Protein AF-A0A7R9PAT3-F1 (afdb_monomer_lite)

Structure (mmCIF, N/CA/C/O backbone):
data_AF-A0A7R9PAT3-F1
#
_entry.id   AF-A0A7R9PAT3-F1
#
loop_
_atom_site.group_PDB
_atom_site.id
_atom_site.type_symbol
_atom_site.label_atom_id
_atom_site.label_alt_id
_atom_site.label_comp_id
_atom_site.label_asym_id
_atom_site.label_entity_id
_atom_site.label_seq_id
_atom_site.pdbx_PDB_ins_code
_atom_site.Cartn_x
_atom_site.Cartn_y
_atom_site.Cartn_z
_atom_site.occupancy
_atom_site.B_iso_or_equiv
_atom_site.auth_seq_id
_atom_site.auth_comp_id
_atom_site.auth_asym_id
_atom_site.auth_atom_id
_atom_site.pdbx_PDB_model_num
ATOM 1 N N . ILE A 1 1 ? -5.346 -2.220 -154.219 1.00 58.09 1 ILE A N 1
ATOM 2 C CA . ILE A 1 1 ? -6.288 -1.639 -153.225 1.00 58.09 1 ILE A CA 1
ATOM 3 C C . ILE A 1 1 ? -6.252 -2.393 -151.881 1.00 58.09 1 ILE A C 1
ATOM 5 O O . ILE A 1 1 ? -6.279 -1.736 -150.854 1.00 58.09 1 ILE A O 1
ATOM 9 N N . LEU A 1 2 ? -6.066 -3.723 -151.840 1.00 57.38 2 LEU A N 1
ATOM 10 C CA . LEU A 1 2 ? -6.067 -4.509 -150.585 1.00 57.38 2 LEU A CA 1
ATOM 11 C C . LEU A 1 2 ? -4.857 -4.309 -149.633 1.00 57.38 2 LEU A C 1
ATOM 13 O O . LEU A 1 2 ? -5.038 -4.346 -148.423 1.00 57.38 2 LEU A O 1
ATOM 17 N N . GLY A 1 3 ? -3.639 -4.059 -150.136 1.00 66.50 3 GLY A N 1
ATOM 18 C CA . GLY A 1 3 ? -2.435 -3.944 -149.285 1.00 66.50 3 GLY A CA 1
ATOM 19 C C . GLY A 1 3 ? -2.321 -2.637 -148.484 1.00 66.50 3 GLY A C 1
ATOM 20 O O . GLY A 1 3 ? -1.956 -2.659 -147.313 1.00 66.50 3 GLY A O 1
ATOM 21 N N . ALA A 1 4 ? -2.693 -1.503 -149.087 1.00 67.62 4 ALA A N 1
ATOM 22 C CA . ALA A 1 4 ? -2.683 -0.205 -148.405 1.00 67.62 4 ALA A CA 1
ATOM 23 C C . ALA A 1 4 ? -3.724 -0.139 -147.275 1.00 67.62 4 ALA A C 1
ATOM 25 O O . ALA A 1 4 ? -3.467 0.480 -146.245 1.00 67.62 4 ALA A O 1
ATOM 26 N N . LEU A 1 5 ? -4.863 -0.823 -147.447 1.00 71.88 5 LEU A N 1
ATOM 27 C CA . LEU A 1 5 ? -5.916 -0.924 -146.437 1.00 71.88 5 LEU A CA 1
ATOM 28 C C . LEU A 1 5 ? -5.458 -1.742 -145.217 1.00 71.88 5 LEU A C 1
ATOM 30 O O . LEU A 1 5 ? -5.754 -1.372 -144.088 1.00 71.88 5 LEU A O 1
ATOM 34 N N . ASN A 1 6 ? -4.699 -2.821 -145.429 1.00 74.62 6 ASN A N 1
ATOM 35 C CA . ASN A 1 6 ? -4.254 -3.687 -144.335 1.00 74.62 6 ASN A CA 1
ATOM 36 C C . ASN A 1 6 ? -3.195 -3.000 -143.452 1.00 74.62 6 ASN A C 1
ATOM 38 O O . ASN A 1 6 ? -3.298 -3.030 -142.231 1.00 74.62 6 ASN A O 1
ATOM 42 N N . LEU A 1 7 ? -2.237 -2.289 -144.062 1.00 71.69 7 LEU A N 1
ATOM 43 C CA . LEU A 1 7 ? -1.231 -1.502 -143.330 1.00 71.69 7 LEU A CA 1
ATOM 44 C C . LEU A 1 7 ? -1.854 -0.349 -142.533 1.00 71.69 7 LEU A C 1
ATOM 46 O O . LEU A 1 7 ? -1.451 -0.088 -141.402 1.00 71.69 7 LEU A O 1
ATOM 50 N N . THR A 1 8 ? -2.859 0.330 -143.094 1.00 77.12 8 THR A N 1
ATOM 51 C CA . THR A 1 8 ? -3.579 1.383 -142.360 1.00 77.12 8 THR A CA 1
ATOM 52 C C . THR A 1 8 ? -4.439 0.812 -141.236 1.00 77.12 8 THR A C 1
ATOM 54 O O . THR A 1 8 ? -4.477 1.405 -140.162 1.00 77.12 8 THR A O 1
ATOM 57 N N . GLN A 1 9 ? -5.059 -0.358 -141.415 1.00 78.69 9 GLN A N 1
ATOM 58 C CA . GLN A 1 9 ? -5.791 -1.049 -140.345 1.00 78.69 9 GLN A CA 1
ATOM 59 C C . GLN A 1 9 ? -4.874 -1.533 -139.214 1.00 78.69 9 GLN A C 1
ATOM 61 O O . GLN A 1 9 ? -5.249 -1.470 -138.042 1.00 78.69 9 GLN A O 1
ATOM 66 N N . GLU A 1 10 ? -3.671 -2.002 -139.540 1.00 79.94 10 GLU A N 1
ATOM 67 C CA . GLU A 1 10 ? -2.694 -2.464 -138.554 1.00 79.94 10 GLU A CA 1
ATOM 68 C C . GLU A 1 10 ? -2.087 -1.291 -137.771 1.00 79.94 10 GLU A C 1
ATOM 70 O O . GLU A 1 10 ? -2.046 -1.331 -136.540 1.00 79.94 10 GLU A O 1
ATOM 75 N N . ALA A 1 11 ? -1.746 -0.192 -138.454 1.00 79.12 11 ALA A N 1
ATOM 76 C CA . ALA A 1 11 ? -1.339 1.058 -137.810 1.00 79.12 11 ALA A CA 1
ATOM 77 C C . ALA A 1 11 ? -2.461 1.650 -136.937 1.00 79.12 11 ALA A C 1
ATOM 79 O O . ALA A 1 11 ? -2.201 2.090 -135.818 1.00 79.12 11 ALA A O 1
ATOM 80 N N . GLN A 1 12 ? -3.720 1.596 -137.392 1.00 81.38 12 GLN A N 1
ATOM 81 C CA . GLN A 1 12 ? -4.879 2.022 -136.604 1.00 81.38 12 GLN A CA 1
ATOM 82 C C . GLN A 1 12 ? -5.051 1.158 -135.347 1.00 81.38 12 GLN A C 1
ATOM 84 O O . GLN A 1 12 ? -5.257 1.699 -134.264 1.00 81.38 12 GLN A O 1
ATOM 89 N N . LYS A 1 13 ? -4.914 -0.172 -135.446 1.00 82.75 13 LYS A N 1
ATOM 90 C CA . LYS A 1 13 ? -4.944 -1.071 -134.277 1.00 82.75 13 LYS A CA 1
ATOM 91 C C . LYS A 1 13 ? -3.793 -0.810 -133.306 1.00 82.75 13 LYS A C 1
ATOM 93 O O . LYS A 1 13 ? -4.013 -0.846 -132.098 1.00 82.75 13 LYS A O 1
ATOM 98 N N . GLY A 1 14 ? -2.587 -0.559 -133.817 1.00 79.69 14 GLY A N 1
ATOM 99 C CA . GLY A 1 14 ? -1.426 -0.197 -133.003 1.00 79.69 14 GLY A CA 1
ATOM 100 C C . GLY A 1 14 ? -1.646 1.118 -132.255 1.00 79.69 14 GLY A C 1
ATOM 101 O O . GLY A 1 14 ? -1.458 1.171 -131.043 1.00 79.69 14 GLY A O 1
ATOM 102 N N . SER A 1 15 ? -2.144 2.139 -132.957 1.00 81.81 15 SER A N 1
ATOM 103 C CA . SER A 1 15 ? -2.493 3.437 -132.375 1.00 81.81 15 SER A CA 1
ATOM 104 C C . SER A 1 15 ? -3.598 3.317 -131.325 1.00 81.81 15 SER A C 1
ATOM 106 O O . SER A 1 15 ? -3.472 3.899 -130.256 1.00 81.81 15 SER A O 1
ATOM 108 N N . LEU A 1 16 ? -4.646 2.526 -131.584 1.00 83.31 16 LEU A N 1
ATOM 109 C CA . LEU A 1 16 ? -5.737 2.298 -130.630 1.00 83.31 16 LEU A CA 1
ATOM 110 C C . LEU A 1 16 ? -5.264 1.558 -129.373 1.00 83.31 16 LEU A C 1
ATOM 112 O O . LEU A 1 16 ? -5.695 1.896 -128.278 1.00 83.31 16 LEU A O 1
ATOM 116 N N . LYS A 1 17 ? -4.358 0.579 -129.502 1.00 82.81 17 LYS A N 1
ATOM 117 C CA . LYS A 1 17 ? -3.754 -0.093 -128.339 1.00 82.81 17 LYS A CA 1
ATOM 118 C C . LYS A 1 17 ? -2.853 0.840 -127.539 1.00 82.81 17 LYS A C 1
ATOM 120 O O . LYS A 1 17 ? -2.914 0.822 -126.316 1.00 82.81 17 LYS A O 1
ATOM 125 N N . ALA A 1 18 ? -2.023 1.638 -128.210 1.00 79.81 18 ALA A N 1
ATOM 126 C CA . ALA A 1 18 ? -1.178 2.622 -127.540 1.00 79.81 18 ALA A CA 1
ATOM 127 C C . ALA A 1 18 ? -2.027 3.672 -126.811 1.00 79.81 18 ALA A C 1
ATOM 129 O O . ALA A 1 18 ? -1.711 4.019 -125.680 1.00 79.81 18 ALA A O 1
ATOM 130 N N . GLN A 1 19 ? -3.136 4.100 -127.419 1.00 80.75 19 GLN A N 1
ATOM 131 C CA . GLN A 1 19 ? -4.097 5.007 -126.803 1.00 80.75 19 GLN A CA 1
ATOM 132 C C . GLN A 1 19 ? -4.805 4.360 -125.607 1.00 80.75 19 GLN A C 1
ATOM 134 O O . GLN A 1 19 ? -4.804 4.944 -124.541 1.00 80.75 19 GLN A O 1
ATOM 139 N N . GLN A 1 20 ? -5.272 3.110 -125.706 1.00 80.81 20 GLN A N 1
ATOM 140 C CA . GLN A 1 20 ? -5.847 2.395 -124.554 1.00 80.81 20 GLN A CA 1
ATOM 141 C C . GLN A 1 20 ? -4.863 2.224 -123.390 1.00 80.81 20 GLN A C 1
ATOM 143 O O . GLN A 1 20 ? -5.265 2.305 -122.232 1.00 80.81 20 GLN A O 1
ATOM 148 N N . ILE A 1 21 ? -3.584 1.968 -123.678 1.00 80.88 21 ILE A N 1
ATOM 149 C CA . ILE A 1 21 ? -2.550 1.881 -122.640 1.00 80.88 21 ILE A CA 1
ATOM 150 C C . ILE A 1 21 ? -2.281 3.264 -122.040 1.00 80.88 21 ILE A C 1
ATOM 152 O O . ILE A 1 21 ? -2.154 3.364 -120.822 1.00 80.88 21 ILE A O 1
ATOM 156 N N . ALA A 1 22 ? -2.210 4.315 -122.862 1.00 80.50 22 ALA A N 1
ATOM 157 C CA . ALA A 1 22 ? -2.024 5.685 -122.393 1.00 80.50 22 ALA A CA 1
ATOM 158 C C . ALA A 1 22 ? -3.201 6.137 -121.515 1.00 80.50 22 ALA A C 1
ATOM 160 O O . ALA A 1 22 ? -2.965 6.553 -120.386 1.00 80.50 22 ALA A O 1
ATOM 161 N N . ASP A 1 23 ? -4.437 5.935 -121.972 1.00 80.00 23 ASP A N 1
ATOM 162 C CA . ASP A 1 23 ? -5.669 6.284 -121.260 1.00 80.00 23 ASP A CA 1
ATOM 163 C C . ASP A 1 23 ? -5.788 5.495 -119.936 1.00 80.00 23 ASP A C 1
ATOM 165 O O . ASP A 1 23 ? -6.108 6.057 -118.890 1.00 80.00 23 ASP A O 1
ATOM 169 N N . GLY A 1 24 ? -5.463 4.194 -119.941 1.00 79.50 24 GLY A N 1
ATOM 170 C CA . GLY A 1 24 ? -5.455 3.373 -118.723 1.00 79.50 24 GLY A CA 1
ATOM 171 C C . GLY A 1 24 ? -4.321 3.719 -117.749 1.00 79.50 24 GLY A C 1
ATOM 172 O O . GLY A 1 24 ? -4.499 3.636 -116.534 1.00 79.50 24 GLY A O 1
ATOM 173 N N . SER A 1 25 ? -3.160 4.146 -118.257 1.00 80.12 25 SER A N 1
ATOM 174 C CA . SER A 1 25 ? -2.068 4.649 -117.410 1.00 80.12 25 SER A CA 1
ATOM 175 C C . SER A 1 25 ? -2.403 6.021 -116.832 1.00 80.12 25 SER A C 1
ATOM 177 O O . SER A 1 25 ? -2.029 6.307 -115.700 1.00 80.12 25 SER A O 1
ATOM 179 N N . GLU A 1 26 ? -3.123 6.861 -117.576 1.00 83.12 26 GLU A N 1
ATOM 180 C CA . GLU A 1 26 ? -3.564 8.180 -117.126 1.00 83.12 26 GLU A CA 1
ATOM 181 C C . GLU A 1 26 ? -4.518 8.065 -115.930 1.00 83.12 26 GLU A C 1
ATOM 183 O O . GLU A 1 26 ? -4.358 8.789 -114.948 1.00 83.12 26 GLU A O 1
ATOM 188 N N . GLU A 1 27 ? -5.433 7.091 -115.945 1.00 82.62 27 GLU A N 1
ATOM 189 C CA . GLU A 1 27 ? -6.307 6.799 -114.802 1.00 82.62 27 GLU A CA 1
ATOM 190 C C . GLU A 1 27 ? -5.514 6.334 -113.568 1.00 82.62 27 GLU A C 1
ATOM 192 O O . GLU A 1 27 ? -5.719 6.857 -112.470 1.00 82.62 27 GLU A O 1
ATOM 197 N N . GLN A 1 28 ? -4.553 5.418 -113.740 1.00 84.56 28 GLN A N 1
ATOM 198 C CA . GLN A 1 28 ? -3.702 4.937 -112.643 1.00 84.56 28 GLN A CA 1
ATOM 199 C C . GLN A 1 28 ? -2.801 6.036 -112.068 1.00 84.56 28 GLN A C 1
ATOM 201 O O . GLN A 1 28 ? -2.624 6.122 -110.851 1.00 84.56 28 GLN A O 1
ATOM 206 N N . VAL A 1 29 ? -2.247 6.901 -112.921 1.00 85.94 29 VAL A N 1
ATOM 207 C CA . VAL A 1 29 ? -1.449 8.060 -112.497 1.00 85.94 29 VAL A CA 1
ATOM 208 C C . VAL A 1 29 ? -2.332 9.062 -111.754 1.00 85.94 29 VAL A C 1
ATOM 210 O O . VAL A 1 29 ? -1.957 9.517 -110.674 1.00 85.94 29 VAL A O 1
ATOM 213 N N . ALA A 1 30 ? -3.535 9.349 -112.257 1.00 85.56 30 ALA A N 1
ATOM 214 C CA . ALA A 1 30 ? -4.483 10.235 -111.589 1.00 85.56 30 ALA A CA 1
ATOM 215 C C . ALA A 1 30 ? -4.936 9.685 -110.224 1.00 85.56 30 ALA A C 1
ATOM 217 O O . ALA A 1 30 ? -5.109 10.444 -109.266 1.00 85.56 30 ALA A O 1
ATOM 218 N N . GLU A 1 31 ? -5.120 8.370 -110.103 1.00 88.31 31 GLU A N 1
ATOM 219 C CA . GLU A 1 31 ? -5.433 7.710 -108.839 1.00 88.31 31 GLU A CA 1
ATOM 220 C C . GLU A 1 31 ? -4.248 7.766 -107.860 1.00 88.31 31 GLU A C 1
ATOM 222 O O . GLU A 1 31 ? -4.425 8.169 -106.705 1.00 88.31 31 GLU A O 1
ATOM 227 N N . ALA A 1 32 ? -3.030 7.465 -108.322 1.00 87.12 32 ALA A N 1
ATOM 228 C CA . ALA A 1 32 ? -1.811 7.570 -107.523 1.00 87.12 32 ALA A CA 1
ATOM 229 C C . ALA A 1 32 ? -1.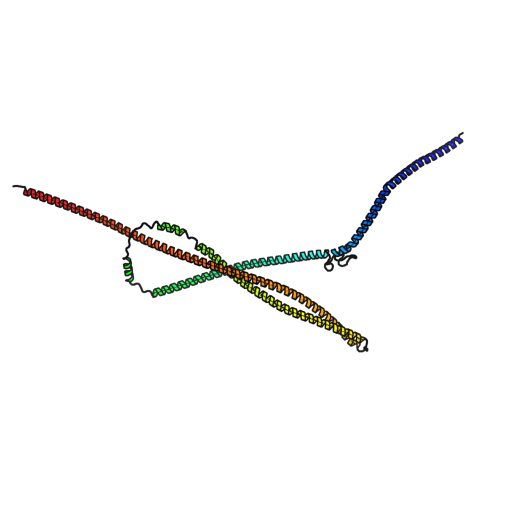577 9.004 -107.017 1.00 87.12 32 ALA A C 1
ATOM 231 O O . ALA A 1 32 ? -1.283 9.198 -105.836 1.00 87.12 32 ALA A O 1
ATOM 232 N N . GLU A 1 33 ? -1.795 10.023 -107.854 1.00 89.50 33 GLU A N 1
ATOM 233 C CA . GLU A 1 33 ? -1.732 11.430 -107.445 1.00 89.50 33 GLU A CA 1
ATOM 234 C C . GLU A 1 33 ? -2.781 11.776 -106.382 1.00 89.50 33 GLU A C 1
ATOM 236 O O . GLU A 1 33 ? -2.490 12.505 -105.429 1.00 89.50 33 GLU A O 1
ATOM 241 N N . ARG A 1 34 ? -4.011 11.258 -106.507 1.00 88.56 34 ARG A N 1
ATOM 242 C CA . ARG A 1 34 ? -5.059 11.454 -105.491 1.00 88.56 34 ARG A CA 1
ATOM 243 C C . ARG A 1 34 ? -4.672 10.809 -104.164 1.00 88.56 34 ARG A C 1
ATOM 245 O O . ARG A 1 34 ? -4.879 11.428 -103.118 1.00 88.56 34 ARG A O 1
ATOM 252 N N . TYR A 1 35 ? -4.113 9.599 -104.186 1.00 90.00 35 TYR A N 1
ATOM 253 C CA . TYR A 1 35 ? -3.606 8.932 -102.985 1.00 90.00 35 TYR A CA 1
ATOM 254 C C . TYR A 1 35 ? -2.434 9.685 -102.365 1.00 90.00 35 TYR A C 1
ATOM 256 O O . TYR A 1 35 ? -2.421 9.867 -101.145 1.00 90.00 35 TYR A O 1
ATOM 264 N N . TYR A 1 36 ? -1.508 10.182 -103.185 1.00 88.44 36 TYR A N 1
ATOM 265 C CA . TYR A 1 36 ? -0.386 10.989 -102.724 1.00 88.44 36 TYR A CA 1
ATOM 266 C C . TYR A 1 36 ? -0.885 12.256 -102.027 1.00 88.44 36 TYR A C 1
ATOM 268 O O . TYR A 1 36 ? -0.595 12.456 -100.851 1.00 88.44 36 TYR A O 1
ATOM 276 N N . LYS A 1 37 ? -1.762 13.035 -102.678 1.00 89.81 37 LYS A N 1
ATOM 277 C CA . LYS A 1 37 ? -2.341 14.263 -102.105 1.00 89.81 37 LYS A CA 1
ATOM 278 C C . LYS A 1 37 ? -3.141 14.005 -100.828 1.00 89.81 37 LYS A C 1
ATOM 280 O O . LYS A 1 37 ? -3.073 14.792 -99.888 1.00 89.81 37 LYS A O 1
ATOM 285 N N . ARG A 1 38 ? -3.909 12.909 -100.757 1.00 90.31 38 ARG A N 1
ATOM 286 C CA . ARG A 1 38 ? -4.645 12.530 -99.534 1.00 90.31 38 ARG A CA 1
ATOM 287 C C . ARG A 1 38 ? -3.703 12.149 -98.396 1.00 90.31 38 ARG A C 1
ATOM 289 O O . ARG A 1 38 ? -3.963 12.521 -97.254 1.00 90.31 38 ARG A O 1
ATOM 296 N N . THR A 1 39 ? -2.640 11.414 -98.702 1.00 89.12 39 THR A N 1
ATOM 297 C CA . THR A 1 39 ? -1.643 10.988 -97.716 1.00 89.12 39 THR A CA 1
ATOM 298 C C . THR A 1 39 ? -0.843 12.183 -97.216 1.00 89.12 39 THR A C 1
ATOM 300 O O . THR A 1 39 ? -0.743 12.369 -96.010 1.00 89.12 39 THR A O 1
ATOM 303 N N . GLU A 1 40 ? -0.390 13.054 -98.116 1.00 89.00 40 GLU A N 1
ATOM 304 C CA . GLU A 1 40 ? 0.279 14.316 -97.795 1.00 89.00 40 GLU A CA 1
ATOM 305 C C . GLU A 1 40 ? -0.615 15.224 -96.940 1.00 89.00 40 GLU A C 1
ATOM 307 O O . GLU A 1 40 ? -0.188 15.706 -95.896 1.00 89.00 40 GLU A O 1
ATOM 312 N N . ALA A 1 41 ? -1.893 15.390 -97.301 1.00 88.25 41 ALA A N 1
ATOM 313 C CA . ALA A 1 41 ? -2.838 16.166 -96.499 1.00 88.25 41 ALA A CA 1
ATOM 314 C C . ALA A 1 41 ? -3.077 15.555 -95.110 1.00 88.25 41 ALA A C 1
ATOM 316 O O . ALA A 1 41 ? -3.259 16.293 -94.142 1.00 88.25 41 ALA A O 1
ATOM 317 N N . ARG A 1 42 ? -3.091 14.220 -94.988 1.00 88.94 42 ARG A N 1
ATOM 318 C CA . ARG A 1 42 ? -3.220 13.539 -93.693 1.00 88.94 42 ARG A CA 1
ATOM 319 C C . ARG A 1 42 ? -1.963 13.726 -92.851 1.00 88.94 42 ARG A C 1
ATOM 321 O O . ARG A 1 42 ? -2.103 14.128 -91.704 1.00 88.94 42 ARG A O 1
ATOM 328 N N . ILE A 1 43 ? -0.780 13.516 -93.432 1.00 88.44 43 ILE A N 1
ATOM 329 C CA . ILE A 1 43 ? 0.514 13.742 -92.778 1.00 88.44 43 ILE A CA 1
ATOM 330 C C . ILE A 1 43 ? 0.604 15.191 -92.307 1.00 88.44 43 ILE A C 1
ATOM 332 O O . ILE A 1 43 ? 0.825 15.412 -91.129 1.00 88.44 43 ILE A O 1
ATOM 336 N N . ASN A 1 44 ? 0.322 16.176 -93.161 1.00 87.31 44 ASN A N 1
ATOM 337 C CA . ASN A 1 44 ? 0.383 17.589 -92.779 1.00 87.31 44 ASN A CA 1
ATOM 338 C C . ASN A 1 44 ? -0.625 17.959 -91.678 1.00 87.31 44 ASN A C 1
ATOM 340 O O . ASN A 1 44 ? -0.335 18.820 -90.853 1.00 87.31 44 ASN A O 1
ATOM 344 N N . ARG A 1 45 ? -1.798 17.310 -91.628 1.00 86.19 45 ARG A N 1
ATOM 345 C CA . ARG A 1 45 ? -2.778 17.524 -90.548 1.00 86.19 45 ARG A CA 1
ATOM 346 C C . ARG A 1 45 ? -2.353 16.892 -89.222 1.00 86.19 45 ARG A C 1
ATOM 348 O O . ARG A 1 45 ? -2.620 17.481 -88.183 1.00 86.19 45 ARG A O 1
ATOM 355 N N . THR A 1 46 ? -1.738 15.709 -89.246 1.00 88.56 46 THR A N 1
ATOM 356 C CA . THR A 1 46 ? -1.376 14.961 -88.028 1.00 88.56 46 THR A CA 1
ATOM 357 C C . THR A 1 46 ? 0.067 15.171 -87.580 1.00 88.56 46 THR A C 1
ATOM 359 O O . THR A 1 46 ? 0.391 14.813 -86.457 1.00 88.56 46 THR A O 1
ATOM 362 N N . ALA A 1 47 ? 0.938 15.735 -88.422 1.00 88.94 47 ALA A N 1
ATOM 363 C CA . ALA A 1 47 ? 2.357 15.932 -88.125 1.00 88.94 47 ALA A CA 1
ATOM 364 C C . ALA A 1 47 ? 2.555 16.803 -86.883 1.00 88.94 47 ALA A C 1
ATOM 366 O O . ALA A 1 47 ? 3.294 16.413 -85.987 1.00 88.94 47 ALA A O 1
ATOM 367 N N . ASN A 1 48 ? 1.832 17.925 -86.794 1.00 87.81 48 ASN A N 1
ATOM 368 C CA . ASN A 1 48 ? 1.915 18.812 -85.633 1.00 87.81 48 ASN A CA 1
ATOM 369 C C . ASN A 1 48 ? 1.439 18.112 -84.353 1.00 87.81 48 ASN A C 1
ATOM 371 O O . ASN A 1 48 ? 2.110 18.199 -83.337 1.00 87.81 48 ASN A O 1
ATOM 375 N N . GLN A 1 49 ? 0.329 17.368 -84.415 1.00 89.62 49 GLN A N 1
ATOM 376 C CA . GLN A 1 49 ? -0.195 16.627 -83.259 1.00 89.62 49 GLN A CA 1
ATOM 377 C C . GLN A 1 49 ? 0.762 15.522 -82.800 1.00 89.62 49 GLN A C 1
ATOM 379 O O . GLN A 1 49 ? 1.006 15.376 -81.609 1.00 89.62 49 GLN A O 1
ATOM 384 N N . PHE A 1 50 ? 1.336 14.764 -83.736 1.00 89.38 50 PHE A N 1
ATOM 385 C CA . PHE A 1 50 ? 2.302 13.715 -83.416 1.00 89.38 50 PHE A CA 1
ATOM 386 C C . PHE A 1 50 ? 3.584 14.289 -82.802 1.00 89.38 50 PHE A C 1
ATOM 388 O O . PHE A 1 50 ? 4.113 13.715 -81.853 1.00 89.38 50 PHE A O 1
ATOM 395 N N . GLU A 1 51 ? 4.081 15.418 -83.315 1.00 90.12 51 GLU A N 1
ATOM 396 C CA . GLU A 1 51 ? 5.265 16.066 -82.747 1.00 90.12 51 GLU A CA 1
ATOM 397 C C . GLU A 1 51 ? 4.964 16.667 -81.365 1.00 90.12 51 GLU A C 1
ATOM 399 O O . GLU A 1 51 ? 5.754 16.476 -80.445 1.00 90.12 51 GLU A O 1
ATOM 404 N N . GLU A 1 52 ? 3.792 17.283 -81.168 1.00 90.88 52 GLU A N 1
ATOM 405 C CA . GLU A 1 52 ? 3.331 17.745 -79.849 1.00 90.88 52 GLU A CA 1
ATOM 406 C C . GLU A 1 52 ? 3.224 16.591 -78.837 1.00 90.88 52 GLU A C 1
ATOM 408 O O . GLU A 1 52 ? 3.707 16.713 -77.711 1.00 90.88 52 GLU A O 1
ATOM 413 N N . GLU A 1 53 ? 2.645 15.448 -79.222 1.00 91.81 53 GLU A N 1
ATOM 414 C CA . GLU A 1 53 ? 2.562 14.252 -78.372 1.00 91.81 53 GLU A CA 1
ATOM 415 C C . GLU A 1 53 ? 3.944 13.667 -78.070 1.00 91.81 53 GLU A C 1
ATOM 417 O O . GLU A 1 53 ? 4.227 13.273 -76.937 1.00 91.81 53 GLU A O 1
ATOM 422 N N . ARG A 1 54 ? 4.835 13.621 -79.064 1.00 92.69 54 ARG A N 1
ATOM 423 C CA . ARG A 1 54 ? 6.207 13.136 -78.901 1.00 92.69 54 ARG A CA 1
ATOM 424 C C . ARG A 1 54 ? 7.009 14.029 -77.958 1.00 92.69 54 ARG A C 1
ATOM 426 O O . ARG A 1 54 ? 7.677 13.509 -77.063 1.00 92.69 54 ARG A O 1
ATOM 433 N N . GLU A 1 55 ? 6.934 15.346 -78.127 1.00 93.62 55 GLU A N 1
ATOM 434 C CA . GLU A 1 55 ? 7.558 16.306 -77.216 1.00 93.62 55 GLU A CA 1
ATOM 435 C C . GLU A 1 55 ? 6.953 16.217 -75.814 1.00 93.62 55 GLU A C 1
ATOM 437 O O . GLU A 1 55 ? 7.693 16.199 -74.830 1.00 93.62 55 GLU A O 1
ATOM 442 N N . GLY A 1 56 ? 5.626 16.115 -75.712 1.00 93.62 56 GLY A N 1
ATOM 443 C CA . GLY A 1 56 ? 4.915 15.943 -74.448 1.00 93.62 56 GLY A CA 1
ATOM 444 C C . GLY A 1 56 ? 5.374 14.692 -73.700 1.00 93.62 56 GLY A C 1
ATOM 445 O O . GLY A 1 56 ? 5.751 14.775 -72.530 1.00 93.62 56 GLY A O 1
ATOM 446 N N . ASN A 1 57 ? 5.446 13.555 -74.394 1.00 92.19 57 ASN A N 1
ATOM 447 C CA . ASN A 1 57 ? 5.959 12.300 -73.847 1.00 92.19 57 ASN A CA 1
ATOM 448 C C . ASN A 1 57 ? 7.432 12.418 -73.444 1.00 92.19 57 ASN A C 1
ATOM 450 O O . ASN A 1 57 ? 7.809 11.958 -72.368 1.00 92.19 57 ASN A O 1
ATOM 454 N N . SER A 1 58 ? 8.267 13.073 -74.256 1.00 93.38 58 SER A N 1
ATOM 455 C CA . SER A 1 58 ? 9.675 13.299 -73.918 1.00 93.38 58 SER A CA 1
ATOM 456 C C . SER A 1 58 ? 9.827 14.146 -72.653 1.00 93.38 58 SER A C 1
ATOM 458 O O . SER A 1 58 ? 10.647 13.814 -71.800 1.00 93.38 58 SER A O 1
ATOM 460 N N . ARG A 1 59 ? 9.034 15.214 -72.496 1.00 94.31 59 ARG A N 1
ATOM 461 C CA . ARG A 1 59 ? 9.035 16.045 -71.280 1.00 94.31 59 ARG A CA 1
ATOM 462 C C . ARG A 1 59 ? 8.559 15.248 -70.068 1.00 94.31 59 ARG A C 1
ATOM 464 O O . ARG A 1 59 ? 9.187 15.313 -69.019 1.00 94.31 59 ARG A O 1
ATOM 471 N N . PHE A 1 60 ? 7.505 14.448 -70.223 1.00 95.44 60 PHE A N 1
ATOM 472 C CA . PHE A 1 60 ? 6.996 13.594 -69.150 1.00 95.44 60 PHE A CA 1
ATOM 473 C C . PHE A 1 60 ? 8.025 12.551 -68.694 1.00 95.44 60 PHE A C 1
ATOM 475 O O . PHE A 1 60 ? 8.186 12.343 -67.495 1.00 95.44 60 PHE A O 1
ATOM 482 N N . LEU A 1 61 ? 8.769 11.944 -69.624 1.00 95.00 61 LEU A N 1
ATOM 483 C CA . LEU A 1 61 ? 9.855 11.015 -69.298 1.00 95.00 61 LEU A CA 1
ATOM 484 C C . LEU A 1 61 ? 10.997 11.696 -68.537 1.00 95.00 61 LEU A C 1
ATOM 486 O O . LEU A 1 61 ? 11.530 11.103 -67.602 1.00 95.00 61 LEU A O 1
ATOM 490 N N . VAL A 1 62 ? 11.345 12.937 -68.891 1.00 95.38 62 VAL A N 1
ATOM 491 C CA . VAL A 1 62 ? 12.331 13.726 -68.133 1.00 95.38 62 VAL A CA 1
ATOM 492 C C . VAL A 1 62 ? 11.828 13.973 -66.713 1.00 95.38 62 VAL A C 1
ATOM 494 O O . VAL A 1 62 ? 12.528 13.635 -65.765 1.00 95.38 62 VAL A O 1
ATOM 497 N N . THR A 1 63 ? 10.589 14.444 -66.552 1.00 95.75 63 THR A N 1
ATOM 498 C CA . THR A 1 63 ? 9.992 14.662 -65.225 1.00 95.75 63 THR A CA 1
ATOM 499 C C . THR A 1 63 ? 9.911 13.374 -64.402 1.00 95.75 63 THR A C 1
ATOM 501 O O . THR A 1 63 ? 10.167 13.392 -63.202 1.00 95.75 63 THR A O 1
ATOM 504 N N . LEU A 1 64 ? 9.564 12.239 -65.016 1.00 94.44 64 LEU A N 1
ATOM 505 C CA . LEU A 1 64 ? 9.573 10.945 -64.332 1.00 94.44 64 LEU A CA 1
ATOM 506 C C . LEU A 1 64 ? 10.984 10.538 -63.911 1.00 94.44 64 LEU A C 1
ATOM 508 O O . LEU A 1 64 ? 11.158 10.049 -62.800 1.00 94.44 64 LEU A O 1
ATOM 512 N N . SER A 1 65 ? 11.985 10.753 -64.766 1.00 94.56 65 SER A N 1
ATOM 513 C CA . SER A 1 65 ? 13.379 10.460 -64.435 1.00 94.56 65 SER A CA 1
ATOM 514 C C . SER A 1 65 ? 13.901 11.349 -63.307 1.00 94.56 65 SER A C 1
ATOM 516 O O . SER A 1 65 ? 14.661 10.865 -62.475 1.00 94.56 65 SER A O 1
ATOM 518 N N . GLU A 1 66 ? 13.500 12.619 -63.259 1.00 95.00 66 GLU A N 1
ATOM 519 C CA . GLU A 1 66 ? 13.833 13.534 -62.161 1.00 95.00 66 GLU A CA 1
ATOM 520 C C . GLU A 1 66 ? 13.201 13.067 -60.849 1.00 95.00 66 GLU A C 1
ATOM 522 O O . GLU A 1 66 ? 13.911 12.898 -59.863 1.00 95.00 66 GLU A O 1
ATOM 527 N N . LYS A 1 67 ? 11.905 12.734 -60.855 1.00 94.25 67 LYS A N 1
ATOM 528 C CA . LYS A 1 67 ? 11.216 12.192 -59.673 1.00 94.25 67 LYS A CA 1
ATOM 529 C C . LYS A 1 67 ? 11.789 10.858 -59.199 1.00 94.25 67 LYS A C 1
ATOM 531 O O . LYS A 1 67 ? 11.835 10.609 -58.000 1.00 94.25 67 LYS A O 1
ATOM 536 N N . LEU A 1 68 ? 12.205 9.993 -60.127 1.00 92.12 68 LEU A N 1
ATOM 537 C CA . LEU A 1 68 ? 12.865 8.733 -59.786 1.00 92.12 68 LEU A CA 1
ATOM 538 C C . LEU A 1 68 ? 14.190 9.006 -59.065 1.00 92.12 68 LEU A C 1
ATOM 540 O O . LEU A 1 68 ? 14.444 8.401 -58.033 1.00 92.12 68 LEU A O 1
ATOM 544 N N . LYS A 1 69 ? 14.987 9.960 -59.563 1.00 91.94 69 LYS A N 1
ATOM 545 C CA . LYS A 1 69 ? 16.243 10.367 -58.919 1.00 91.94 69 LYS A CA 1
ATOM 546 C C . LYS A 1 69 ? 16.019 10.980 -57.542 1.00 91.94 69 LYS A C 1
ATOM 548 O O . LYS A 1 69 ? 16.774 10.678 -56.630 1.00 91.94 69 LYS A O 1
ATOM 553 N N . GLU A 1 70 ? 15.005 11.829 -57.384 1.00 92.38 70 GLU A N 1
ATOM 554 C CA . GLU A 1 70 ? 14.632 12.374 -56.071 1.00 92.38 70 GLU A CA 1
ATOM 555 C C . GLU A 1 70 ? 14.291 11.243 -55.092 1.00 92.38 70 GLU A C 1
ATOM 557 O O . GLU A 1 70 ? 14.832 11.192 -53.993 1.00 92.38 70 GLU A O 1
ATOM 562 N N . LEU A 1 71 ? 13.478 10.274 -55.523 1.00 88.31 71 LEU A N 1
ATOM 563 C CA . LEU A 1 71 ? 13.125 9.125 -54.693 1.00 88.31 71 LEU A CA 1
ATOM 564 C C . LEU A 1 71 ? 14.341 8.249 -54.348 1.00 88.31 71 LEU A C 1
ATOM 566 O O . LEU A 1 71 ? 14.471 7.813 -53.209 1.00 88.31 71 LEU A O 1
ATOM 570 N N . GLU A 1 72 ? 15.237 8.000 -55.305 1.00 86.50 72 GLU A N 1
ATOM 571 C CA . GLU A 1 72 ? 16.487 7.261 -55.078 1.00 86.50 72 GLU A CA 1
ATOM 572 C C . GLU A 1 72 ? 17.396 7.961 -54.055 1.00 86.50 72 GLU A C 1
ATOM 574 O O . GLU A 1 72 ? 18.061 7.286 -53.273 1.00 86.50 72 GLU A O 1
ATOM 579 N N . LEU A 1 73 ? 17.388 9.298 -54.010 1.00 88.56 73 LEU A N 1
ATOM 580 C CA . LEU A 1 73 ? 18.130 10.078 -53.014 1.00 88.56 73 LEU A CA 1
ATOM 581 C C . LEU A 1 73 ? 17.486 10.029 -51.620 1.00 88.56 73 LEU A C 1
ATOM 583 O O . LEU A 1 73 ? 18.212 10.046 -50.627 1.00 88.56 73 LEU A O 1
ATOM 587 N N . ASP A 1 74 ? 16.158 9.931 -51.545 1.00 90.12 74 ASP A N 1
ATOM 588 C CA . ASP A 1 74 ? 15.408 9.911 -50.283 1.00 90.12 74 ASP A CA 1
ATOM 589 C C . ASP A 1 74 ? 15.349 8.516 -49.627 1.00 90.12 74 ASP A C 1
ATOM 591 O O . ASP A 1 74 ? 15.226 8.408 -48.401 1.00 90.12 74 ASP A O 1
ATOM 595 N N . ILE A 1 75 ? 15.431 7.431 -50.412 1.00 89.38 75 ILE A N 1
ATOM 596 C CA . ILE A 1 75 ? 15.359 6.040 -49.919 1.00 89.38 75 ILE A CA 1
ATOM 597 C C . ILE A 1 75 ? 16.376 5.751 -48.799 1.00 89.38 75 ILE A C 1
ATOM 599 O O . ILE A 1 75 ? 15.966 5.179 -47.785 1.00 89.38 75 ILE A O 1
ATOM 603 N N . PRO A 1 76 ? 17.663 6.133 -48.911 1.00 89.88 76 PRO A N 1
ATOM 604 C CA . PRO A 1 76 ? 18.643 5.915 -47.852 1.00 89.88 76 PRO A CA 1
ATOM 605 C C . PRO A 1 76 ? 18.248 6.544 -46.511 1.00 89.88 76 PRO A C 1
ATOM 607 O O . PRO A 1 76 ? 18.368 5.916 -45.461 1.00 89.88 76 PRO A O 1
ATOM 610 N N . ASP A 1 77 ? 17.729 7.768 -46.535 1.00 90.56 77 ASP A N 1
ATOM 611 C CA . ASP A 1 77 ? 17.366 8.494 -45.316 1.00 90.56 77 ASP A CA 1
ATOM 612 C C . ASP A 1 77 ? 16.061 7.946 -44.714 1.00 90.56 77 ASP A C 1
ATOM 614 O O . ASP A 1 77 ? 15.865 7.935 -43.494 1.00 90.56 77 ASP A O 1
ATOM 618 N N . LEU A 1 78 ? 15.160 7.440 -45.562 1.00 89.56 78 LEU A N 1
ATOM 619 C CA . LEU A 1 78 ? 13.977 6.709 -45.119 1.00 89.56 78 LEU A CA 1
ATOM 620 C C . LEU A 1 78 ? 14.355 5.363 -44.483 1.00 89.56 78 LEU A C 1
ATOM 622 O O . LEU A 1 78 ? 13.834 5.024 -43.420 1.00 89.56 78 LEU A O 1
ATOM 626 N N . ASN A 1 79 ? 15.284 4.623 -45.090 1.00 90.69 79 ASN A N 1
ATOM 627 C CA . ASN A 1 79 ? 15.806 3.367 -44.554 1.00 90.69 79 ASN A CA 1
ATOM 628 C C . ASN A 1 79 ? 16.463 3.570 -43.190 1.00 90.69 79 ASN A C 1
ATOM 630 O O . ASN A 1 79 ? 16.222 2.783 -42.281 1.00 90.69 79 ASN A O 1
ATOM 634 N N . GLU A 1 80 ? 17.215 4.651 -43.000 1.00 90.56 80 GLU A N 1
ATOM 635 C CA . GLU A 1 80 ? 17.811 4.960 -41.701 1.00 90.56 80 GLU A CA 1
ATOM 636 C C . GLU A 1 80 ? 16.742 5.168 -40.619 1.00 90.56 80 GLU A C 1
ATOM 638 O O . GLU A 1 80 ? 16.858 4.648 -39.514 1.00 90.56 80 GLU A O 1
ATOM 643 N N . LYS A 1 81 ? 15.629 5.832 -40.942 1.00 91.50 81 LYS A N 1
ATOM 644 C CA . LYS A 1 81 ? 14.525 6.026 -39.985 1.00 91.50 81 LYS A CA 1
ATOM 645 C C . LYS A 1 81 ? 13.743 4.743 -39.696 1.00 91.50 81 LYS A C 1
ATOM 647 O O . LYS A 1 81 ? 13.265 4.550 -38.578 1.00 91.50 81 LYS A O 1
ATOM 652 N N . VAL A 1 82 ? 13.559 3.886 -40.697 1.00 91.56 82 VAL A N 1
ATOM 653 C CA . VAL A 1 82 ? 12.688 2.703 -40.595 1.00 91.56 82 VAL A CA 1
ATOM 654 C C . VAL A 1 82 ? 13.460 1.468 -40.124 1.00 91.56 82 VAL A C 1
ATOM 656 O O . VAL A 1 82 ? 12.994 0.763 -39.230 1.00 91.56 82 VAL A O 1
ATOM 659 N N . CYS A 1 83 ? 14.650 1.248 -40.677 1.00 90.88 83 CYS A N 1
ATOM 660 C CA . CYS A 1 83 ? 15.502 0.078 -40.474 1.00 90.88 83 CYS A CA 1
ATOM 661 C C . CYS A 1 83 ? 16.772 0.365 -39.647 1.00 90.88 83 CYS A C 1
ATOM 663 O O . CYS A 1 83 ? 17.489 -0.582 -39.359 1.00 90.88 83 CYS A O 1
ATOM 665 N N . ASP A 1 84 ? 17.055 1.620 -39.259 1.00 90.62 84 ASP A N 1
ATOM 666 C CA . ASP A 1 84 ? 18.255 2.093 -38.517 1.00 90.62 84 ASP A CA 1
ATOM 667 C C . ASP A 1 84 ? 19.542 2.293 -39.347 1.00 90.62 84 ASP A C 1
ATOM 669 O O . ASP A 1 84 ? 20.530 2.866 -38.883 1.00 90.62 84 ASP A O 1
ATOM 673 N N . LYS A 1 85 ? 19.571 1.835 -40.601 1.00 89.31 85 LYS A N 1
ATOM 674 C CA . LYS A 1 85 ? 20.717 2.025 -41.507 1.00 89.31 85 LYS A CA 1
ATOM 675 C C . LYS A 1 85 ? 20.249 2.424 -42.891 1.00 89.31 85 LYS A C 1
ATOM 677 O O . LYS A 1 85 ? 19.153 2.070 -43.305 1.00 89.31 85 LYS A O 1
ATOM 682 N N . ARG A 1 86 ? 21.114 3.132 -43.622 1.00 88.75 86 ARG A N 1
ATOM 683 C CA . ARG A 1 86 ? 20.808 3.659 -44.961 1.00 88.75 86 ARG A CA 1
ATOM 684 C C . ARG A 1 86 ? 20.535 2.565 -46.004 1.00 88.75 86 ARG A C 1
ATOM 686 O O . ARG A 1 86 ? 19.757 2.783 -46.926 1.00 88.75 86 ARG A O 1
ATOM 693 N N . GLY A 1 87 ? 21.124 1.378 -45.847 1.00 81.62 87 GLY A N 1
ATOM 694 C CA . GLY A 1 87 ? 20.798 0.203 -46.663 1.00 81.62 87 GLY A CA 1
ATOM 695 C C . GLY A 1 87 ? 21.176 0.299 -48.148 1.00 81.62 87 GLY A C 1
ATOM 696 O O . GLY A 1 87 ? 20.761 -0.565 -48.914 1.00 81.62 87 GLY A O 1
ATOM 697 N N . ASP A 1 88 ? 21.954 1.307 -48.558 1.00 79.31 88 ASP A N 1
ATOM 698 C CA . ASP A 1 88 ? 22.546 1.401 -49.897 1.00 79.31 88 ASP A CA 1
ATOM 699 C C . ASP A 1 88 ? 24.082 1.539 -49.807 1.00 79.31 88 ASP A C 1
ATOM 701 O O . ASP A 1 88 ? 24.579 2.607 -49.423 1.00 79.31 88 ASP A O 1
ATOM 705 N N . PRO A 1 89 ? 24.853 0.473 -50.110 1.00 81.38 89 PRO A N 1
ATOM 706 C CA . PRO A 1 89 ? 24.402 -0.896 -50.402 1.00 81.38 89 PRO A CA 1
ATOM 707 C C . PRO A 1 89 ? 23.760 -1.583 -49.180 1.00 81.38 89 PRO A C 1
ATOM 709 O O . PRO A 1 89 ? 23.971 -1.158 -48.045 1.00 81.38 89 PRO A O 1
ATOM 712 N N . CYS A 1 90 ? 22.988 -2.654 -49.416 1.00 86.94 90 CYS A N 1
ATOM 713 C CA . CYS A 1 90 ? 22.232 -3.369 -48.378 1.00 86.94 90 CYS A CA 1
ATOM 714 C C . CYS A 1 90 ? 23.069 -3.687 -47.136 1.00 86.94 90 CYS A C 1
ATOM 716 O O . CYS A 1 90 ? 24.096 -4.366 -47.225 1.00 86.94 90 CYS A O 1
ATOM 718 N N . ASP A 1 91 ? 22.592 -3.239 -45.974 1.00 86.12 91 ASP A N 1
ATOM 719 C CA . ASP A 1 91 ? 23.242 -3.530 -44.703 1.00 86.12 91 ASP A CA 1
ATOM 720 C C . ASP A 1 91 ? 22.993 -4.994 -44.314 1.00 86.12 91 ASP A C 1
ATOM 722 O O . ASP A 1 91 ? 21.868 -5.488 -44.392 1.00 86.12 91 ASP A O 1
ATOM 726 N N . GLN A 1 92 ? 24.041 -5.713 -43.908 1.00 85.69 92 GLN A N 1
ATOM 727 C CA . GLN A 1 92 ? 23.932 -7.145 -43.610 1.00 85.69 92 GLN A CA 1
ATOM 728 C C . GLN A 1 92 ? 23.122 -7.444 -42.344 1.00 85.69 92 GLN A C 1
ATOM 730 O O . GLN A 1 92 ? 22.564 -8.534 -42.233 1.00 85.69 92 GLN A O 1
ATOM 735 N N . LEU A 1 93 ? 23.076 -6.509 -41.391 1.00 85.44 93 LEU A N 1
ATOM 736 C CA . LEU A 1 93 ? 22.387 -6.689 -40.114 1.00 85.44 93 LEU A CA 1
ATOM 737 C C . LEU A 1 93 ? 21.003 -6.048 -40.132 1.00 85.44 93 LEU A C 1
ATOM 739 O O . LEU A 1 93 ? 20.035 -6.676 -39.716 1.00 85.44 93 LEU A O 1
ATOM 743 N N . CYS A 1 94 ? 20.919 -4.815 -40.624 1.00 88.19 94 CYS A N 1
ATOM 744 C CA . CYS A 1 94 ? 19.712 -3.999 -40.580 1.00 88.19 94 CYS A CA 1
ATOM 745 C C . CYS A 1 94 ? 18.929 -3.976 -41.891 1.00 88.19 94 CYS A C 1
ATOM 747 O O . CYS A 1 94 ? 17.789 -3.511 -41.909 1.00 88.19 94 CYS A O 1
ATOM 749 N N . GLY A 1 95 ? 19.503 -4.480 -42.985 1.00 89.00 95 GLY A N 1
ATOM 750 C CA . GLY A 1 95 ? 18.852 -4.515 -44.288 1.00 89.00 95 GLY A CA 1
ATOM 751 C C . GLY A 1 95 ? 18.551 -3.124 -44.855 1.00 89.00 95 GLY A C 1
ATOM 752 O O . GLY A 1 95 ? 19.370 -2.208 -44.766 1.00 89.00 95 GLY A O 1
ATOM 753 N N . GLY A 1 96 ? 17.386 -2.988 -45.492 1.00 88.19 96 GLY A N 1
ATOM 754 C CA . GLY A 1 96 ? 16.943 -1.771 -46.176 1.00 88.19 96 GLY A CA 1
ATOM 755 C C . GLY A 1 96 ? 15.848 -2.030 -47.215 1.00 88.19 96 GLY A C 1
ATOM 756 O O . GLY A 1 96 ? 15.530 -3.175 -47.553 1.00 88.19 96 GLY A O 1
ATOM 757 N N . ALA A 1 97 ? 15.253 -0.963 -47.750 1.00 85.12 97 ALA A N 1
ATOM 758 C CA . ALA A 1 97 ? 14.291 -1.052 -48.844 1.00 85.12 97 ALA A CA 1
ATOM 759 C C . ALA A 1 97 ? 14.911 -1.765 -50.058 1.00 85.12 97 ALA A C 1
ATOM 761 O O . ALA A 1 97 ? 15.931 -1.341 -50.590 1.00 85.12 97 ALA A O 1
ATOM 762 N N . GLY A 1 98 ? 14.284 -2.862 -50.489 1.00 81.94 98 GLY A N 1
ATOM 763 C CA . GLY A 1 98 ? 14.786 -3.707 -51.579 1.00 81.94 98 GLY A CA 1
ATOM 764 C C . GLY A 1 98 ? 15.773 -4.804 -51.155 1.00 81.94 98 GLY A C 1
ATOM 765 O O . GLY A 1 98 ? 16.110 -5.645 -51.982 1.00 81.94 98 GLY A O 1
ATOM 766 N N . CYS A 1 99 ? 16.175 -4.862 -49.879 1.00 86.44 99 CYS A N 1
ATOM 767 C CA . CYS A 1 99 ? 17.153 -5.832 -49.366 1.00 86.44 99 CYS A CA 1
ATOM 768 C C . CYS A 1 99 ? 16.532 -7.125 -48.805 1.00 86.44 99 CYS A C 1
ATOM 770 O O . CYS A 1 99 ? 17.252 -8.054 -48.451 1.00 86.44 99 CYS A O 1
ATOM 772 N N . GLY A 1 100 ? 15.200 -7.206 -48.712 1.00 86.06 100 GLY A N 1
ATOM 773 C CA . GLY A 1 100 ? 14.469 -8.384 -48.219 1.00 86.06 100 GLY A CA 1
ATOM 774 C C . GLY A 1 100 ? 14.354 -8.491 -46.691 1.00 86.06 100 GLY A C 1
ATOM 775 O O . GLY A 1 100 ? 13.479 -9.204 -46.207 1.00 86.06 100 GLY A O 1
ATOM 776 N N . SER A 1 101 ? 15.165 -7.746 -45.939 1.00 87.81 101 SER A N 1
ATOM 777 C CA . SER A 1 101 ? 15.060 -7.559 -44.487 1.00 87.81 101 SER A CA 1
ATOM 778 C C . SER A 1 101 ? 15.150 -6.071 -44.129 1.00 87.81 101 SER A C 1
ATOM 780 O O . SER A 1 101 ? 15.688 -5.270 -44.894 1.00 87.81 101 SER A O 1
ATOM 782 N N . CYS A 1 102 ? 14.580 -5.690 -42.985 1.00 88.50 102 CYS A N 1
ATOM 783 C CA . CYS A 1 102 ? 14.622 -4.330 -42.451 1.00 88.50 102 CYS A CA 1
ATOM 784 C C . CYS A 1 102 ? 14.525 -4.386 -40.922 1.00 88.50 102 CYS A C 1
ATOM 786 O O . CYS A 1 102 ? 13.543 -4.904 -40.392 1.00 88.50 102 CYS A O 1
ATOM 788 N N . GLY A 1 103 ? 15.527 -3.844 -40.231 1.00 85.12 103 GLY A N 1
ATOM 789 C CA . GLY A 1 103 ? 15.630 -3.869 -38.773 1.00 85.12 103 GLY A CA 1
ATOM 790 C C . GLY A 1 103 ? 16.254 -5.153 -38.215 1.00 85.12 103 GLY A C 1
ATOM 791 O O . GLY A 1 103 ? 16.683 -6.038 -38.953 1.00 85.12 103 GLY A O 1
ATOM 792 N N . GLY A 1 104 ? 16.327 -5.233 -36.884 1.00 81.19 104 GLY A N 1
ATOM 793 C CA . GLY A 1 104 ? 16.986 -6.323 -36.165 1.00 81.19 104 GLY A CA 1
ATOM 794 C C . GLY A 1 104 ? 17.159 -6.018 -34.674 1.00 81.19 104 GLY A C 1
ATOM 795 O O . GLY A 1 104 ? 17.625 -4.941 -34.306 1.00 81.19 104 GLY A O 1
ATOM 796 N N . LEU A 1 105 ? 16.812 -6.988 -33.819 1.00 68.25 105 LEU A N 1
ATOM 797 C CA . LEU A 1 105 ? 16.675 -6.828 -32.359 1.00 68.25 105 LEU A CA 1
ATOM 798 C C . LEU A 1 105 ? 17.942 -6.376 -31.611 1.00 68.25 105 LEU A C 1
ATOM 800 O O . LEU A 1 105 ? 17.817 -5.816 -30.531 1.00 68.25 105 LEU A O 1
ATOM 804 N N . LEU A 1 106 ? 19.142 -6.627 -32.145 1.00 69.44 106 LEU A N 1
ATOM 805 C CA . LEU A 1 106 ? 20.410 -6.417 -31.422 1.00 69.44 106 LEU A CA 1
ATOM 806 C C . LEU A 1 106 ? 21.294 -5.300 -31.987 1.00 69.44 106 LEU A C 1
ATOM 808 O O . LEU A 1 106 ? 22.302 -4.953 -31.381 1.00 69.44 106 LEU A O 1
ATOM 812 N N . SER A 1 107 ? 21.004 -4.791 -33.183 1.00 76.19 107 SER A N 1
ATOM 813 C CA . SER A 1 107 ? 21.933 -3.887 -33.887 1.00 76.19 107 SER A CA 1
ATOM 814 C C . SER A 1 107 ? 21.253 -2.714 -34.584 1.00 76.19 107 SER A C 1
ATOM 816 O O . SER A 1 107 ? 21.946 -1.825 -35.072 1.00 76.19 107 SER A O 1
ATOM 818 N N . CYS A 1 108 ? 19.917 -2.706 -34.613 1.00 87.12 108 CYS A N 1
ATOM 819 C CA . CYS A 1 108 ? 19.105 -1.762 -35.376 1.00 87.12 108 CYS A CA 1
ATOM 820 C C . CYS A 1 108 ? 18.048 -1.101 -34.473 1.00 87.12 108 CYS A C 1
ATOM 822 O O . CYS A 1 108 ? 16.870 -1.008 -34.830 1.00 87.12 108 CYS A O 1
ATOM 824 N N . GLU A 1 109 ? 18.448 -0.730 -33.255 1.00 83.69 109 GLU A N 1
ATOM 825 C CA . GLU A 1 109 ? 17.563 -0.265 -32.183 1.00 83.69 109 GLU A CA 1
ATOM 826 C C . GLU A 1 109 ? 16.891 1.081 -32.471 1.00 83.69 109 GLU A C 1
ATOM 828 O O . GLU A 1 109 ? 15.817 1.347 -31.929 1.00 83.69 109 GLU A O 1
ATOM 833 N N . GLN A 1 110 ? 17.480 1.952 -33.303 1.00 88.06 110 GLN A N 1
ATOM 834 C CA . GLN A 1 110 ? 16.863 3.251 -33.595 1.00 88.06 110 GLN A CA 1
ATOM 835 C C . GLN A 1 110 ? 15.831 3.200 -34.719 1.00 88.06 110 GLN A C 1
ATOM 837 O O . GLN A 1 110 ? 15.027 4.135 -34.819 1.00 88.06 110 GLN A O 1
ATOM 842 N N . GLY A 1 111 ? 15.785 2.099 -35.471 1.00 90.06 111 GLY A N 1
ATOM 843 C CA . GLY A 1 111 ? 14.823 1.865 -36.538 1.00 90.06 111 GLY A CA 1
ATOM 844 C C . GLY A 1 111 ? 13.395 1.726 -36.013 1.00 90.06 111 GLY A C 1
ATOM 845 O O . GLY A 1 111 ? 13.138 1.080 -34.993 1.00 90.06 111 GLY A O 1
ATOM 846 N N . ALA A 1 112 ? 12.443 2.327 -36.725 1.00 91.31 112 ALA A N 1
ATOM 847 C CA . ALA A 1 112 ? 11.027 2.267 -36.378 1.00 91.31 112 ALA A CA 1
ATOM 848 C C . ALA A 1 112 ? 10.482 0.830 -36.287 1.00 91.31 112 ALA A C 1
ATOM 850 O O . ALA A 1 112 ? 9.662 0.561 -35.411 1.00 91.31 112 ALA A O 1
ATOM 851 N N . VAL A 1 113 ? 10.945 -0.086 -37.150 1.00 90.25 113 VAL A N 1
ATOM 852 C CA . VAL A 1 113 ? 10.504 -1.495 -37.147 1.00 90.25 113 VAL A CA 1
ATOM 853 C C . VAL A 1 113 ? 10.912 -2.183 -35.849 1.00 90.25 113 VAL A C 1
ATOM 855 O O . VAL A 1 113 ? 10.051 -2.668 -35.120 1.00 90.25 113 VAL A O 1
ATOM 858 N N . THR A 1 114 ? 12.200 -2.133 -35.500 1.00 89.44 114 THR A N 1
ATOM 859 C CA . THR A 1 114 ? 12.710 -2.729 -34.259 1.00 89.44 114 THR A CA 1
ATOM 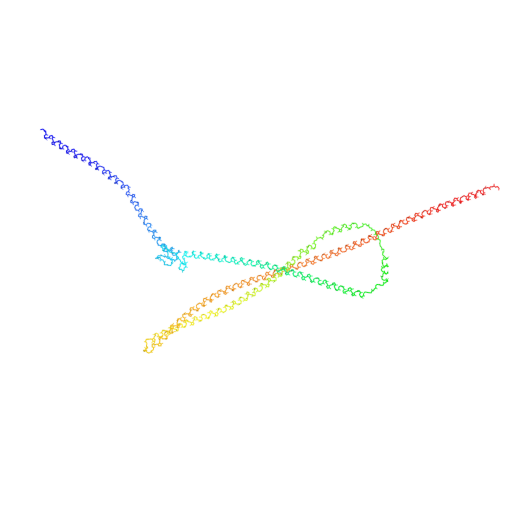860 C C . THR A 1 114 ? 12.022 -2.129 -33.033 1.00 89.44 114 THR A C 1
ATOM 862 O O . THR A 1 114 ? 11.611 -2.857 -32.137 1.00 89.44 114 THR A O 1
ATOM 865 N N . LYS A 1 115 ? 11.824 -0.802 -32.999 1.00 90.75 115 LYS A N 1
ATOM 866 C CA . LYS A 1 115 ? 11.099 -0.136 -31.903 1.00 90.75 115 LYS A CA 1
ATOM 867 C C . LYS A 1 115 ? 9.663 -0.636 -31.769 1.00 90.75 115 LYS A C 1
ATOM 869 O O . LYS A 1 115 ? 9.215 -0.865 -30.646 1.00 90.75 115 LYS A O 1
ATOM 874 N N . ALA A 1 116 ? 8.941 -0.796 -32.877 1.00 90.50 116 ALA A N 1
ATOM 875 C CA . ALA A 1 116 ? 7.578 -1.315 -32.864 1.00 90.50 116 ALA A CA 1
ATOM 876 C C . ALA A 1 116 ? 7.538 -2.762 -32.350 1.00 90.50 116 ALA A C 1
ATOM 878 O O . ALA A 1 116 ? 6.761 -3.053 -31.440 1.00 90.50 116 ALA A O 1
ATOM 879 N N . ASP A 1 117 ? 8.420 -3.628 -32.850 1.00 88.06 117 ASP A N 1
ATOM 880 C CA . ASP A 1 117 ? 8.488 -5.035 -32.442 1.00 88.06 117 ASP A CA 1
ATOM 881 C C . ASP A 1 117 ? 8.845 -5.188 -30.958 1.00 88.06 117 ASP A C 1
ATOM 883 O O . ASP A 1 117 ? 8.146 -5.887 -30.220 1.00 88.06 117 ASP A O 1
ATOM 887 N N . THR A 1 118 ? 9.867 -4.469 -30.481 1.00 88.69 118 THR A N 1
ATOM 888 C CA . THR A 1 118 ? 10.250 -4.465 -29.061 1.00 88.69 118 THR A CA 1
ATOM 889 C C . THR A 1 118 ? 9.121 -3.924 -28.184 1.00 88.69 118 THR A C 1
ATOM 891 O O . THR A 1 118 ? 8.858 -4.464 -27.113 1.00 88.69 118 THR A O 1
ATOM 894 N N . THR A 1 119 ? 8.402 -2.891 -28.636 1.00 89.56 119 THR A N 1
ATOM 895 C CA . THR A 1 119 ? 7.260 -2.338 -27.887 1.00 89.56 119 THR A CA 1
ATOM 896 C C . THR A 1 119 ? 6.125 -3.353 -27.766 1.00 89.56 119 THR A C 1
ATOM 898 O O . THR A 1 119 ? 5.531 -3.477 -26.696 1.00 89.56 119 THR A O 1
ATOM 901 N N . VAL A 1 120 ? 5.827 -4.101 -28.833 1.00 92.25 120 VAL A N 1
ATOM 902 C CA . VAL A 1 120 ? 4.803 -5.156 -28.807 1.00 92.25 120 VAL A CA 1
ATOM 903 C C . VAL A 1 120 ? 5.208 -6.286 -27.861 1.00 92.25 120 VAL A C 1
ATOM 905 O O . VAL A 1 120 ? 4.382 -6.721 -27.061 1.00 92.25 120 VAL A O 1
ATOM 908 N N . GLN A 1 121 ? 6.469 -6.725 -27.900 1.00 90.94 121 GLN A N 1
ATOM 909 C CA . GLN A 1 121 ? 6.972 -7.754 -26.984 1.00 90.94 121 GLN A CA 1
ATOM 910 C C . GLN A 1 121 ? 6.890 -7.301 -25.523 1.00 90.94 121 GLN A C 1
ATOM 912 O O . GLN A 1 121 ? 6.301 -7.999 -24.703 1.00 90.94 121 GLN A O 1
ATOM 917 N N . LEU A 1 122 ? 7.369 -6.092 -25.212 1.00 94.06 122 LEU A N 1
ATOM 918 C CA . LEU A 1 122 ? 7.281 -5.524 -23.864 1.00 94.06 122 LEU A CA 1
ATOM 919 C C . LEU A 1 122 ? 5.830 -5.393 -23.379 1.00 94.06 122 LEU A C 1
ATOM 921 O O . LEU A 1 122 ? 5.552 -5.610 -22.200 1.00 94.06 122 LEU A O 1
ATOM 925 N N . ALA A 1 123 ? 4.896 -5.046 -24.268 1.00 92.25 123 ALA A N 1
ATOM 926 C CA . ALA A 1 123 ? 3.479 -4.963 -23.928 1.00 92.25 123 ALA A CA 1
ATOM 927 C C . ALA A 1 123 ? 2.872 -6.342 -23.611 1.00 92.25 123 ALA A C 1
ATOM 929 O O . ALA A 1 123 ? 2.086 -6.459 -22.668 1.00 92.25 123 ALA A O 1
ATOM 930 N N . GLU A 1 124 ? 3.238 -7.386 -24.359 1.00 94.81 124 GLU A N 1
ATOM 931 C CA . GLU A 1 124 ? 2.807 -8.762 -24.082 1.00 94.81 124 GLU A CA 1
ATOM 932 C C . GLU A 1 124 ? 3.421 -9.307 -22.782 1.00 94.81 124 GLU A C 1
ATOM 934 O O . GLU A 1 124 ? 2.696 -9.881 -21.964 1.00 94.81 124 GLU A O 1
ATOM 939 N N . ASP A 1 125 ? 4.703 -9.038 -22.522 1.00 95.06 125 ASP A N 1
ATOM 940 C CA . ASP A 1 125 ? 5.369 -9.407 -21.266 1.00 95.06 125 ASP A CA 1
ATOM 941 C C . ASP A 1 125 ? 4.722 -8.706 -20.063 1.00 95.06 125 ASP A C 1
ATOM 943 O O . ASP A 1 125 ? 4.405 -9.339 -19.051 1.00 95.06 125 ASP A O 1
ATOM 947 N N . ALA A 1 126 ? 4.442 -7.403 -20.184 1.00 93.69 126 ALA A N 1
ATOM 948 C CA . ALA A 1 126 ? 3.748 -6.638 -19.153 1.00 93.69 126 ALA A CA 1
ATOM 949 C C . ALA A 1 126 ? 2.335 -7.183 -18.897 1.00 93.69 126 ALA A C 1
ATOM 951 O O . ALA A 1 126 ? 1.927 -7.339 -17.744 1.00 93.69 126 ALA A O 1
ATOM 952 N N . LYS A 1 127 ? 1.592 -7.528 -19.955 1.00 92.81 127 LYS A N 1
ATOM 953 C CA . LYS A 1 127 ? 0.261 -8.142 -19.851 1.00 92.81 127 LYS A CA 1
ATOM 954 C C . LYS A 1 127 ? 0.314 -9.484 -19.118 1.00 92.81 127 LYS A C 1
ATOM 956 O O . LYS A 1 127 ? -0.532 -9.737 -18.258 1.00 92.81 127 LYS A O 1
ATOM 961 N N . GLN A 1 128 ? 1.293 -10.332 -19.427 1.00 95.81 128 GLN A N 1
ATOM 962 C CA . GLN A 1 128 ? 1.461 -11.620 -18.757 1.00 95.81 128 GLN A CA 1
ATOM 963 C C . GLN A 1 128 ? 1.826 -11.439 -17.275 1.00 95.81 128 GLN A C 1
ATOM 965 O O . GLN A 1 128 ? 1.203 -12.060 -16.411 1.00 95.81 128 GLN A O 1
ATOM 970 N N . ALA A 1 129 ? 2.748 -10.524 -16.965 1.00 94.94 129 ALA A N 1
ATOM 971 C CA . ALA A 1 129 ? 3.126 -10.205 -15.591 1.00 94.94 129 ALA A CA 1
ATOM 972 C C . ALA A 1 129 ? 1.941 -9.664 -14.770 1.00 94.94 129 ALA A C 1
ATOM 974 O O . ALA A 1 129 ? 1.742 -10.075 -13.624 1.00 94.94 129 ALA A O 1
ATOM 975 N N . ILE A 1 130 ? 1.114 -8.787 -15.355 1.00 92.12 130 ILE A N 1
ATOM 976 C CA . ILE A 1 130 ? -0.106 -8.275 -14.712 1.00 92.12 130 ILE A CA 1
ATOM 977 C C . ILE A 1 130 ? -1.059 -9.427 -14.387 1.00 92.12 130 ILE A C 1
ATOM 979 O O . ILE A 1 130 ? -1.513 -9.532 -13.250 1.00 92.12 130 ILE A O 1
ATOM 983 N N . LYS A 1 131 ? -1.307 -10.328 -15.343 1.00 94.25 131 LYS A N 1
ATOM 984 C CA . LYS A 1 131 ? -2.208 -11.474 -15.159 1.00 94.25 131 LYS A CA 1
ATOM 985 C C . LYS A 1 131 ? -1.738 -12.417 -14.046 1.00 94.25 131 LYS A C 1
ATOM 987 O O . LYS A 1 131 ? -2.544 -12.916 -13.263 1.00 94.25 131 LYS A O 1
ATOM 992 N N . GLU A 1 132 ? -0.434 -12.658 -13.949 1.00 95.25 132 GLU A N 1
ATOM 993 C CA . GLU A 1 132 ? 0.141 -13.472 -12.873 1.00 95.25 132 GLU A CA 1
ATOM 994 C C . GLU A 1 132 ? 0.007 -12.799 -11.505 1.00 95.25 132 GLU A C 1
ATOM 996 O O . GLU A 1 132 ? -0.331 -13.458 -10.517 1.00 95.25 132 GLU A O 1
ATOM 1001 N N . LYS A 1 133 ? 0.239 -11.483 -11.434 1.00 93.06 133 LYS A N 1
ATOM 1002 C CA . LYS A 1 133 ? 0.085 -10.714 -10.193 1.00 93.06 133 LYS A CA 1
ATOM 1003 C C . LYS A 1 133 ? -1.370 -10.609 -9.752 1.00 93.06 133 LYS A C 1
ATOM 1005 O O . LYS A 1 133 ? -1.635 -10.730 -8.558 1.00 93.06 133 LYS A O 1
ATOM 1010 N N . GLU A 1 134 ? -2.299 -10.469 -10.689 1.00 88.81 134 GLU A N 1
ATOM 1011 C CA . GLU A 1 134 ? -3.739 -10.507 -10.432 1.00 88.81 134 GLU A CA 1
ATOM 1012 C C . GLU A 1 134 ? -4.152 -11.853 -9.820 1.00 88.81 134 GLU A C 1
ATOM 1014 O O . GLU A 1 134 ? -4.743 -11.883 -8.740 1.00 88.81 134 GLU A O 1
ATOM 1019 N N . ALA A 1 135 ? -3.730 -12.975 -10.415 1.00 92.12 135 ALA A N 1
ATOM 1020 C CA . ALA A 1 135 ? -4.015 -14.307 -9.878 1.00 92.12 135 ALA A CA 1
ATOM 1021 C C . ALA A 1 135 ? -3.431 -14.520 -8.464 1.00 92.12 135 ALA A C 1
ATOM 1023 O O . ALA A 1 135 ? -4.070 -15.129 -7.600 1.00 92.12 135 ALA A O 1
ATOM 1024 N N . GLN A 1 136 ? -2.227 -14.000 -8.195 1.00 93.62 136 GLN A N 1
ATOM 1025 C CA . GLN A 1 136 ? -1.625 -14.034 -6.856 1.00 93.62 136 GLN A CA 1
ATOM 1026 C C . GLN A 1 136 ? -2.422 -13.193 -5.849 1.00 93.62 136 GLN A C 1
ATOM 1028 O O . GLN A 1 136 ? -2.651 -13.647 -4.724 1.00 93.62 136 GLN A O 1
ATOM 1033 N N . ALA A 1 137 ? -2.869 -11.999 -6.246 1.00 89.50 137 ALA A N 1
ATOM 1034 C CA . ALA A 1 137 ? -3.671 -11.112 -5.408 1.00 89.50 137 ALA A CA 1
ATOM 1035 C C . ALA A 1 137 ? -5.038 -11.729 -5.072 1.00 89.50 137 ALA A C 1
ATOM 1037 O O . ALA A 1 137 ? -5.437 -11.735 -3.906 1.00 89.50 137 ALA A O 1
ATOM 1038 N N . GLU A 1 138 ? -5.720 -12.332 -6.049 1.00 86.12 138 GLU A N 1
ATOM 1039 C CA . GLU A 1 138 ? -6.965 -13.071 -5.814 1.00 86.12 138 GLU A CA 1
ATOM 1040 C C . GLU A 1 138 ? -6.759 -14.253 -4.858 1.00 86.12 138 GLU A C 1
ATOM 1042 O O . GLU A 1 138 ? -7.555 -14.472 -3.939 1.00 86.12 138 GLU A O 1
ATOM 1047 N N . GLY A 1 139 ? -5.671 -15.009 -5.039 1.00 92.19 139 GLY A N 1
ATOM 1048 C CA . GLY A 1 139 ? -5.304 -16.108 -4.148 1.00 92.19 139 GLY A CA 1
ATOM 1049 C C . GLY A 1 139 ? -5.059 -15.641 -2.710 1.00 92.19 139 GLY A C 1
ATOM 1050 O O . GLY A 1 139 ? -5.513 -16.286 -1.761 1.00 92.19 139 GLY A O 1
ATO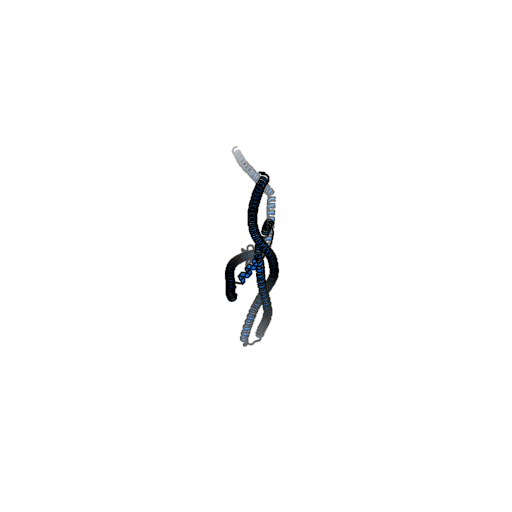M 1051 N N . LEU A 1 140 ? -4.384 -14.503 -2.534 1.00 93.56 140 LEU A N 1
ATOM 1052 C CA . LEU A 1 140 ? -4.160 -13.895 -1.224 1.00 93.56 140 LEU A CA 1
ATOM 1053 C C . LEU A 1 140 ? -5.474 -13.420 -0.589 1.00 93.56 140 LEU A C 1
ATOM 1055 O O . LEU A 1 140 ? -5.713 -13.690 0.587 1.00 93.56 140 LEU A O 1
ATOM 1059 N N . LEU A 1 141 ? -6.354 -12.783 -1.362 1.00 88.12 141 LEU A N 1
ATOM 1060 C CA . LEU A 1 141 ? -7.649 -12.302 -0.879 1.00 88.12 141 LEU A CA 1
ATOM 1061 C C . LEU A 1 141 ? -8.544 -13.451 -0.386 1.00 88.12 141 LEU A C 1
ATOM 1063 O O . LEU A 1 141 ? -9.195 -13.329 0.657 1.00 88.12 141 LEU A O 1
ATOM 1067 N N . ARG A 1 142 ? -8.527 -14.601 -1.077 1.00 89.44 142 ARG A N 1
ATOM 1068 C CA . ARG A 1 142 ? -9.198 -15.829 -0.608 1.00 89.44 142 ARG A CA 1
ATOM 1069 C C . ARG A 1 142 ? -8.640 -16.310 0.731 1.00 89.44 142 ARG A C 1
ATOM 1071 O O . ARG A 1 142 ? -9.423 -16.592 1.634 1.00 89.44 142 ARG A O 1
ATOM 1078 N N . LYS A 1 143 ? -7.312 -16.348 0.888 1.00 91.88 143 LYS A N 1
ATOM 1079 C CA . LYS A 1 143 ? -6.666 -16.734 2.157 1.00 91.88 143 LYS A CA 1
ATOM 1080 C C . LYS A 1 143 ? -7.017 -15.776 3.296 1.00 91.88 143 LYS A C 1
ATOM 1082 O O . LYS A 1 143 ? -7.338 -16.233 4.385 1.00 91.88 143 LYS A O 1
ATOM 1087 N N . ILE A 1 144 ? -7.021 -14.465 3.045 1.00 90.19 144 ILE A N 1
ATOM 1088 C CA . ILE A 1 144 ? -7.418 -13.452 4.040 1.00 90.19 144 ILE A CA 1
ATOM 1089 C C . ILE A 1 144 ? -8.887 -13.630 4.444 1.00 90.19 144 ILE A C 1
ATOM 1091 O O . ILE A 1 144 ? -9.219 -13.554 5.626 1.00 90.19 144 ILE A O 1
ATOM 1095 N N . SER A 1 145 ? -9.769 -13.901 3.480 1.00 87.06 145 SER A N 1
ATOM 1096 C CA . SER A 1 145 ? -11.192 -14.139 3.754 1.00 87.06 145 SER A CA 1
ATOM 1097 C C . SER A 1 145 ? -11.400 -15.385 4.615 1.00 87.06 145 SER A C 1
ATOM 1099 O O . SER A 1 145 ? -12.173 -15.345 5.570 1.00 87.06 145 SER A O 1
ATOM 1101 N N . GLN A 1 146 ? -10.663 -16.460 4.325 1.00 91.50 146 GLN A N 1
ATOM 1102 C CA . GLN A 1 146 ? -10.673 -17.672 5.139 1.00 91.50 146 GLN A CA 1
ATOM 1103 C C . GLN A 1 146 ? -10.139 -17.408 6.555 1.00 91.50 146 GLN A C 1
ATOM 1105 O O . GLN A 1 146 ? -10.811 -17.739 7.527 1.00 91.50 146 GLN A O 1
ATOM 1110 N N . ALA A 1 147 ? -8.991 -16.737 6.685 1.00 89.94 147 ALA A N 1
ATOM 1111 C CA . ALA A 1 147 ? -8.412 -16.393 7.983 1.00 89.94 147 ALA A CA 1
ATOM 1112 C C . ALA A 1 147 ? -9.356 -15.516 8.824 1.00 89.94 147 ALA A C 1
ATOM 1114 O O . ALA A 1 147 ? -9.476 -15.708 10.035 1.00 89.94 147 ALA A O 1
ATOM 1115 N N . LYS A 1 148 ? -10.087 -14.586 8.192 1.00 90.62 148 LYS A N 1
ATOM 1116 C CA . LYS A 1 148 ? -11.127 -13.791 8.860 1.00 90.62 148 LYS A CA 1
ATOM 1117 C C . LYS A 1 148 ? -12.238 -14.684 9.414 1.00 90.62 148 LYS A C 1
ATOM 1119 O O . LYS A 1 148 ? -12.659 -14.480 10.549 1.00 90.62 148 LYS A O 1
ATOM 1124 N N . GLN A 1 149 ? -12.714 -15.651 8.632 1.00 88.56 149 GLN A N 1
ATOM 1125 C CA . GLN A 1 149 ? -13.767 -16.567 9.069 1.00 88.56 149 GLN A CA 1
ATOM 1126 C C . GLN A 1 149 ? -13.298 -17.448 10.234 1.00 88.56 149 GLN A C 1
ATOM 1128 O O . GLN A 1 149 ? -14.001 -17.544 11.235 1.00 88.56 149 GLN A O 1
ATOM 1133 N N . GLU A 1 150 ? -12.091 -18.006 10.147 1.00 91.69 150 GLU A N 1
ATOM 1134 C CA . GLU A 1 150 ? -11.481 -18.790 11.229 1.00 91.69 150 GLU A CA 1
ATOM 1135 C C . GLU A 1 150 ? -11.301 -17.954 12.507 1.00 91.69 150 GLU A C 1
ATOM 1137 O O . GLU A 1 150 ? -11.593 -18.427 13.604 1.00 91.69 150 GLU A O 1
ATOM 1142 N N . THR A 1 151 ? -10.907 -16.683 12.372 1.00 89.50 151 THR A N 1
ATOM 1143 C CA . THR A 1 151 ? -10.775 -15.750 13.505 1.00 89.50 151 THR A CA 1
ATOM 1144 C C . THR A 1 151 ? -12.122 -15.461 14.167 1.00 89.50 151 THR A C 1
ATOM 1146 O O . THR A 1 151 ? -12.198 -15.415 15.393 1.00 89.50 151 THR A O 1
ATOM 1149 N N . LEU A 1 152 ? -13.194 -15.292 13.384 1.00 90.06 152 LEU A N 1
ATOM 1150 C CA . LEU A 1 152 ? -14.545 -15.110 13.923 1.00 90.06 152 LEU A CA 1
ATOM 1151 C C . LEU A 1 152 ? -15.004 -16.353 14.691 1.00 90.06 152 LEU A C 1
ATOM 1153 O O . LEU A 1 152 ? -15.482 -16.232 15.812 1.00 90.06 152 LEU A O 1
ATOM 1157 N N . THR A 1 153 ? -14.774 -17.549 14.144 1.00 92.50 153 THR A N 1
ATOM 1158 C CA . THR A 1 153 ? -15.089 -18.799 14.849 1.00 92.50 153 THR A CA 1
ATOM 1159 C C . THR A 1 153 ? -14.290 -18.936 16.147 1.00 92.50 153 THR A C 1
ATOM 1161 O O . THR A 1 153 ? -14.852 -19.297 17.177 1.00 92.50 153 THR A O 1
ATOM 1164 N N . ALA A 1 154 ? -12.994 -18.610 16.135 1.00 89.50 154 ALA A N 1
ATOM 1165 C CA . ALA A 1 154 ? -12.167 -18.634 17.340 1.00 89.50 154 ALA A CA 1
ATOM 1166 C C . ALA A 1 154 ? -12.646 -17.622 18.396 1.00 89.50 154 ALA A C 1
ATOM 1168 O O . ALA A 1 154 ? -12.673 -17.941 19.584 1.00 89.50 154 ALA A O 1
ATOM 1169 N N . HIS A 1 155 ? -13.056 -16.425 17.968 1.00 92.94 155 HIS A N 1
ATOM 1170 C CA . HIS A 1 155 ? -13.656 -15.419 18.840 1.00 92.94 155 HIS A CA 1
ATOM 1171 C C . HIS A 1 155 ? -14.952 -15.927 19.482 1.00 92.94 155 HIS A C 1
ATOM 1173 O O . HIS A 1 155 ? -15.122 -15.782 20.690 1.00 92.94 155 HIS A O 1
ATOM 1179 N N . ASP A 1 156 ? -15.842 -16.546 18.706 1.00 89.75 156 ASP A N 1
ATOM 1180 C CA . ASP A 1 156 ? -17.120 -17.050 19.214 1.00 89.75 156 ASP A CA 1
ATOM 1181 C C . ASP A 1 156 ? -16.913 -18.156 20.255 1.00 89.75 156 ASP A C 1
ATOM 1183 O O . ASP A 1 156 ? -17.513 -18.109 21.328 1.00 89.75 156 ASP A O 1
ATOM 1187 N N . VAL A 1 157 ? -15.982 -19.082 20.003 1.00 93.06 157 VAL A N 1
ATOM 1188 C CA . VAL A 1 157 ? -15.597 -20.119 20.976 1.00 93.06 157 VAL A CA 1
ATOM 1189 C C . VAL A 1 157 ? -14.989 -19.502 22.240 1.00 93.06 157 VAL A C 1
ATOM 1191 O O . VAL A 1 157 ? -15.305 -19.922 23.353 1.00 93.06 157 VAL A O 1
ATOM 1194 N N . ALA A 1 158 ? -14.125 -18.492 22.099 1.00 88.06 158 ALA A N 1
ATOM 1195 C CA . ALA A 1 158 ? -13.530 -17.806 23.244 1.00 88.06 158 ALA A CA 1
ATOM 1196 C C . ALA A 1 158 ? -14.585 -17.059 24.076 1.00 88.06 158 ALA A C 1
ATOM 1198 O O . ALA A 1 158 ? -14.523 -17.081 25.307 1.00 88.06 158 ALA A O 1
ATOM 1199 N N . LYS A 1 159 ? -15.568 -16.436 23.417 1.00 93.31 159 LYS A N 1
ATOM 1200 C CA . LYS A 1 159 ? -16.695 -15.771 24.071 1.00 93.31 159 LYS A CA 1
ATOM 1201 C C . LYS A 1 159 ? -17.570 -16.773 24.820 1.00 93.31 159 LYS A C 1
ATOM 1203 O O . LYS A 1 159 ? -17.874 -16.546 25.984 1.00 93.31 159 LYS A O 1
ATOM 1208 N N . GLU A 1 160 ? -17.902 -17.901 24.202 1.00 91.31 160 GLU A N 1
ATOM 1209 C CA . GLU A 1 160 ? -18.695 -18.954 24.843 1.00 91.31 160 GLU A CA 1
ATOM 1210 C C . GLU A 1 160 ? -17.986 -19.517 26.088 1.00 91.31 160 GLU A C 1
ATOM 1212 O O . GLU A 1 160 ? -18.597 -19.677 27.147 1.00 91.31 160 GLU A O 1
ATOM 1217 N N . ALA A 1 161 ? -16.668 -19.734 26.008 1.00 91.00 161 ALA A N 1
ATOM 1218 C CA . ALA A 1 161 ? -15.861 -20.150 27.153 1.00 91.00 161 ALA A CA 1
ATOM 1219 C C . ALA A 1 161 ? -15.817 -19.086 28.266 1.00 91.00 161 ALA A C 1
ATOM 1221 O O . ALA A 1 161 ? -15.882 -19.425 29.451 1.00 91.00 161 ALA A O 1
ATOM 1222 N N . TYR A 1 162 ? -15.720 -17.804 27.899 1.00 93.75 162 TYR A N 1
ATOM 1223 C CA . TYR A 1 162 ? -15.764 -16.692 28.846 1.00 93.75 162 TYR A CA 1
ATOM 1224 C C . TYR A 1 162 ? -17.119 -16.611 29.560 1.00 93.75 162 TYR A C 1
ATOM 1226 O O . TYR A 1 162 ? -17.157 -16.570 30.791 1.00 93.75 162 TYR A O 1
ATOM 1234 N N . ASP A 1 163 ? -18.222 -16.664 28.814 1.00 90.94 163 ASP A N 1
ATOM 1235 C CA . ASP A 1 163 ? -19.580 -16.611 29.359 1.00 90.94 163 ASP A CA 1
ATOM 1236 C C . ASP A 1 163 ? -19.836 -17.793 30.311 1.00 90.94 163 ASP A C 1
ATOM 1238 O O . ASP A 1 163 ? -20.373 -17.616 31.411 1.00 90.94 163 ASP A O 1
ATOM 1242 N N . ALA A 1 164 ? -19.360 -18.992 29.955 1.00 92.06 164 ALA A N 1
ATOM 1243 C CA . ALA A 1 164 ? -19.407 -20.161 30.829 1.00 92.06 164 ALA A CA 1
ATOM 1244 C C . ALA A 1 164 ? -18.599 -19.958 32.125 1.00 92.06 164 ALA A C 1
ATOM 1246 O O . ALA A 1 164 ? -19.073 -20.300 33.212 1.00 92.06 164 ALA A O 1
ATOM 1247 N N . ALA A 1 165 ? -17.402 -19.371 32.042 1.00 89.94 165 ALA A N 1
ATOM 1248 C CA . ALA A 1 165 ? -16.580 -19.079 33.215 1.00 89.94 165 ALA A CA 1
ATOM 1249 C C . ALA A 1 165 ? -17.246 -18.049 34.145 1.00 89.94 165 ALA A C 1
ATOM 1251 O O . ALA A 1 165 ? -17.250 -18.235 35.365 1.00 89.94 165 ALA A O 1
ATOM 1252 N N . VAL A 1 166 ? -17.857 -16.998 33.587 1.00 92.88 166 VAL A N 1
ATOM 1253 C CA . VAL A 1 166 ? -18.610 -15.989 34.351 1.00 92.88 166 VAL A CA 1
ATOM 1254 C C . VAL A 1 166 ? -19.814 -16.620 35.049 1.00 92.88 166 VAL A C 1
ATOM 1256 O O . VAL A 1 166 ? -20.025 -16.384 36.240 1.00 92.88 166 VAL A O 1
ATOM 1259 N N . LEU A 1 167 ? -20.567 -17.477 34.353 1.00 92.94 167 LEU A N 1
ATOM 1260 C CA . LEU A 1 167 ? -21.700 -18.196 34.937 1.00 92.94 167 LEU A CA 1
ATOM 1261 C C . LEU A 1 167 ? -21.271 -19.054 36.138 1.00 92.94 167 LEU A C 1
ATOM 1263 O O . LEU A 1 167 ? -21.913 -19.023 37.191 1.00 92.94 167 LEU A O 1
ATOM 1267 N N . VAL A 1 168 ? -20.171 -19.801 35.999 1.00 90.31 168 VAL A N 1
ATOM 1268 C CA . VAL A 1 168 ? -19.619 -20.632 37.079 1.00 90.31 168 VAL A CA 1
ATOM 1269 C C . VAL A 1 168 ? -19.138 -19.774 38.250 1.00 90.31 168 VAL A C 1
ATOM 1271 O O . VAL A 1 168 ? -19.386 -20.135 39.405 1.00 90.31 168 VAL A O 1
ATOM 1274 N N . ARG A 1 169 ? -18.503 -18.625 37.982 1.00 90.75 169 ARG A N 1
ATOM 1275 C CA . ARG A 1 169 ? -18.070 -17.685 39.025 1.00 90.75 169 ARG A CA 1
ATOM 1276 C C . ARG A 1 169 ? -19.258 -17.170 39.835 1.00 90.75 169 ARG A C 1
ATOM 1278 O O . ARG A 1 169 ? -19.262 -17.343 41.048 1.00 90.75 169 ARG A O 1
ATOM 1285 N N . ASN A 1 170 ? -20.287 -16.641 39.171 1.00 91.06 170 ASN A N 1
ATOM 1286 C CA . ASN A 1 170 ? -21.482 -16.101 39.831 1.00 91.06 170 ASN A CA 1
ATOM 1287 C C . ASN A 1 170 ? -22.201 -17.168 40.668 1.00 91.06 170 ASN A C 1
ATOM 1289 O O . ASN A 1 170 ? -22.624 -16.916 41.794 1.00 91.06 170 ASN A O 1
ATOM 1293 N N . ARG A 1 171 ? -22.297 -18.400 40.151 1.00 92.44 171 ARG A N 1
ATOM 1294 C CA . ARG A 1 171 ? -22.884 -19.519 40.899 1.00 92.44 171 ARG A CA 1
ATOM 1295 C C . ARG A 1 171 ? -22.065 -19.874 42.141 1.00 92.44 171 ARG A C 1
ATOM 1297 O O . ARG A 1 171 ? -22.637 -20.189 43.184 1.00 92.44 171 ARG A O 1
ATOM 1304 N N . SER A 1 172 ? -20.740 -19.818 42.035 1.00 90.62 172 SER A N 1
ATOM 1305 C CA . SER A 1 172 ? -19.833 -20.072 43.158 1.00 90.62 172 SER A CA 1
ATOM 1306 C C . SER A 1 172 ? -19.936 -18.971 44.216 1.00 90.62 172 SER A C 1
ATOM 1308 O O . SER A 1 172 ? -20.028 -19.283 45.399 1.00 90.62 172 SER A O 1
ATOM 1310 N N . GLU A 1 173 ? -19.990 -17.703 43.800 1.00 91.00 173 GLU A N 1
ATOM 1311 C CA . GLU A 1 173 ? -20.185 -16.546 44.685 1.00 91.00 173 GLU A CA 1
ATOM 1312 C C . GLU A 1 173 ? -21.510 -16.646 45.457 1.00 91.00 173 GLU A C 1
ATOM 1314 O O . GLU A 1 173 ? -21.489 -16.584 46.687 1.00 91.00 173 GLU A O 1
ATOM 1319 N N . ASN A 1 174 ? -22.628 -16.935 44.776 1.00 92.19 174 ASN A N 1
ATOM 1320 C CA . ASN A 1 174 ? -23.923 -17.159 45.436 1.00 92.19 174 ASN A CA 1
ATOM 1321 C C . ASN A 1 174 ? -23.869 -18.313 46.445 1.00 92.19 174 ASN A C 1
ATOM 1323 O O . ASN A 1 174 ? -24.374 -18.189 47.556 1.00 92.19 174 ASN A O 1
ATOM 1327 N N . THR A 1 175 ? -23.222 -19.429 46.092 1.00 90.06 175 THR A N 1
ATOM 1328 C CA . THR A 1 175 ? -23.101 -20.587 46.997 1.00 90.06 175 THR A CA 1
ATOM 1329 C C . THR A 1 175 ? -22.307 -20.227 48.261 1.00 90.06 175 THR A C 1
ATOM 1331 O O . THR A 1 175 ? -22.634 -20.671 49.362 1.00 90.06 175 THR A O 1
ATOM 1334 N N . ILE A 1 176 ? -21.262 -19.402 48.126 1.00 89.88 176 ILE A N 1
ATOM 1335 C CA . ILE A 1 176 ? -20.485 -18.895 49.265 1.00 89.88 176 ILE A CA 1
ATOM 1336 C C . ILE A 1 176 ? -21.351 -17.987 50.145 1.00 89.88 176 ILE A C 1
ATOM 1338 O O . ILE A 1 176 ? -21.272 -18.073 51.372 1.00 89.88 176 ILE A O 1
ATOM 1342 N N . GLU A 1 177 ? -22.166 -17.122 49.542 1.00 91.75 177 GLU A N 1
ATOM 1343 C CA . GLU A 1 177 ? -23.055 -16.216 50.268 1.00 91.75 177 GLU A CA 1
ATOM 1344 C C . GLU A 1 177 ? -24.151 -16.977 51.026 1.00 91.75 177 GLU A C 1
ATOM 1346 O O . GLU A 1 177 ? -24.305 -16.773 52.230 1.00 91.75 177 GLU A O 1
ATOM 1351 N N . GLU A 1 178 ? -24.810 -17.944 50.383 1.00 89.75 178 GLU A N 1
ATOM 1352 C CA . GLU A 1 178 ? -25.771 -18.848 51.027 1.00 89.75 178 GLU A CA 1
ATOM 1353 C C . GLU A 1 178 ? -25.129 -19.620 52.190 1.00 89.75 178 GLU A C 1
ATOM 1355 O O . GLU A 1 178 ? -25.703 -19.720 53.275 1.00 89.75 178 GLU A O 1
ATOM 1360 N N . SER A 1 179 ? -23.900 -20.118 52.015 1.00 86.75 179 SER A N 1
ATOM 1361 C CA . SER A 1 179 ? -23.179 -20.813 53.086 1.00 86.75 179 SER A CA 1
ATOM 1362 C C . SER A 1 179 ? -22.866 -19.891 54.271 1.00 86.75 179 SER A C 1
ATOM 1364 O O . SER A 1 179 ? -22.909 -20.334 55.426 1.00 86.75 179 SER A O 1
ATOM 1366 N N . ARG A 1 180 ? -22.543 -18.617 54.015 1.00 89.69 180 ARG A N 1
ATOM 1367 C CA . ARG A 1 180 ? -22.335 -17.615 55.070 1.00 89.69 180 ARG A CA 1
ATOM 1368 C C . ARG A 1 180 ? -23.638 -17.287 55.790 1.00 89.69 180 ARG A C 1
ATOM 1370 O O . ARG A 1 180 ? -23.621 -17.224 57.017 1.00 89.69 180 ARG A O 1
ATOM 1377 N N . ASP A 1 181 ? -24.744 -17.135 55.063 1.00 90.31 181 ASP A N 1
ATOM 1378 C CA . ASP A 1 181 ? -26.064 -16.890 55.653 1.00 90.31 181 ASP A CA 1
ATOM 1379 C C . ASP A 1 181 ? -26.494 -18.046 56.561 1.00 90.31 181 ASP A C 1
ATOM 1381 O O . ASP A 1 181 ? -26.861 -17.829 57.713 1.00 90.31 181 ASP A O 1
ATOM 1385 N N . VAL A 1 182 ? -26.345 -19.294 56.106 1.00 85.62 182 VAL A N 1
ATOM 1386 C CA . VAL A 1 182 ? -26.638 -20.478 56.929 1.00 85.62 182 VAL A CA 1
ATOM 1387 C C . VAL A 1 182 ? -25.780 -20.500 58.194 1.00 85.62 182 VAL A C 1
ATOM 1389 O O . VAL A 1 182 ? -26.299 -20.744 59.283 1.00 85.62 182 VAL A O 1
ATOM 1392 N N . THR A 1 183 ? -24.484 -20.200 58.079 1.00 81.69 183 THR A N 1
ATOM 1393 C CA . THR A 1 183 ? -23.580 -20.134 59.241 1.00 81.69 183 THR A CA 1
ATOM 1394 C C . THR A 1 183 ? -24.037 -19.067 60.234 1.00 81.69 183 THR A C 1
ATOM 1396 O O . THR A 1 183 ? -24.099 -19.326 61.435 1.00 81.69 183 THR A O 1
ATOM 1399 N N . LYS A 1 184 ? -24.423 -17.890 59.730 1.00 86.00 184 LYS A N 1
ATOM 1400 C CA . LYS A 1 184 ? -24.932 -16.789 60.545 1.00 86.00 184 LYS A CA 1
ATOM 1401 C C . LYS A 1 184 ? -26.254 -17.148 61.221 1.00 86.00 184 LYS A C 1
ATOM 1403 O O . LYS A 1 184 ? -26.384 -16.956 62.419 1.00 86.00 184 LYS A O 1
ATOM 1408 N N . ARG A 1 185 ? -27.196 -17.769 60.505 1.00 81.88 185 ARG A N 1
ATOM 1409 C CA . ARG A 1 185 ? -28.475 -18.235 61.070 1.00 81.88 185 ARG A CA 1
ATOM 1410 C C . ARG A 1 185 ? -28.286 -19.297 62.150 1.00 81.88 185 ARG A C 1
ATOM 1412 O O . ARG A 1 185 ? -29.038 -19.301 63.119 1.00 81.88 185 ARG A O 1
ATOM 1419 N N . ILE A 1 186 ? -27.298 -20.182 62.009 1.00 77.81 186 ILE A N 1
ATOM 1420 C CA . ILE A 1 186 ? -26.933 -21.148 63.056 1.00 77.81 186 ILE A CA 1
ATOM 1421 C C . ILE A 1 186 ? -26.383 -20.417 64.285 1.00 77.81 186 ILE A C 1
ATOM 1423 O O . ILE A 1 186 ? -26.764 -20.748 65.405 1.00 77.81 186 ILE A O 1
ATOM 1427 N N . GLN A 1 187 ? -25.523 -19.418 64.087 1.00 77.75 187 GLN A N 1
ATOM 1428 C CA . GLN A 1 187 ? -24.963 -18.625 65.178 1.00 77.75 187 GLN A CA 1
ATOM 1429 C C . GLN A 1 187 ? -26.042 -17.803 65.902 1.00 77.75 187 GLN A C 1
ATOM 1431 O O . GLN A 1 187 ? -26.178 -17.913 67.118 1.00 77.75 187 GLN A O 1
ATOM 1436 N N . ASP A 1 188 ? -26.883 -17.086 65.156 1.00 77.00 188 ASP A N 1
ATOM 1437 C CA . ASP A 1 188 ? -28.006 -16.312 65.689 1.00 77.00 188 ASP A CA 1
ATOM 1438 C C . ASP A 1 188 ? -28.982 -17.222 66.455 1.00 77.00 188 ASP A C 1
ATOM 1440 O O . ASP A 1 188 ? -29.425 -16.890 67.555 1.00 77.00 188 ASP A O 1
ATOM 1444 N N . PHE A 1 189 ? -29.274 -18.419 65.936 1.00 69.44 189 PHE A N 1
ATOM 1445 C CA . PHE A 1 189 ? -30.110 -19.406 66.626 1.00 69.44 189 PHE A CA 1
ATOM 1446 C C . PHE A 1 189 ? -29.513 -19.873 67.964 1.00 69.44 189 PHE A C 1
ATOM 1448 O O . PHE A 1 189 ? -30.258 -20.144 68.906 1.00 69.44 189 PHE A O 1
ATOM 1455 N N . MET A 1 190 ? -28.185 -19.957 68.065 1.00 65.94 190 MET A N 1
ATOM 1456 C CA . MET A 1 190 ? -27.481 -20.356 69.288 1.00 65.94 190 MET A CA 1
ATOM 1457 C C . MET A 1 190 ? -27.380 -19.215 70.314 1.00 65.94 190 MET A C 1
ATOM 1459 O O . MET A 1 190 ? -27.315 -19.488 71.512 1.00 65.94 190 MET A O 1
ATOM 1463 N N . GLU A 1 191 ? -27.387 -17.955 69.866 1.00 61.44 191 GLU A N 1
ATOM 1464 C CA . GLU A 1 191 ? -27.209 -16.760 70.709 1.00 61.44 191 GLU A CA 1
ATOM 1465 C C . GLU A 1 191 ? -28.535 -16.084 71.128 1.00 61.44 191 GLU A C 1
ATOM 1467 O O . GLU A 1 191 ? -28.555 -15.308 72.085 1.00 61.44 191 GLU A O 1
ATOM 1472 N N . THR A 1 192 ? -29.664 -16.391 70.474 1.00 56.34 192 THR A N 1
ATOM 1473 C CA . THR A 1 192 ? -30.964 -15.754 70.770 1.00 56.34 192 THR A CA 1
ATOM 1474 C C . THR A 1 192 ? -31.587 -16.273 72.087 1.00 56.34 192 THR A C 1
ATOM 1476 O O . THR A 1 192 ? -31.894 -17.466 72.196 1.00 56.34 192 THR A O 1
ATOM 1479 N N . PRO A 1 193 ? -31.878 -15.411 73.087 1.00 54.56 193 PRO A N 1
ATOM 1480 C CA . PRO A 1 193 ? -32.611 -15.803 74.293 1.00 54.56 193 PRO A CA 1
ATOM 1481 C C . PRO A 1 193 ? -34.063 -16.176 73.963 1.00 54.56 193 PRO A C 1
ATOM 1483 O O . PRO A 1 193 ? -34.767 -15.439 73.274 1.00 54.56 193 PRO A O 1
ATOM 1486 N N . LYS A 1 194 ? -34.543 -17.315 74.479 1.00 47.59 194 LYS A N 1
ATOM 1487 C CA . LYS A 1 194 ? -35.926 -17.775 74.263 1.00 47.59 194 LYS A CA 1
ATOM 1488 C C . LYS A 1 194 ? -36.931 -16.779 74.854 1.00 47.59 194 LYS A C 1
ATOM 1490 O O . LYS A 1 194 ? -36.828 -16.423 76.026 1.00 47.59 194 LYS A O 1
ATOM 1495 N N . ALA A 1 195 ? -37.917 -16.383 74.046 1.00 44.59 195 ALA A N 1
ATOM 1496 C CA . ALA A 1 195 ? -38.996 -15.487 74.448 1.00 44.59 195 ALA A CA 1
ATOM 1497 C C . ALA A 1 195 ? -39.721 -16.013 75.697 1.00 44.59 195 ALA A C 1
ATOM 1499 O O . ALA A 1 195 ? -40.216 -17.143 75.721 1.00 44.59 195 ALA A O 1
ATOM 1500 N N . THR A 1 196 ? -39.784 -15.186 76.739 1.00 52.66 196 THR A N 1
ATOM 1501 C CA . THR A 1 196 ? -40.555 -15.461 77.949 1.00 52.66 196 THR A CA 1
ATOM 1502 C C . THR A 1 196 ? -42.014 -15.025 77.759 1.00 52.66 196 THR A C 1
ATOM 1504 O O . THR A 1 196 ? -42.277 -14.031 77.080 1.00 52.66 196 THR A O 1
ATOM 1507 N N . PRO A 1 197 ? -42.983 -15.713 78.392 1.00 45.62 197 PRO A N 1
ATOM 1508 C CA . PRO A 1 197 ? -44.417 -15.393 78.309 1.00 45.62 197 PRO A CA 1
ATOM 1509 C C . PRO A 1 197 ? -44.821 -13.959 78.708 1.00 45.62 197 PRO A C 1
ATOM 1511 O O . PRO A 1 197 ? -45.965 -13.573 78.484 1.00 45.62 197 PRO A O 1
ATOM 1514 N N . ALA A 1 198 ? -43.914 -13.178 79.304 1.00 45.28 198 ALA A N 1
ATOM 1515 C CA . ALA A 1 198 ? -44.117 -11.768 79.637 1.00 45.28 198 ALA A CA 1
ATOM 1516 C C . ALA A 1 198 ? -44.083 -10.866 78.389 1.00 45.28 198 ALA A C 1
ATOM 1518 O O . ALA A 1 198 ? -44.954 -10.021 78.221 1.00 45.28 198 ALA A O 1
ATOM 1519 N N . ASN A 1 199 ? -43.182 -11.145 77.441 1.00 44.88 199 ASN A N 1
ATOM 1520 C CA . ASN A 1 199 ? -42.969 -10.310 76.253 1.00 44.88 199 ASN A CA 1
ATOM 1521 C C . ASN A 1 199 ? -44.152 -10.355 75.262 1.00 44.88 199 ASN A C 1
ATOM 1523 O O . ASN A 1 199 ? -44.302 -9.471 74.426 1.00 44.88 199 ASN A O 1
ATOM 1527 N N . ILE A 1 200 ? -44.997 -11.390 75.351 1.00 43.41 200 ILE A N 1
ATOM 1528 C CA . ILE A 1 200 ? -46.232 -11.539 74.559 1.00 43.41 200 ILE A CA 1
ATOM 1529 C C . ILE A 1 200 ? -47.393 -10.740 75.185 1.00 43.41 200 ILE A C 1
ATOM 1531 O O . ILE A 1 200 ? -48.343 -10.381 74.493 1.00 43.41 200 ILE A O 1
ATOM 1535 N N . ARG A 1 201 ? -47.322 -10.443 76.489 1.00 43.78 201 ARG A N 1
ATOM 1536 C CA . ARG A 1 201 ? -48.362 -9.731 77.247 1.00 43.78 201 ARG A CA 1
ATOM 1537 C C . ARG A 1 201 ? -48.257 -8.217 77.064 1.00 43.78 201 ARG A C 1
ATOM 1539 O O . ARG A 1 201 ? -49.271 -7.570 76.831 1.00 43.78 201 ARG A O 1
ATOM 1546 N N . ASP A 1 202 ? -47.031 -7.703 77.059 1.00 45.84 202 ASP A N 1
ATOM 1547 C CA . ASP A 1 202 ? -46.744 -6.272 76.904 1.00 45.84 202 ASP A CA 1
ATOM 1548 C C . ASP A 1 202 ? -47.124 -5.766 75.499 1.00 45.84 202 ASP A C 1
ATOM 1550 O O . ASP A 1 202 ? -47.698 -4.690 75.345 1.00 45.84 202 ASP A O 1
ATOM 1554 N N . LEU A 1 203 ? -46.920 -6.602 74.472 1.00 43.81 203 LEU A N 1
ATOM 1555 C CA . LEU A 1 203 ? -47.318 -6.308 73.091 1.00 43.81 203 LEU A CA 1
ATOM 1556 C C . LEU A 1 203 ? -48.850 -6.300 72.901 1.00 43.81 203 LEU A C 1
ATOM 1558 O O . LEU A 1 203 ? -49.359 -5.631 72.006 1.00 43.81 203 LEU A O 1
ATOM 1562 N N . ALA A 1 204 ? -49.598 -7.030 73.737 1.00 39.25 204 ALA A N 1
ATOM 1563 C CA . ALA A 1 204 ? -51.060 -7.076 73.677 1.00 39.25 204 ALA A CA 1
ATOM 1564 C C . ALA A 1 204 ? -51.719 -5.846 74.333 1.00 39.25 204 ALA A C 1
ATOM 1566 O O . ALA A 1 204 ? -52.791 -5.424 73.901 1.00 39.25 204 ALA A O 1
ATOM 1567 N N . GLU A 1 205 ? -51.079 -5.245 75.340 1.00 41.19 205 GLU A N 1
ATOM 1568 C CA . GLU A 1 205 ? -51.553 -4.019 76.000 1.00 41.19 205 GLU A CA 1
ATOM 1569 C C . GLU A 1 205 ? -51.267 -2.757 75.175 1.00 41.19 205 GLU A C 1
ATOM 1571 O O . GLU A 1 205 ? -52.091 -1.841 75.145 1.00 41.19 205 GLU A O 1
ATOM 1576 N N . GLU A 1 206 ? -50.162 -2.737 74.425 1.00 40.38 206 GLU A N 1
ATOM 1577 C CA . GLU A 1 206 ? -49.769 -1.600 73.581 1.00 40.38 206 GLU A CA 1
ATOM 1578 C C . GLU A 1 206 ? -50.718 -1.387 72.382 1.00 40.38 206 GLU A C 1
ATOM 1580 O O . GLU A 1 206 ? -50.911 -0.265 71.905 1.00 40.38 206 GLU A O 1
ATOM 1585 N N . VAL A 1 207 ? -51.391 -2.454 71.938 1.00 41.25 207 VAL A N 1
ATOM 1586 C CA . VAL A 1 207 ? -52.372 -2.425 70.839 1.00 41.25 207 VAL A CA 1
ATOM 1587 C C . VAL A 1 207 ? -53.749 -1.914 71.299 1.00 41.25 207 VAL A C 1
ATOM 1589 O O . VAL A 1 207 ? -54.508 -1.388 70.486 1.00 41.25 207 VAL A O 1
ATOM 1592 N N . MET A 1 208 ? -54.072 -1.982 72.598 1.00 39.62 208 MET A N 1
ATOM 1593 C CA . MET A 1 208 ? -55.387 -1.586 73.135 1.00 39.62 208 MET A CA 1
ATOM 1594 C C . MET A 1 208 ? -55.581 -0.066 73.318 1.00 39.62 208 MET A C 1
ATOM 1596 O O . MET A 1 208 ? -56.689 0.368 73.626 1.00 39.62 208 MET A O 1
ATOM 1600 N N . GLN A 1 209 ? -54.545 0.763 73.133 1.00 38.28 209 GLN A N 1
ATOM 1601 C CA . GLN A 1 209 ? -54.548 2.173 73.567 1.00 38.28 209 GLN A CA 1
ATOM 1602 C C . GLN A 1 209 ? -54.698 3.250 72.475 1.00 38.28 209 GLN A C 1
ATOM 1604 O O . GLN A 1 209 ? -54.573 4.435 72.788 1.00 38.28 209 GLN A O 1
ATOM 1609 N N . LYS A 1 210 ? -54.985 2.920 71.208 1.00 31.67 210 LYS A N 1
ATOM 1610 C CA . LYS A 1 210 ? -55.077 3.949 70.149 1.00 31.67 210 LYS A CA 1
ATOM 1611 C C . LYS A 1 210 ? -56.461 4.050 69.507 1.00 31.67 210 LYS A C 1
ATOM 1613 O O . LYS A 1 210 ? -56.841 3.234 68.678 1.00 31.67 210 LYS A O 1
ATOM 1618 N N . ASN A 1 211 ? -57.164 5.117 69.880 1.00 33.47 211 ASN A N 1
ATOM 1619 C CA . ASN A 1 211 ? -58.335 5.678 69.199 1.00 33.47 211 ASN A CA 1
ATOM 1620 C C . ASN A 1 211 ? -57.876 6.739 68.183 1.00 33.47 211 ASN A C 1
ATOM 1622 O O . ASN A 1 211 ? -56.863 7.378 68.456 1.00 33.47 211 ASN A O 1
ATOM 1626 N N . ILE A 1 212 ? -58.619 6.967 67.089 1.00 28.09 212 ILE A N 1
ATOM 1627 C CA . ILE A 1 212 ? -58.733 8.268 66.385 1.00 28.09 212 ILE A CA 1
ATOM 1628 C C . ILE A 1 212 ? -59.863 8.236 65.334 1.00 28.09 212 ILE A C 1
ATOM 1630 O O . ILE A 1 212 ? -60.136 7.215 64.705 1.00 28.09 212 ILE A O 1
ATOM 1634 N N . ASP A 1 213 ? -60.480 9.408 65.199 1.00 35.06 213 ASP A N 1
ATOM 1635 C CA . ASP A 1 213 ? -61.720 9.796 64.534 1.00 35.06 213 ASP A CA 1
ATOM 1636 C C . ASP A 1 213 ? -61.678 10.081 63.007 1.00 35.06 213 ASP A C 1
ATOM 1638 O O . ASP A 1 213 ? -60.653 10.468 62.451 1.00 35.06 213 ASP A O 1
ATOM 1642 N N . LEU A 1 214 ? -62.899 10.042 62.435 1.00 36.88 214 LEU A N 1
ATOM 1643 C CA . LEU A 1 214 ? -63.513 10.833 61.337 1.00 36.88 214 LEU A CA 1
ATOM 1644 C C . LEU A 1 214 ? -63.298 10.523 59.824 1.00 36.88 214 LEU A C 1
ATOM 1646 O O . LEU A 1 214 ? -62.227 10.693 59.257 1.00 36.88 214 LEU A O 1
ATOM 1650 N N . LYS A 1 215 ? -64.472 10.218 59.227 1.00 46.94 215 LYS A N 1
ATOM 1651 C CA . LYS A 1 215 ? -65.166 10.544 57.947 1.00 46.94 215 LYS A CA 1
ATOM 1652 C C . LYS A 1 215 ? -64.538 10.335 56.543 1.00 46.94 215 LYS A C 1
ATOM 1654 O O . LYS A 1 215 ? -63.442 10.823 56.294 1.00 46.94 215 LYS A O 1
ATOM 1659 N N . PRO A 1 216 ? -65.277 9.712 55.584 1.00 49.06 216 PRO A N 1
ATOM 1660 C CA . PRO A 1 216 ? -64.767 9.335 54.264 1.00 49.06 216 PRO A CA 1
ATOM 1661 C C . PRO A 1 216 ? -65.517 10.008 53.095 1.00 49.06 216 PRO A C 1
ATOM 1663 O O . PRO A 1 216 ? -66.583 9.546 52.702 1.00 49.06 216 PRO A O 1
ATOM 1666 N N . GLU A 1 217 ? -64.927 11.025 52.466 1.00 51.75 217 GLU A N 1
ATOM 1667 C CA . GLU A 1 217 ? -65.409 11.515 51.157 1.00 51.75 217 GLU A CA 1
ATOM 1668 C C . GLU A 1 217 ? -64.301 11.811 50.119 1.00 51.75 217 GLU A C 1
ATOM 1670 O O . GLU A 1 217 ? -64.620 12.140 48.986 1.00 51.75 217 GLU A O 1
ATOM 1675 N N . GLU A 1 218 ? -63.009 11.598 50.403 1.00 49.78 218 GLU A N 1
ATOM 1676 C CA . GLU A 1 218 ? -61.921 12.045 49.495 1.00 49.78 218 GLU A CA 1
ATOM 1677 C C . GLU A 1 218 ? -61.045 10.913 48.903 1.00 49.78 218 GLU A C 1
ATOM 1679 O O . GLU A 1 218 ? -59.972 11.161 48.356 1.00 49.78 218 GLU A O 1
ATOM 1684 N N . ILE A 1 219 ? -61.470 9.643 48.981 1.00 45.97 219 ILE A N 1
ATOM 1685 C CA . ILE A 1 219 ? -60.673 8.493 48.485 1.00 45.97 219 ILE A CA 1
ATOM 1686 C C . ILE A 1 219 ? -60.901 8.221 46.988 1.00 45.97 219 ILE A C 1
ATOM 1688 O O . ILE A 1 219 ? -60.010 7.714 46.304 1.00 45.97 219 ILE A O 1
ATOM 1692 N N . THR A 1 220 ? -62.060 8.597 46.450 1.00 49.12 220 THR A N 1
ATOM 1693 C CA . THR A 1 220 ? -62.412 8.325 45.049 1.00 49.12 220 THR A CA 1
ATOM 1694 C C . THR A 1 220 ? -61.731 9.298 44.079 1.00 49.12 220 THR A C 1
ATOM 1696 O O . THR A 1 220 ? -61.356 8.896 42.984 1.00 49.12 220 THR A O 1
ATOM 1699 N N . GLU A 1 221 ? -61.471 10.539 44.503 1.00 47.12 221 GLU A N 1
ATOM 1700 C CA . GLU A 1 221 ? -60.831 11.575 43.670 1.00 47.12 221 GLU A CA 1
ATOM 1701 C C . GLU A 1 221 ? -59.300 11.401 43.557 1.00 47.12 221 GLU A C 1
ATOM 1703 O O . GLU A 1 221 ? -58.693 11.747 42.543 1.00 47.12 221 GLU A O 1
ATOM 1708 N N . LEU A 1 222 ? -58.652 10.798 44.563 1.00 48.50 222 LEU A N 1
ATOM 1709 C CA . LEU A 1 222 ? -57.195 10.602 44.576 1.00 48.50 222 LEU A CA 1
ATOM 1710 C C . LEU A 1 222 ? -56.746 9.356 43.785 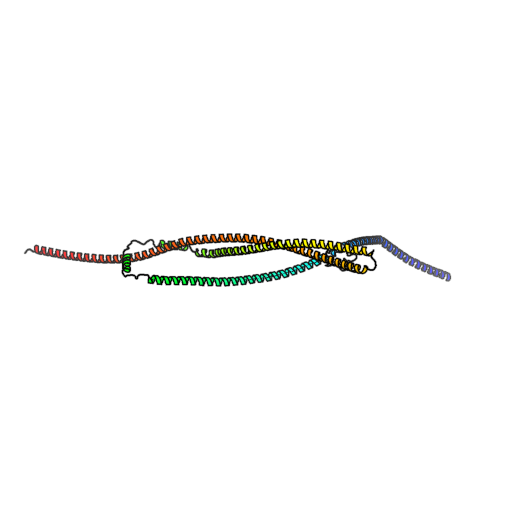1.00 48.50 222 LEU A C 1
ATOM 1712 O O . LEU A 1 222 ? -55.625 9.314 43.275 1.00 48.50 222 LEU A O 1
ATOM 1716 N N . ALA A 1 223 ? -57.613 8.347 43.653 1.00 47.28 223 ALA A N 1
ATOM 1717 C CA . ALA A 1 223 ? -57.320 7.115 42.917 1.00 47.28 223 ALA A CA 1
ATOM 1718 C C . ALA A 1 223 ? -57.287 7.326 41.388 1.00 47.28 223 ALA A C 1
ATOM 1720 O O . ALA A 1 223 ? -56.471 6.709 40.698 1.00 47.28 223 ALA A O 1
ATOM 1721 N N . GLU A 1 224 ? -58.109 8.239 40.859 1.00 51.22 224 GLU A N 1
ATOM 1722 C CA . GLU A 1 224 ? -58.128 8.580 39.429 1.00 51.22 224 GLU A CA 1
ATOM 1723 C C . GLU A 1 224 ? -56.897 9.409 39.016 1.00 51.22 224 GLU A C 1
ATOM 1725 O O . GLU A 1 224 ? -56.272 9.117 37.994 1.00 51.22 224 GLU A O 1
ATOM 1730 N N . ALA A 1 225 ? -56.442 10.337 39.867 1.00 50.47 225 ALA A N 1
ATOM 1731 C CA . ALA A 1 225 ? -55.250 11.158 39.617 1.00 50.47 225 ALA A CA 1
ATOM 1732 C C . ALA A 1 225 ? -53.923 10.361 39.605 1.00 50.47 225 ALA A C 1
ATOM 1734 O O . ALA A 1 225 ? -52.926 10.786 39.010 1.00 50.47 225 ALA A O 1
ATOM 1735 N N . ILE A 1 226 ? -53.886 9.195 40.261 1.00 52.50 226 ILE A N 1
ATOM 1736 C CA . ILE A 1 226 ? -52.708 8.316 40.321 1.00 52.50 226 ILE A CA 1
ATOM 1737 C C . ILE A 1 226 ? -52.580 7.465 39.048 1.00 52.50 226 ILE A C 1
ATOM 1739 O O . ILE A 1 226 ? -51.468 7.305 38.536 1.00 52.50 226 ILE A O 1
ATOM 1743 N N . ASN A 1 227 ? -53.693 6.976 38.492 1.00 49.88 227 ASN A N 1
ATOM 1744 C CA . ASN A 1 227 ? -53.675 6.191 37.252 1.00 49.88 227 ASN A CA 1
ATOM 1745 C C . ASN A 1 227 ? -53.212 7.017 36.040 1.00 49.88 227 ASN A C 1
ATOM 1747 O O . ASN A 1 227 ? -52.478 6.500 35.198 1.00 49.88 227 ASN A O 1
ATOM 1751 N N . GLU A 1 228 ? -53.535 8.312 35.990 1.00 49.50 228 GLU A N 1
ATOM 1752 C CA . GLU A 1 228 ? -53.069 9.216 34.927 1.00 49.50 228 GLU A CA 1
ATOM 1753 C C . GLU A 1 228 ? -51.560 9.509 34.997 1.00 49.50 228 GLU A C 1
ATOM 1755 O O . GLU A 1 228 ? -50.894 9.623 33.967 1.00 49.50 228 GLU A O 1
ATOM 1760 N N . ARG A 1 229 ? -50.971 9.579 36.203 1.00 49.72 229 ARG A N 1
ATOM 1761 C CA . ARG A 1 229 ? -49.527 9.841 36.356 1.00 49.72 229 ARG A CA 1
ATOM 1762 C C . ARG A 1 229 ? -48.649 8.604 36.187 1.00 49.72 229 ARG A C 1
ATOM 1764 O O . ARG A 1 229 ? -47.516 8.750 35.723 1.00 49.72 229 ARG A O 1
ATOM 1771 N N . ILE A 1 230 ? -49.154 7.408 36.498 1.00 49.91 230 ILE A N 1
ATOM 1772 C CA . ILE A 1 230 ? -48.423 6.137 36.336 1.00 49.91 230 ILE A CA 1
ATOM 1773 C C . ILE A 1 230 ? -48.213 5.783 34.852 1.00 49.91 230 ILE A C 1
ATOM 1775 O O . ILE A 1 230 ? -47.202 5.172 34.512 1.00 49.91 230 ILE A O 1
ATOM 1779 N N . ALA A 1 231 ? -49.086 6.241 33.950 1.00 46.12 231 ALA A N 1
ATOM 1780 C CA . ALA A 1 231 ? -48.944 6.020 32.510 1.00 46.12 231 ALA A CA 1
ATOM 1781 C C . ALA A 1 231 ? -47.837 6.865 31.834 1.00 46.12 231 ALA A C 1
ATOM 1783 O O . ALA A 1 231 ? -47.484 6.593 30.689 1.00 46.12 231 ALA A O 1
ATOM 1784 N N . SER A 1 232 ? -47.262 7.872 32.511 1.00 50.56 232 SER A N 1
ATOM 1785 C CA . SER A 1 232 ? -46.375 8.862 31.862 1.00 50.56 232 SER A CA 1
ATOM 1786 C C . SER A 1 232 ? -44.868 8.563 31.908 1.00 50.56 232 SER A C 1
ATOM 1788 O O . SER A 1 232 ? -44.078 9.366 31.415 1.00 50.56 232 SER A O 1
ATOM 1790 N N . LEU A 1 233 ? -44.433 7.416 32.443 1.00 48.22 233 LEU A N 1
ATOM 1791 C CA . LEU A 1 233 ? -43.014 7.029 32.461 1.00 48.22 233 LEU A CA 1
ATOM 1792 C C . LEU A 1 233 ? -42.825 5.541 32.143 1.00 48.22 233 LEU A C 1
ATOM 1794 O O . LEU A 1 233 ? -42.489 4.735 33.003 1.00 48.22 233 LEU A O 1
ATOM 1798 N N . THR A 1 234 ? -43.001 5.178 30.879 1.00 53.44 234 THR A N 1
ATOM 1799 C CA . THR A 1 234 ? -42.427 3.952 30.305 1.00 53.44 234 THR A CA 1
ATOM 1800 C C . THR A 1 234 ? -41.398 4.390 29.272 1.00 53.44 234 THR A C 1
ATOM 1802 O O . THR A 1 234 ? -41.792 4.985 28.279 1.00 53.44 234 THR A O 1
ATOM 1805 N N . ASN A 1 235 ? -40.099 4.219 29.576 1.00 53.22 235 ASN A N 1
ATOM 1806 C CA . ASN A 1 235 ? -38.954 4.194 28.629 1.00 53.22 235 ASN A CA 1
ATOM 1807 C C . ASN A 1 235 ? -37.561 4.316 29.297 1.00 53.22 235 ASN A C 1
ATOM 1809 O O . ASN A 1 235 ? -36.571 4.546 28.611 1.00 53.22 235 ASN A O 1
ATOM 1813 N N . ILE A 1 236 ? -37.434 4.184 30.623 1.00 54.91 236 ILE A N 1
ATOM 1814 C CA . ILE A 1 236 ? -36.128 4.336 31.299 1.00 54.91 236 ILE A CA 1
ATOM 1815 C C . ILE A 1 236 ? -35.237 3.101 31.091 1.00 54.91 236 ILE A C 1
ATOM 1817 O O . ILE A 1 236 ? -34.069 3.255 30.741 1.00 54.91 236 ILE A O 1
ATOM 1821 N N . ASP A 1 237 ? -35.794 1.893 31.225 1.00 55.19 237 ASP A N 1
ATOM 1822 C CA . ASP A 1 237 ? -35.058 0.652 30.948 1.00 55.19 237 ASP A CA 1
ATOM 1823 C C . ASP A 1 237 ? -34.666 0.556 29.468 1.00 55.19 237 ASP A C 1
ATOM 1825 O O . ASP A 1 237 ? -33.554 0.146 29.155 1.00 55.19 237 ASP A O 1
ATOM 1829 N N . THR A 1 238 ? -35.518 1.030 28.553 1.00 56.16 238 THR A N 1
ATOM 1830 C CA . THR A 1 238 ? -35.217 1.097 27.114 1.00 56.16 238 THR A CA 1
ATOM 1831 C C . THR A 1 238 ? -34.030 2.017 26.833 1.00 56.16 238 THR A C 1
ATOM 1833 O O . THR A 1 238 ? -33.109 1.613 26.141 1.00 56.16 238 THR A O 1
ATOM 1836 N N . ILE A 1 239 ? -33.980 3.212 27.439 1.00 55.50 239 ILE A N 1
ATOM 1837 C CA . ILE A 1 239 ? -32.866 4.157 27.248 1.00 55.50 239 ILE A CA 1
ATOM 1838 C C . ILE A 1 239 ? -31.559 3.611 27.836 1.00 55.50 239 ILE A C 1
ATOM 1840 O O . ILE A 1 239 ? -30.522 3.748 27.197 1.00 55.50 239 ILE A O 1
ATOM 1844 N N . LEU A 1 240 ? -31.571 2.972 29.012 1.00 60.12 240 LEU A N 1
ATOM 1845 C CA . LEU A 1 240 ? -30.368 2.345 29.589 1.00 60.12 240 LEU A CA 1
ATOM 1846 C C . LEU A 1 240 ? -29.875 1.147 28.762 1.00 60.12 240 LEU A C 1
ATOM 1848 O O . LEU A 1 240 ? -28.670 0.941 28.626 1.00 60.12 240 LEU A O 1
ATOM 1852 N N . THR A 1 241 ? -30.795 0.390 28.164 1.00 61.59 241 THR A N 1
ATOM 1853 C CA . THR A 1 241 ? -30.455 -0.745 27.293 1.00 61.59 241 THR A CA 1
ATOM 1854 C C . THR A 1 241 ? -29.922 -0.262 25.938 1.00 61.59 241 THR A C 1
ATOM 1856 O O . THR A 1 241 ? -28.864 -0.710 25.509 1.00 61.59 241 THR A O 1
ATOM 1859 N N . ASP A 1 242 ? -30.564 0.737 25.323 1.00 59.06 242 ASP A N 1
ATOM 1860 C CA . ASP A 1 242 ? -30.151 1.339 24.044 1.00 59.06 242 ASP A CA 1
ATOM 1861 C C . ASP A 1 242 ? -28.809 2.095 24.148 1.00 59.06 242 ASP A C 1
ATOM 1863 O O . ASP A 1 242 ? -28.133 2.335 23.145 1.00 59.06 242 ASP A O 1
ATOM 1867 N N . THR A 1 243 ? -28.397 2.486 25.359 1.00 62.06 243 THR A N 1
ATOM 1868 C CA . THR A 1 243 ? -27.141 3.214 25.611 1.00 62.06 243 THR A CA 1
ATOM 1869 C C . THR A 1 243 ? -25.976 2.321 26.042 1.00 62.06 243 THR A C 1
ATOM 1871 O O . THR A 1 243 ? -24.820 2.679 25.800 1.00 62.06 243 THR A O 1
ATOM 1874 N N . SER A 1 244 ? -26.252 1.137 26.595 1.00 69.62 244 SER A N 1
ATOM 1875 C CA . SER A 1 244 ? -25.249 0.122 26.952 1.00 69.62 244 SER A CA 1
ATOM 1876 C C . SER A 1 244 ? -24.372 -0.280 25.760 1.00 69.62 244 SER A C 1
ATOM 1878 O O . SER A 1 244 ? -23.143 -0.305 25.863 1.00 69.62 244 SER A O 1
ATOM 1880 N N . ASP A 1 245 ? -24.989 -0.526 24.604 1.00 71.69 245 ASP A N 1
ATOM 1881 C CA . ASP A 1 245 ? -24.278 -0.958 23.395 1.00 71.69 245 ASP A CA 1
ATOM 1882 C C . ASP A 1 245 ? -23.337 0.128 22.859 1.00 71.69 245 ASP A C 1
ATOM 1884 O O . ASP A 1 245 ? -22.236 -0.161 22.385 1.00 71.69 245 ASP A O 1
ATOM 1888 N N . ASN A 1 246 ? -23.723 1.397 22.999 1.00 68.25 246 ASN A N 1
ATOM 1889 C CA . ASN A 1 246 ? -22.900 2.529 22.587 1.00 68.25 246 ASN A CA 1
ATOM 1890 C C . ASN A 1 246 ? -21.689 2.732 23.510 1.00 68.25 246 ASN A C 1
ATOM 1892 O O . ASN A 1 246 ? -20.600 3.046 23.025 1.00 68.25 246 ASN A O 1
ATOM 1896 N N . LEU A 1 247 ? -21.840 2.513 24.821 1.00 73.44 247 LEU A N 1
ATOM 1897 C CA . LEU A 1 247 ? -20.716 2.524 25.763 1.00 73.44 247 LEU A CA 1
ATOM 1898 C C . LEU A 1 247 ? -19.768 1.340 25.516 1.00 73.44 247 LEU A C 1
ATOM 1900 O O . LEU A 1 247 ? -18.545 1.502 25.548 1.00 73.44 247 LEU A O 1
ATOM 1904 N N . ALA A 1 248 ? -20.310 0.154 25.230 1.00 73.31 248 ALA A N 1
ATOM 1905 C CA . ALA A 1 248 ? -19.516 -1.009 24.845 1.00 73.31 248 ALA A CA 1
ATOM 1906 C C . ALA A 1 248 ? -18.730 -0.741 23.550 1.00 73.31 248 ALA A C 1
ATOM 1908 O O . ALA A 1 248 ? -17.534 -1.030 23.479 1.00 73.31 248 ALA A O 1
ATOM 1909 N N . LEU A 1 249 ? -19.366 -0.110 22.558 1.00 72.19 249 LEU A N 1
ATOM 1910 C CA . LEU A 1 249 ? -18.720 0.312 21.319 1.00 72.19 249 LEU A CA 1
ATOM 1911 C C . LEU A 1 249 ? -17.620 1.353 21.569 1.00 72.19 249 LEU A C 1
ATOM 1913 O O . LEU A 1 249 ? -16.535 1.224 21.009 1.00 72.19 249 LEU A O 1
ATOM 1917 N N . ALA A 1 250 ? -17.853 2.351 22.426 1.00 69.94 250 ALA A N 1
ATOM 1918 C CA . ALA A 1 250 ? -16.851 3.360 22.775 1.00 69.94 250 ALA A CA 1
ATOM 1919 C C . ALA A 1 250 ? -15.609 2.729 23.430 1.00 69.94 250 ALA A C 1
ATOM 1921 O O . ALA A 1 250 ? -14.479 3.012 23.028 1.00 69.94 250 ALA A O 1
ATOM 1922 N N . ASN A 1 251 ? -15.812 1.811 24.378 1.00 73.31 251 ASN A N 1
ATOM 1923 C CA . ASN A 1 251 ? -14.722 1.071 25.016 1.00 73.31 251 ASN A CA 1
ATOM 1924 C C . ASN A 1 251 ? -13.981 0.163 24.026 1.00 73.31 251 ASN A C 1
ATOM 1926 O O . ASN A 1 251 ? -12.752 0.119 24.030 1.00 73.31 251 ASN A O 1
ATOM 1930 N N . TYR A 1 252 ? -14.705 -0.507 23.128 1.00 77.06 252 TYR A N 1
ATOM 1931 C CA . TYR A 1 252 ? -14.102 -1.299 22.059 1.00 77.06 252 TYR A CA 1
ATOM 1932 C C . TYR A 1 252 ? -13.240 -0.440 21.123 1.00 77.06 252 TYR A C 1
ATOM 1934 O O . TYR A 1 252 ? -12.100 -0.800 20.820 1.00 77.06 252 TYR A O 1
ATOM 1942 N N . LEU A 1 253 ? -13.756 0.713 20.685 1.00 72.88 253 LEU A N 1
ATOM 1943 C CA . LEU A 1 253 ? -13.031 1.648 19.825 1.00 72.88 253 LEU A CA 1
ATOM 1944 C C . LEU A 1 253 ? -11.776 2.188 20.514 1.00 72.88 253 LEU A C 1
ATOM 1946 O O . LEU A 1 253 ? -10.734 2.273 19.867 1.00 72.88 253 LEU A O 1
ATOM 1950 N N . LYS A 1 254 ? -11.841 2.462 21.822 1.00 76.50 254 LYS A N 1
ATOM 1951 C CA . LYS A 1 254 ? -10.671 2.813 22.634 1.00 76.50 254 LYS A CA 1
ATOM 1952 C C . LYS A 1 254 ? -9.620 1.705 22.615 1.00 76.50 254 LYS A C 1
ATOM 1954 O O . LYS A 1 254 ? -8.480 1.963 22.245 1.00 76.50 254 LYS A O 1
ATOM 1959 N N . THR A 1 255 ? -9.991 0.468 22.953 1.00 78.62 255 THR A N 1
ATOM 1960 C CA . THR A 1 255 ? -9.046 -0.663 22.950 1.00 78.62 255 THR A CA 1
ATOM 1961 C C . THR A 1 255 ? -8.424 -0.872 21.571 1.00 78.62 255 THR A C 1
ATOM 1963 O O . THR A 1 255 ? -7.228 -1.128 21.451 1.00 78.62 255 THR A O 1
ATOM 1966 N N . LYS A 1 256 ? -9.220 -0.724 20.509 1.00 75.94 256 LYS A N 1
ATOM 1967 C CA . LYS A 1 256 ? -8.733 -0.822 19.134 1.00 75.94 256 LYS A CA 1
ATOM 1968 C C . LYS A 1 256 ? -7.759 0.306 18.783 1.00 75.94 256 LYS A C 1
ATOM 1970 O O . LYS A 1 256 ? -6.748 0.037 18.133 1.00 75.94 256 LYS A O 1
ATOM 1975 N N . ALA A 1 257 ? -8.038 1.537 19.209 1.00 68.75 257 ALA A N 1
ATOM 1976 C CA . ALA A 1 257 ? -7.137 2.672 19.035 1.00 68.75 257 ALA A CA 1
ATOM 1977 C C . ALA A 1 257 ? -5.811 2.446 19.779 1.00 68.75 257 ALA A C 1
ATOM 1979 O O . ALA A 1 257 ? -4.750 2.635 19.193 1.00 68.75 257 ALA A O 1
ATOM 1980 N N . ASP A 1 258 ? -5.857 1.929 21.009 1.00 74.00 258 ASP A N 1
ATOM 1981 C CA . ASP A 1 258 ? -4.670 1.579 21.797 1.00 74.00 258 ASP A CA 1
ATOM 1982 C C . ASP A 1 258 ? -3.794 0.512 21.129 1.00 74.00 258 ASP A C 1
ATOM 1984 O O . ASP A 1 258 ? -2.571 0.658 21.056 1.00 74.00 258 ASP A O 1
ATOM 1988 N N . LEU A 1 259 ? -4.411 -0.556 20.613 1.00 78.88 259 LEU A N 1
ATOM 1989 C CA . LEU A 1 259 ? -3.698 -1.598 19.870 1.00 78.88 259 LEU A CA 1
ATOM 1990 C C . LEU A 1 259 ? -3.059 -1.025 18.602 1.00 78.88 259 LEU A C 1
ATOM 1992 O O . LEU A 1 259 ? -1.865 -1.202 18.382 1.00 78.88 259 LEU A O 1
ATOM 1996 N N . THR A 1 260 ? -3.824 -0.254 17.828 1.00 71.69 260 THR A N 1
ATOM 1997 C CA . THR A 1 260 ? -3.337 0.383 16.594 1.00 71.69 260 THR A CA 1
ATOM 1998 C C . THR A 1 260 ? -2.178 1.341 16.879 1.00 71.69 260 THR A C 1
ATOM 2000 O O . THR A 1 260 ? -1.191 1.365 16.148 1.00 71.69 260 THR A O 1
ATOM 2003 N N . ARG A 1 261 ? -2.253 2.102 17.978 1.00 77.56 261 ARG A N 1
ATOM 2004 C CA . ARG A 1 261 ? -1.176 2.979 18.450 1.00 77.56 261 ARG A CA 1
ATOM 2005 C C . ARG A 1 261 ? 0.079 2.183 18.787 1.00 77.56 261 ARG A C 1
ATOM 2007 O O . ARG A 1 261 ? 1.175 2.589 18.406 1.00 77.56 261 ARG A O 1
ATOM 2014 N N . LYS A 1 262 ? -0.064 1.067 19.506 1.00 79.94 262 LYS A N 1
ATOM 2015 C CA . LYS A 1 262 ? 1.061 0.196 19.866 1.00 79.94 262 LYS A CA 1
ATOM 2016 C C . LYS A 1 262 ? 1.740 -0.375 18.620 1.00 79.94 262 LYS A C 1
ATOM 2018 O O . LYS A 1 262 ? 2.963 -0.305 18.526 1.00 79.94 262 LYS A O 1
ATOM 2023 N N . ASP A 1 263 ? 0.958 -0.863 17.664 1.00 74.75 263 ASP A N 1
ATOM 2024 C CA . ASP A 1 263 ? 1.473 -1.405 16.405 1.00 74.75 263 ASP A CA 1
ATOM 2025 C C . ASP A 1 263 ? 2.192 -0.318 15.592 1.00 74.75 263 ASP A C 1
ATOM 2027 O O . ASP A 1 263 ? 3.303 -0.527 15.109 1.00 74.75 263 ASP A O 1
ATOM 2031 N N . ALA A 1 264 ? 1.621 0.889 15.515 1.00 69.06 264 ALA A N 1
ATOM 2032 C CA . ALA A 1 264 ? 2.246 2.025 14.840 1.00 69.06 264 ALA A CA 1
ATOM 2033 C C . ALA A 1 264 ? 3.585 2.432 15.481 1.00 69.06 264 ALA A C 1
ATOM 2035 O O . ALA A 1 264 ? 4.533 2.761 14.769 1.00 69.06 264 ALA A O 1
ATOM 2036 N N . ILE A 1 265 ? 3.698 2.372 16.814 1.00 75.44 265 ILE A N 1
ATOM 2037 C CA . ILE A 1 265 ? 4.965 2.613 17.524 1.00 75.44 265 ILE A CA 1
ATOM 2038 C C . ILE A 1 265 ? 6.004 1.541 17.168 1.00 75.44 265 ILE A C 1
ATOM 2040 O O . ILE A 1 265 ? 7.150 1.889 16.895 1.00 75.44 265 ILE A O 1
ATOM 2044 N N . GLN A 1 266 ? 5.617 0.264 17.114 1.00 79.75 266 GLN A N 1
ATOM 2045 C CA . GLN A 1 266 ? 6.531 -0.823 16.737 1.00 79.75 266 GLN A CA 1
ATOM 2046 C C . GLN A 1 266 ? 7.005 -0.716 15.283 1.00 79.75 266 GLN A C 1
ATOM 2048 O O . GLN A 1 266 ? 8.180 -0.944 14.989 1.00 79.75 266 GLN A O 1
ATOM 2053 N N . ILE A 1 267 ? 6.112 -0.339 14.364 1.00 76.00 267 ILE A N 1
ATOM 2054 C CA . ILE A 1 267 ? 6.467 -0.093 12.961 1.00 76.00 267 ILE A CA 1
ATOM 2055 C C . ILE A 1 267 ? 7.438 1.086 12.864 1.00 76.00 267 ILE A C 1
ATOM 2057 O O . ILE A 1 267 ? 8.419 1.004 12.129 1.00 76.00 267 ILE A O 1
ATOM 2061 N N . LEU A 1 268 ? 7.205 2.156 13.630 1.00 77.19 268 LEU A N 1
ATOM 2062 C CA . LEU A 1 268 ? 8.096 3.314 13.673 1.00 77.19 268 LEU A CA 1
ATOM 2063 C C . LEU A 1 268 ? 9.494 2.943 14.185 1.00 77.19 268 LEU A C 1
ATOM 2065 O O . LEU A 1 268 ? 10.485 3.360 13.595 1.00 77.19 268 LEU A O 1
ATOM 2069 N N . GLU A 1 269 ? 9.576 2.147 15.251 1.00 78.50 269 GLU A N 1
ATOM 2070 C CA . GLU A 1 269 ? 10.844 1.642 15.791 1.00 78.50 269 GLU A CA 1
ATOM 2071 C C . GLU A 1 269 ? 11.577 0.766 14.769 1.00 78.50 269 GLU A C 1
ATOM 2073 O O . GLU A 1 269 ? 12.768 0.944 14.525 1.00 78.50 269 GLU A O 1
ATOM 2078 N N . THR A 1 270 ? 10.852 -0.128 14.095 1.00 77.56 270 THR A N 1
ATOM 2079 C CA . THR A 1 270 ? 11.419 -0.978 13.040 1.00 77.56 270 THR A CA 1
ATOM 2080 C C . THR A 1 270 ? 11.947 -0.142 11.875 1.00 77.56 270 THR A C 1
ATOM 2082 O O . THR A 1 270 ? 13.055 -0.382 11.403 1.00 77.56 270 THR A O 1
ATOM 2085 N N . ALA A 1 271 ? 11.190 0.863 11.427 1.00 72.50 271 ALA A N 1
ATOM 2086 C CA . ALA A 1 271 ? 11.615 1.761 10.360 1.00 72.50 271 ALA A CA 1
ATOM 2087 C C . ALA A 1 271 ? 12.867 2.560 10.756 1.00 72.50 271 ALA A C 1
ATOM 2089 O O . ALA A 1 271 ? 13.777 2.700 9.943 1.00 72.50 271 ALA A O 1
ATOM 2090 N N . GLN A 1 272 ? 12.954 3.014 12.011 1.00 80.06 272 GLN A N 1
ATOM 2091 C CA . GLN A 1 272 ? 14.136 3.702 12.532 1.00 80.06 272 GLN A CA 1
ATOM 2092 C C . GLN A 1 272 ? 15.367 2.783 12.540 1.00 80.06 272 GLN A C 1
ATOM 2094 O O . GLN A 1 272 ? 16.412 3.171 12.030 1.00 80.06 272 GLN A O 1
ATOM 2099 N N . ASN A 1 273 ? 15.220 1.541 13.009 1.00 79.81 273 ASN A N 1
ATOM 2100 C CA . ASN A 1 273 ? 16.304 0.554 12.992 1.00 79.81 273 ASN A CA 1
ATOM 2101 C C . ASN A 1 273 ? 16.784 0.243 11.565 1.00 79.81 273 ASN A C 1
ATOM 2103 O O . ASN A 1 273 ? 17.973 0.032 11.340 1.00 79.81 273 ASN A O 1
ATOM 2107 N N . VAL A 1 274 ? 15.870 0.218 10.586 1.00 78.94 274 VAL A N 1
ATOM 2108 C CA . VAL A 1 274 ? 16.229 0.053 9.169 1.00 78.94 274 VAL A CA 1
ATOM 2109 C C . VAL A 1 274 ? 17.026 1.255 8.668 1.00 78.94 274 VAL A C 1
ATOM 2111 O O . VAL A 1 274 ? 18.028 1.058 7.988 1.00 78.94 274 VAL A O 1
ATOM 2114 N N . VAL A 1 275 ? 16.633 2.484 9.016 1.00 81.31 275 VAL A N 1
ATOM 2115 C CA . VAL A 1 275 ? 17.399 3.694 8.666 1.00 81.31 275 VAL A CA 1
ATOM 2116 C C . VAL A 1 275 ? 18.804 3.650 9.273 1.00 81.31 275 VAL A C 1
ATOM 2118 O O . VAL A 1 275 ? 19.775 3.923 8.571 1.00 81.31 275 VAL A O 1
ATOM 2121 N N . ASP A 1 276 ? 18.934 3.244 10.535 1.00 82.06 276 ASP A N 1
ATOM 2122 C CA . ASP A 1 276 ? 20.235 3.134 11.202 1.00 82.06 276 ASP A CA 1
ATOM 2123 C C . ASP A 1 276 ? 21.127 2.078 10.524 1.00 82.06 276 ASP A C 1
ATOM 2125 O O . ASP A 1 276 ? 22.277 2.359 10.185 1.00 82.06 276 ASP A O 1
ATOM 2129 N N . ALA A 1 277 ? 20.575 0.904 10.197 1.00 79.94 277 ALA A N 1
ATOM 2130 C CA . ALA A 1 277 ? 21.293 -0.133 9.455 1.00 79.94 277 ALA A CA 1
ATOM 2131 C C . ALA A 1 277 ? 21.701 0.314 8.036 1.00 79.94 277 ALA A C 1
ATOM 2133 O O . ALA A 1 277 ? 22.751 -0.086 7.530 1.00 79.94 277 ALA A O 1
ATOM 2134 N N . LEU A 1 278 ? 20.891 1.148 7.375 1.00 82.75 278 LEU A N 1
ATOM 2135 C CA . LEU A 1 278 ? 21.224 1.715 6.065 1.00 82.75 278 LEU A CA 1
ATOM 2136 C C . LEU A 1 278 ? 22.342 2.761 6.160 1.00 82.75 278 LEU A C 1
ATOM 2138 O O . LEU A 1 278 ? 23.183 2.818 5.262 1.00 82.75 278 LEU A O 1
ATOM 2142 N N . ASN A 1 279 ? 22.406 3.529 7.251 1.00 83.75 279 ASN A N 1
ATOM 2143 C CA . ASN A 1 279 ? 23.527 4.432 7.519 1.00 83.75 279 ASN A CA 1
ATOM 2144 C C . ASN A 1 279 ? 24.835 3.655 7.723 1.00 83.75 279 ASN A C 1
ATOM 2146 O O . ASN A 1 279 ? 25.849 3.998 7.118 1.00 83.75 279 ASN A O 1
ATOM 2150 N N . GLU A 1 280 ? 24.809 2.563 8.492 1.00 85.06 280 GLU A N 1
ATOM 2151 C CA . GLU A 1 280 ? 25.971 1.675 8.642 1.00 85.06 280 GLU A CA 1
ATOM 2152 C C . GLU A 1 280 ? 26.390 1.048 7.302 1.00 85.06 280 GLU A C 1
ATOM 2154 O O . GLU A 1 280 ? 27.579 0.977 6.977 1.00 85.06 280 GLU A O 1
ATOM 2159 N N . ALA A 1 281 ? 25.418 0.629 6.483 1.00 79.81 281 ALA A N 1
ATOM 2160 C CA . ALA A 1 281 ? 25.681 0.101 5.148 1.00 79.81 281 ALA A CA 1
ATOM 2161 C C . ALA A 1 281 ? 26.336 1.150 4.237 1.00 79.81 281 ALA A C 1
ATOM 2163 O O . ALA A 1 281 ? 27.241 0.809 3.476 1.00 79.81 281 ALA A O 1
ATOM 2164 N N . LYS A 1 282 ? 25.925 2.418 4.337 1.00 84.81 282 LYS A N 1
ATOM 2165 C CA . LYS A 1 282 ? 26.533 3.530 3.604 1.00 84.81 282 LYS A CA 1
ATOM 2166 C C . LYS A 1 282 ? 27.985 3.762 4.023 1.00 84.81 282 LYS A C 1
ATOM 2168 O O . LYS A 1 282 ? 28.851 3.822 3.159 1.00 84.81 282 LYS A O 1
ATOM 2173 N N . GLU A 1 283 ? 28.287 3.775 5.321 1.00 86.56 283 GLU A N 1
ATOM 2174 C CA . GLU A 1 283 ? 29.678 3.887 5.790 1.00 86.56 283 GLU A CA 1
ATOM 2175 C C . GLU A 1 283 ? 30.562 2.730 5.296 1.00 86.56 283 GLU A C 1
ATOM 2177 O O . GLU A 1 283 ? 31.739 2.916 4.975 1.00 86.56 283 GLU A O 1
ATOM 2182 N N . ALA A 1 284 ? 30.014 1.513 5.246 1.00 84.94 284 ALA A N 1
ATOM 2183 C CA . ALA A 1 284 ? 30.719 0.359 4.698 1.00 84.94 284 ALA A CA 1
ATOM 2184 C C . ALA A 1 284 ? 30.948 0.487 3.181 1.00 84.94 284 ALA A C 1
ATOM 2186 O O . ALA A 1 284 ? 32.000 0.078 2.687 1.00 84.94 284 ALA A O 1
ATOM 2187 N N . GLN A 1 285 ? 29.993 1.069 2.451 1.00 84.19 285 GLN A N 1
ATOM 2188 C CA . GLN A 1 285 ? 30.114 1.347 1.020 1.00 84.19 285 GLN A CA 1
ATOM 2189 C C . GLN A 1 285 ? 31.164 2.418 0.728 1.00 84.19 285 GLN A C 1
ATOM 2191 O O . GLN A 1 285 ? 31.968 2.210 -0.174 1.00 84.19 285 GLN A O 1
ATOM 2196 N N . ASP A 1 286 ? 31.214 3.496 1.510 1.00 87.00 286 ASP A N 1
ATOM 2197 C CA . ASP A 1 286 ? 32.224 4.552 1.364 1.00 87.00 286 ASP A CA 1
ATOM 2198 C C . ASP A 1 286 ? 33.638 3.974 1.558 1.00 87.00 286 ASP A C 1
ATOM 2200 O O . ASP A 1 286 ? 34.531 4.171 0.734 1.00 87.00 286 ASP A O 1
ATOM 2204 N N . LYS A 1 287 ? 33.825 3.128 2.584 1.00 89.19 287 LYS A N 1
ATOM 2205 C CA . LYS A 1 287 ? 35.087 2.395 2.801 1.00 89.19 287 LYS A CA 1
ATOM 2206 C C . LYS A 1 287 ? 35.433 1.456 1.642 1.00 89.19 287 LYS A C 1
ATOM 2208 O O . LYS A 1 287 ? 36.609 1.287 1.317 1.00 89.19 287 LYS A O 1
ATOM 2213 N N . ALA A 1 288 ? 34.433 0.807 1.042 1.00 86.12 288 ALA A N 1
ATOM 2214 C CA . ALA A 1 288 ? 34.637 -0.051 -0.121 1.00 86.12 288 ALA A CA 1
ATOM 2215 C C . ALA A 1 288 ? 35.013 0.766 -1.367 1.00 86.12 288 ALA A C 1
ATOM 2217 O O . ALA A 1 288 ? 35.856 0.321 -2.143 1.00 86.12 288 ALA A O 1
ATOM 2218 N N . GLU A 1 289 ? 34.439 1.958 -1.542 1.00 90.88 289 GLU A N 1
ATOM 2219 C CA . GLU A 1 289 ? 34.775 2.877 -2.632 1.00 90.88 289 GLU A CA 1
ATOM 2220 C C . GLU A 1 289 ? 36.229 3.348 -2.531 1.00 90.88 289 GLU A C 1
ATOM 2222 O O . GLU A 1 289 ? 36.975 3.241 -3.509 1.00 90.88 289 GLU A O 1
ATOM 2227 N N . ASP A 1 290 ? 36.662 3.750 -1.334 1.00 91.19 290 ASP A N 1
ATOM 2228 C CA . ASP A 1 290 ? 38.052 4.121 -1.052 1.00 91.19 290 ASP A CA 1
ATOM 2229 C C . ASP A 1 290 ? 39.019 2.962 -1.340 1.00 91.19 290 ASP A C 1
ATOM 2231 O O . ASP A 1 290 ? 40.049 3.141 -1.998 1.00 91.19 290 ASP A O 1
ATOM 2235 N N . ALA A 1 291 ? 38.681 1.748 -0.891 1.00 90.94 291 ALA A N 1
ATOM 2236 C CA . ALA A 1 291 ? 39.497 0.557 -1.117 1.00 90.94 291 ALA A CA 1
ATOM 2237 C C . ALA A 1 291 ? 39.599 0.192 -2.608 1.00 90.94 291 ALA A C 1
ATOM 2239 O O . ALA A 1 291 ? 40.684 -0.139 -3.085 1.00 90.94 291 ALA A O 1
ATOM 2240 N N . ILE A 1 292 ? 38.494 0.289 -3.356 1.00 89.25 292 ILE A N 1
ATOM 2241 C CA . ILE A 1 292 ? 38.462 0.070 -4.809 1.00 89.25 292 ILE A CA 1
ATOM 2242 C C . ILE A 1 292 ? 39.295 1.133 -5.528 1.00 89.25 292 ILE A C 1
ATOM 2244 O O . ILE A 1 292 ? 40.051 0.799 -6.439 1.00 89.25 292 ILE A O 1
ATOM 2248 N N . SER A 1 293 ? 39.190 2.403 -5.126 1.00 90.44 293 SER A N 1
ATOM 2249 C CA . SER A 1 293 ? 39.980 3.488 -5.714 1.00 90.44 293 SER A CA 1
ATOM 2250 C C . SER A 1 293 ? 41.475 3.265 -5.502 1.00 90.44 293 SER A C 1
ATOM 2252 O O . SER A 1 293 ? 42.252 3.373 -6.449 1.00 90.44 293 SER A O 1
ATOM 2254 N N . LYS A 1 294 ? 41.869 2.881 -4.284 1.00 91.44 294 LYS A N 1
ATOM 2255 C CA . LYS A 1 294 ? 43.261 2.570 -3.959 1.00 91.44 294 LYS A CA 1
ATOM 2256 C C . LYS A 1 294 ? 43.779 1.356 -4.733 1.00 91.44 294 LYS A C 1
ATOM 2258 O O . LYS A 1 294 ? 44.862 1.417 -5.300 1.00 91.44 294 LYS A O 1
ATOM 2263 N N . ALA A 1 295 ? 42.982 0.290 -4.836 1.00 89.19 295 ALA A N 1
ATOM 2264 C CA . ALA A 1 295 ? 43.344 -0.885 -5.627 1.00 89.19 295 ALA A CA 1
ATOM 2265 C C . ALA A 1 295 ? 43.581 -0.531 -7.104 1.00 89.19 295 ALA A C 1
ATOM 2267 O O . ALA A 1 295 ? 44.521 -1.039 -7.706 1.00 89.19 295 ALA A O 1
ATOM 2268 N N . LYS A 1 296 ? 42.778 0.369 -7.689 1.00 89.94 296 LYS A N 1
ATOM 2269 C CA . LYS A 1 296 ? 43.015 0.853 -9.059 1.00 89.94 296 LYS A CA 1
ATOM 2270 C C . LYS A 1 296 ? 44.340 1.595 -9.195 1.00 89.94 296 LYS A C 1
ATOM 2272 O O . LYS A 1 296 ? 45.064 1.342 -10.149 1.00 89.94 296 LYS A O 1
ATOM 2277 N N . GLU A 1 297 ? 44.652 2.491 -8.264 1.00 90.38 297 GLU A N 1
ATOM 2278 C CA . GLU A 1 297 ? 45.913 3.244 -8.266 1.00 90.38 297 GLU A CA 1
ATOM 2279 C C . GLU A 1 297 ? 47.134 2.318 -8.136 1.00 90.38 297 GLU A C 1
ATOM 2281 O O . GLU A 1 297 ? 48.097 2.445 -8.898 1.00 90.38 297 GLU A O 1
ATOM 2286 N N . ASP A 1 298 ? 47.059 1.334 -7.237 1.00 89.44 298 ASP A N 1
ATOM 2287 C CA . ASP A 1 298 ? 48.104 0.327 -7.042 1.00 89.44 298 ASP A CA 1
ATOM 2288 C C . ASP A 1 298 ? 48.299 -0.533 -8.310 1.00 89.44 298 ASP A C 1
ATOM 2290 O O . ASP A 1 298 ? 49.434 -0.787 -8.717 1.00 89.44 298 ASP A O 1
ATOM 2294 N N . ILE A 1 299 ? 47.212 -0.943 -8.981 1.00 88.50 299 ILE A N 1
ATOM 2295 C CA . ILE A 1 299 ? 47.282 -1.729 -10.226 1.00 88.50 299 ILE A CA 1
ATOM 2296 C C . ILE A 1 299 ? 47.865 -0.907 -11.381 1.00 88.50 299 ILE A C 1
ATOM 2298 O O . ILE A 1 299 ? 48.687 -1.422 -12.138 1.00 88.50 299 ILE A O 1
ATOM 2302 N N . GLU A 1 300 ? 47.475 0.360 -11.529 1.00 88.25 300 GLU A N 1
ATOM 2303 C CA . GLU A 1 300 ? 48.039 1.232 -12.566 1.00 88.25 300 GLU A CA 1
ATOM 2304 C C . GLU A 1 300 ? 49.534 1.480 -12.333 1.00 88.25 300 GLU A C 1
ATOM 2306 O O . GLU A 1 300 ? 50.325 1.420 -13.275 1.00 88.25 300 GLU A O 1
ATOM 2311 N N . THR A 1 301 ? 49.948 1.651 -11.076 1.00 89.06 301 THR A N 1
ATOM 2312 C CA . THR A 1 301 ? 51.370 1.742 -10.712 1.00 89.06 301 THR A CA 1
ATOM 2313 C C . THR A 1 301 ? 52.114 0.452 -11.070 1.00 89.06 301 THR A C 1
ATOM 2315 O O . THR A 1 301 ? 53.139 0.501 -11.749 1.00 89.06 301 THR A O 1
ATOM 2318 N N . ALA A 1 302 ? 51.560 -0.713 -10.718 1.00 86.50 302 ALA A N 1
ATOM 2319 C CA . ALA A 1 302 ? 52.148 -2.009 -11.056 1.00 86.50 302 ALA A CA 1
ATOM 2320 C C . ALA A 1 302 ? 52.274 -2.221 -12.577 1.00 86.50 302 ALA A C 1
ATOM 2322 O O . ALA A 1 302 ? 53.292 -2.728 -13.045 1.00 86.50 302 ALA A O 1
ATOM 2323 N N . LYS A 1 303 ? 51.286 -1.792 -13.374 1.00 86.31 303 LYS A N 1
ATOM 2324 C CA . LYS A 1 303 ? 51.361 -1.836 -14.846 1.00 86.31 303 LYS A CA 1
ATOM 2325 C C . LYS A 1 303 ? 52.459 -0.936 -15.405 1.00 86.31 303 LYS A C 1
ATOM 2327 O O . LYS A 1 303 ? 53.132 -1.325 -16.363 1.00 86.31 303 LYS A O 1
ATOM 2332 N N . LEU A 1 304 ? 52.636 0.262 -14.846 1.00 86.88 304 LEU A N 1
ATOM 2333 C CA . LEU A 1 304 ? 53.712 1.172 -15.245 1.00 86.88 304 LEU A CA 1
ATOM 2334 C C . LEU A 1 304 ? 55.085 0.567 -14.938 1.00 86.88 304 LEU A C 1
ATOM 2336 O O . LEU A 1 304 ? 55.964 0.591 -15.803 1.00 86.88 304 LEU A O 1
ATOM 2340 N N . ASP A 1 305 ? 55.245 -0.036 -13.761 1.00 85.69 305 ASP A N 1
ATOM 2341 C CA . ASP A 1 305 ? 56.475 -0.720 -13.360 1.00 85.69 305 ASP A CA 1
ATOM 2342 C C . ASP A 1 305 ? 56.776 -1.927 -14.261 1.00 85.69 305 ASP A C 1
ATOM 2344 O O . ASP A 1 305 ? 57.900 -2.060 -14.750 1.00 85.69 305 ASP A O 1
ATOM 2348 N N . LEU A 1 306 ? 55.773 -2.760 -14.565 1.00 85.62 306 LEU A N 1
ATOM 2349 C CA . LEU A 1 306 ? 55.903 -3.895 -15.490 1.00 85.62 306 LEU A CA 1
ATOM 2350 C C . LEU A 1 306 ? 56.271 -3.442 -16.910 1.00 85.62 306 LEU A C 1
ATOM 2352 O O . LEU A 1 306 ? 57.138 -4.037 -17.548 1.00 85.62 306 LEU A O 1
ATOM 2356 N N . THR A 1 307 ? 55.684 -2.344 -17.390 1.00 83.69 307 THR A N 1
ATOM 2357 C CA . THR A 1 307 ? 56.014 -1.765 -18.704 1.00 83.69 307 THR A CA 1
ATOM 2358 C C . THR A 1 307 ? 57.438 -1.201 -18.726 1.00 83.69 307 THR A C 1
ATOM 2360 O O . THR A 1 307 ? 58.170 -1.37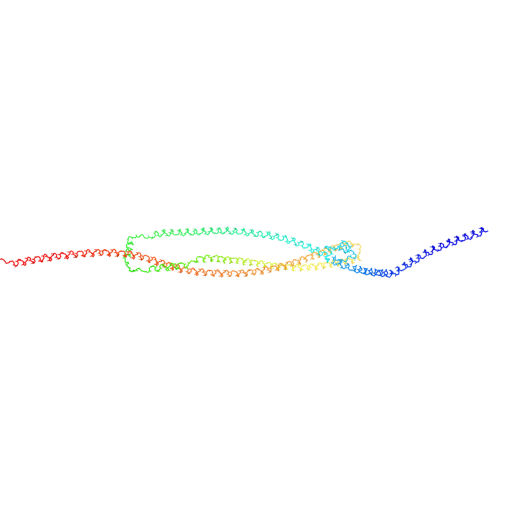0 -19.703 1.00 83.69 307 THR A O 1
ATOM 2363 N N . SER A 1 308 ? 57.858 -0.541 -17.645 1.00 83.69 308 SER A N 1
ATOM 2364 C CA . SER A 1 308 ? 59.226 -0.042 -17.469 1.00 83.69 308 SER A CA 1
ATOM 2365 C C . SER A 1 308 ? 60.242 -1.190 -17.458 1.00 83.69 308 SER A C 1
ATOM 2367 O O . SER A 1 308 ? 61.259 -1.122 -18.151 1.00 83.69 308 SER A O 1
ATOM 2369 N N . LEU A 1 309 ? 59.929 -2.282 -16.751 1.00 82.06 309 LEU A N 1
ATOM 2370 C CA . LEU A 1 309 ? 60.741 -3.497 -16.704 1.00 82.06 309 LEU A CA 1
ATOM 2371 C C . LEU A 1 309 ? 60.854 -4.155 -18.085 1.00 82.06 309 LEU A C 1
ATOM 2373 O O . LEU A 1 309 ? 61.963 -4.471 -18.521 1.00 82.06 309 LEU A O 1
ATOM 2377 N N . ALA A 1 310 ? 59.735 -4.294 -18.802 1.00 79.00 310 ALA A N 1
ATOM 2378 C CA . ALA A 1 310 ? 59.710 -4.823 -20.163 1.00 79.00 310 ALA A CA 1
ATOM 2379 C C . ALA A 1 310 ? 60.589 -3.984 -21.110 1.00 79.00 310 ALA A C 1
ATOM 2381 O O . ALA A 1 310 ? 61.424 -4.524 -21.838 1.00 79.00 310 ALA A O 1
ATOM 2382 N N . ASN A 1 311 ? 60.487 -2.652 -21.046 1.00 76.38 311 ASN A N 1
ATOM 2383 C CA . ASN A 1 311 ? 61.312 -1.745 -21.848 1.00 76.38 311 ASN A CA 1
ATOM 2384 C C . ASN A 1 311 ? 62.806 -1.832 -21.492 1.00 76.38 311 ASN A C 1
ATOM 2386 O O . ASN A 1 311 ? 63.655 -1.860 -22.386 1.00 76.38 311 ASN A O 1
ATOM 2390 N N . ALA A 1 312 ? 63.149 -1.912 -20.203 1.00 77.00 312 ALA A N 1
ATOM 2391 C CA . ALA A 1 312 ? 64.529 -2.089 -19.754 1.00 77.00 312 ALA A CA 1
ATOM 2392 C C . ALA A 1 312 ? 65.125 -3.417 -20.257 1.00 77.00 312 ALA A C 1
ATOM 2394 O O . ALA A 1 312 ? 66.273 -3.452 -20.710 1.00 77.00 312 ALA A O 1
ATOM 2395 N N . LEU A 1 313 ? 64.333 -4.495 -20.262 1.00 72.50 313 LEU A N 1
ATOM 2396 C CA . LEU A 1 313 ? 64.737 -5.805 -20.775 1.00 72.50 313 LEU A CA 1
ATOM 2397 C C . LEU A 1 313 ? 65.011 -5.782 -22.291 1.00 72.50 313 LEU A C 1
ATOM 2399 O O . LEU A 1 313 ? 65.940 -6.455 -22.754 1.00 72.50 313 LEU A O 1
ATOM 2403 N N . VAL A 1 314 ? 64.253 -4.979 -23.050 1.00 71.44 314 VAL A N 1
ATOM 2404 C CA . VAL A 1 314 ? 64.462 -4.744 -24.491 1.00 71.44 314 VAL A CA 1
ATOM 2405 C C . VAL A 1 314 ? 65.764 -3.981 -24.751 1.00 71.44 314 VAL A C 1
ATOM 2407 O O . VAL A 1 314 ? 66.516 -4.350 -25.656 1.00 71.44 314 VAL A O 1
ATOM 2410 N N . VAL A 1 315 ? 66.089 -2.968 -23.945 1.00 69.19 315 VAL A N 1
ATOM 2411 C CA . VAL A 1 315 ? 67.353 -2.219 -24.075 1.00 69.19 315 VAL A CA 1
ATOM 2412 C C . VAL A 1 315 ? 68.556 -3.122 -23.790 1.00 69.19 315 VAL A C 1
ATOM 2414 O O . VAL A 1 315 ? 69.507 -3.141 -24.572 1.00 69.19 315 VAL A O 1
ATOM 2417 N N . LEU A 1 316 ? 68.481 -3.948 -22.744 1.00 65.69 316 LEU A N 1
ATOM 2418 C CA . LEU A 1 316 ? 69.535 -4.904 -22.388 1.00 65.69 316 LEU A CA 1
ATOM 2419 C C . LEU A 1 316 ? 69.771 -5.988 -23.465 1.00 65.69 316 LEU A C 1
ATOM 2421 O O . LEU A 1 316 ? 70.863 -6.546 -23.526 1.00 65.69 316 LEU A O 1
ATOM 2425 N N . SER A 1 317 ? 68.810 -6.250 -24.371 1.00 61.72 317 SER A N 1
ATOM 2426 C CA . SER A 1 317 ? 69.017 -7.158 -25.526 1.00 61.72 317 SER A CA 1
ATOM 2427 C C . SER A 1 317 ? 70.096 -6.696 -26.484 1.00 61.72 317 SER A C 1
ATOM 2429 O O . SER A 1 317 ? 70.664 -7.514 -27.198 1.00 61.72 317 SER A O 1
ATOM 2431 N N . SER A 1 318 ? 70.306 -5.385 -26.571 1.00 61.50 318 SER A N 1
ATOM 2432 C CA . SER A 1 318 ? 71.180 -4.797 -27.583 1.00 61.50 318 SER A CA 1
ATOM 2433 C C . SER A 1 318 ? 72.668 -4.862 -27.211 1.00 61.50 318 SER A C 1
ATOM 2435 O O . SER A 1 318 ? 73.506 -4.480 -28.024 1.00 61.50 318 SER A O 1
ATOM 2437 N N . THR A 1 319 ? 73.003 -5.361 -26.010 1.00 59.28 319 THR A N 1
ATOM 2438 C CA . THR A 1 319 ? 74.349 -5.262 -25.417 1.00 59.28 319 THR A CA 1
ATOM 2439 C C . THR A 1 319 ? 74.931 -6.559 -24.823 1.00 59.28 319 THR A C 1
ATOM 2441 O O . THR A 1 319 ? 76.039 -6.498 -24.300 1.00 59.28 319 THR A O 1
ATOM 2444 N N . ALA A 1 320 ? 74.239 -7.706 -24.858 1.00 55.69 320 ALA A N 1
ATOM 2445 C CA . ALA A 1 320 ? 74.624 -8.911 -24.093 1.00 55.69 320 ALA A CA 1
ATOM 2446 C C . ALA A 1 320 ? 75.325 -10.020 -24.923 1.00 55.69 320 ALA A C 1
ATOM 2448 O O . ALA A 1 320 ? 74.980 -10.233 -26.084 1.00 55.69 320 ALA A O 1
ATOM 2449 N N . GLU A 1 321 ? 76.278 -10.741 -24.307 1.00 61.75 321 GLU A N 1
ATOM 2450 C CA . GLU A 1 321 ? 76.963 -11.936 -24.852 1.00 61.75 321 GLU A CA 1
ATOM 2451 C C . GLU A 1 321 ? 76.141 -13.236 -24.642 1.00 61.75 321 GLU A C 1
ATOM 2453 O O . GLU A 1 321 ? 75.314 -13.330 -23.733 1.00 61.75 321 GLU A O 1
ATOM 2458 N N . ASP A 1 322 ? 76.401 -14.259 -25.471 1.00 56.56 322 ASP A N 1
ATOM 2459 C CA . ASP A 1 322 ? 75.581 -15.465 -25.741 1.00 56.56 322 ASP A CA 1
ATOM 2460 C C . ASP A 1 322 ? 75.096 -16.313 -24.531 1.00 56.56 322 ASP A C 1
ATOM 2462 O O . ASP A 1 322 ? 74.224 -17.166 -24.697 1.00 56.56 322 ASP A O 1
ATOM 2466 N N . GLY A 1 323 ? 75.608 -16.102 -23.312 1.00 56.03 323 GLY A N 1
ATOM 2467 C CA . GLY A 1 323 ? 75.235 -16.864 -22.106 1.00 56.03 323 GLY A CA 1
ATOM 2468 C C . GLY A 1 323 ? 74.034 -16.326 -21.309 1.00 56.03 323 GLY A C 1
ATOM 2469 O O . GLY A 1 323 ? 73.468 -17.053 -20.498 1.00 56.03 323 GLY A O 1
ATOM 2470 N N . GLU A 1 324 ? 73.614 -15.076 -21.531 1.00 58.28 324 GLU A N 1
ATOM 2471 C CA . GLU A 1 324 ? 72.559 -14.399 -20.743 1.00 58.28 324 GLU A CA 1
ATOM 2472 C C . GLU A 1 324 ? 71.158 -14.454 -21.389 1.00 58.28 324 GLU A C 1
ATOM 2474 O O . GLU A 1 324 ? 70.190 -13.889 -20.875 1.00 58.28 324 GLU A O 1
ATOM 2479 N N . ILE A 1 325 ? 71.022 -15.136 -22.528 1.00 63.50 325 ILE A N 1
ATOM 2480 C CA . ILE A 1 325 ? 69.798 -15.129 -23.344 1.00 63.50 325 ILE A CA 1
ATOM 2481 C C . ILE A 1 325 ? 68.659 -15.933 -22.688 1.00 63.50 325 ILE A C 1
ATOM 2483 O O . ILE A 1 325 ? 67.512 -15.488 -22.703 1.00 63.50 325 ILE A O 1
ATOM 2487 N N . GLU A 1 326 ? 68.956 -17.079 -22.068 1.00 64.19 326 GLU A N 1
ATOM 2488 C CA . GLU A 1 326 ? 67.940 -17.986 -21.500 1.00 64.19 326 GLU A CA 1
ATOM 2489 C C . GLU A 1 326 ? 67.240 -17.389 -20.264 1.00 64.19 326 GLU A C 1
ATOM 2491 O O . GLU A 1 326 ? 66.014 -17.425 -20.154 1.00 64.19 326 GLU A O 1
ATOM 2496 N N . VAL A 1 327 ? 67.999 -16.725 -19.385 1.00 66.62 327 VAL A N 1
ATOM 2497 C CA . VAL A 1 327 ? 67.461 -16.026 -18.203 1.00 66.62 327 VAL A CA 1
ATOM 2498 C C . VAL A 1 327 ? 66.535 -14.872 -18.613 1.00 66.62 327 VAL A C 1
ATOM 2500 O O . VAL A 1 327 ? 65.497 -14.654 -17.992 1.00 66.62 327 VAL A O 1
ATOM 2503 N N . ARG A 1 328 ? 66.853 -14.159 -19.701 1.00 68.81 328 ARG A N 1
ATOM 2504 C CA . ARG A 1 328 ? 66.039 -13.038 -20.201 1.00 68.81 328 ARG A CA 1
ATOM 2505 C C . ARG A 1 328 ? 64.720 -13.485 -20.826 1.00 68.81 328 ARG A C 1
ATOM 2507 O O . ARG A 1 328 ? 63.717 -12.803 -20.639 1.00 68.81 328 ARG A O 1
ATOM 2514 N N . ILE A 1 329 ? 64.701 -14.622 -21.525 1.00 71.06 329 ILE A N 1
ATOM 2515 C CA . ILE A 1 329 ? 63.457 -15.207 -22.057 1.00 71.06 329 ILE A CA 1
ATOM 2516 C C . ILE A 1 329 ? 62.513 -15.577 -20.902 1.00 71.06 329 ILE A C 1
ATOM 2518 O O . ILE A 1 329 ? 61.321 -15.285 -20.978 1.00 71.06 329 ILE A O 1
ATOM 2522 N N . SER A 1 330 ? 63.047 -16.130 -19.807 1.00 76.19 330 SER A N 1
ATOM 2523 C CA . SER A 1 330 ? 62.256 -16.434 -18.606 1.00 76.19 330 SER A CA 1
ATOM 2524 C C . SER A 1 330 ? 61.679 -15.169 -17.958 1.00 76.19 330 SER A C 1
ATOM 2526 O O . SER A 1 330 ? 60.485 -15.117 -17.684 1.00 76.19 330 SER A O 1
ATOM 2528 N N . ILE A 1 331 ? 62.490 -14.115 -17.784 1.00 77.81 331 ILE A N 1
ATOM 2529 C CA . ILE A 1 331 ? 62.036 -12.836 -17.202 1.00 77.81 331 ILE A CA 1
ATOM 2530 C C . ILE A 1 331 ? 60.975 -12.164 -18.086 1.00 77.81 331 ILE A C 1
ATOM 2532 O O . ILE A 1 331 ? 59.992 -11.638 -17.568 1.00 77.81 331 ILE A O 1
ATOM 2536 N N . SER A 1 332 ? 61.142 -12.198 -19.412 1.00 78.19 332 SER A N 1
ATOM 2537 C CA . SER A 1 332 ? 60.141 -11.697 -20.365 1.00 78.19 332 SER A CA 1
ATOM 2538 C C . SER A 1 332 ? 58.811 -12.424 -20.197 1.00 78.19 332 SER A C 1
ATOM 2540 O O . SER A 1 332 ? 57.782 -11.778 -20.042 1.00 78.19 332 SER A O 1
ATOM 2542 N N . SER A 1 333 ? 58.841 -13.760 -20.170 1.00 81.38 333 SER A N 1
ATOM 2543 C CA . SER A 1 333 ? 57.641 -14.584 -20.018 1.00 81.38 333 SER A CA 1
ATOM 2544 C C . SER A 1 333 ? 56.921 -14.322 -18.692 1.00 81.38 333 SER A C 1
ATOM 2546 O O . SER A 1 333 ? 55.698 -14.220 -18.674 1.00 81.38 333 SER A O 1
ATOM 2548 N N . GLU A 1 334 ? 57.660 -14.197 -17.586 1.00 83.69 334 GLU A N 1
ATOM 2549 C CA . GLU A 1 334 ? 57.079 -13.882 -16.273 1.00 83.69 334 GLU A CA 1
ATOM 2550 C C . GLU A 1 334 ? 56.513 -12.452 -16.218 1.00 83.69 334 GLU A C 1
ATOM 2552 O O . GLU A 1 334 ? 55.475 -12.225 -15.594 1.00 83.69 334 GLU A O 1
ATOM 2557 N N . THR A 1 335 ? 57.147 -11.492 -16.903 1.00 83.88 335 THR A N 1
ATOM 2558 C CA . THR A 1 335 ? 56.659 -10.103 -17.002 1.00 83.88 335 THR A CA 1
ATOM 2559 C C . THR A 1 335 ? 55.365 -10.029 -17.814 1.00 83.88 335 THR A C 1
ATOM 2561 O O . THR A 1 335 ? 54.428 -9.341 -17.409 1.00 83.88 335 THR A O 1
ATOM 2564 N N . ASP A 1 336 ? 55.277 -10.775 -18.917 1.00 82.38 336 ASP A N 1
ATOM 2565 C CA . ASP A 1 336 ? 54.071 -10.859 -19.744 1.00 82.38 336 ASP A CA 1
ATOM 2566 C C . ASP A 1 336 ? 52.908 -11.514 -18.978 1.00 82.38 336 ASP A C 1
ATOM 2568 O O . ASP A 1 336 ? 51.778 -11.017 -19.010 1.00 82.38 336 ASP A O 1
ATOM 2572 N N . GLU A 1 337 ? 53.177 -12.583 -18.218 1.00 84.88 337 GLU A N 1
ATOM 2573 C CA . GLU A 1 337 ? 52.173 -13.230 -17.363 1.00 84.88 337 GLU A CA 1
ATOM 2574 C C . GLU A 1 337 ? 51.695 -12.295 -16.237 1.00 84.88 337 GLU A C 1
ATOM 2576 O O . GLU A 1 337 ? 50.496 -12.212 -15.951 1.00 84.88 337 GLU A O 1
ATOM 2581 N N . ALA A 1 338 ? 52.611 -11.545 -15.616 1.00 84.62 338 ALA A N 1
ATOM 2582 C CA . ALA A 1 338 ? 52.271 -10.542 -14.609 1.00 84.62 338 ALA A CA 1
ATOM 2583 C C . ALA A 1 338 ? 51.425 -9.400 -15.199 1.00 84.62 338 ALA A C 1
ATOM 2585 O O . ALA A 1 338 ? 50.455 -8.968 -14.571 1.00 84.62 338 ALA A O 1
ATOM 2586 N N . GLN A 1 339 ? 51.728 -8.956 -16.423 1.00 85.56 339 GLN A N 1
ATOM 2587 C CA . GLN A 1 339 ? 50.953 -7.936 -17.132 1.00 85.56 339 GLN A CA 1
ATOM 2588 C C . GLN A 1 339 ? 49.540 -8.432 -17.467 1.00 85.56 339 GLN A C 1
ATOM 2590 O O . GLN A 1 339 ? 48.566 -7.689 -17.314 1.00 85.56 339 GLN A O 1
ATOM 2595 N N . GLN A 1 340 ? 49.406 -9.693 -17.886 1.00 87.00 340 GLN A N 1
ATOM 2596 C CA . GLN A 1 340 ? 48.105 -10.310 -18.128 1.00 87.00 340 GLN A CA 1
ATOM 2597 C C . GLN A 1 340 ? 47.271 -10.367 -16.840 1.00 87.00 340 GLN A C 1
ATOM 2599 O O . GLN A 1 340 ? 46.134 -9.895 -16.832 1.00 87.00 340 GLN A O 1
ATOM 2604 N N . LYS A 1 341 ? 47.849 -10.848 -15.733 1.00 87.25 341 LYS A N 1
ATOM 2605 C CA . LYS A 1 341 ? 47.174 -10.890 -14.424 1.00 87.25 341 LYS A CA 1
ATOM 2606 C C . LYS A 1 341 ? 46.787 -9.499 -13.920 1.00 87.25 341 LYS A C 1
ATOM 2608 O O . LYS A 1 341 ? 45.702 -9.324 -13.365 1.00 87.25 341 LYS A O 1
ATOM 2613 N N . ALA A 1 342 ? 47.627 -8.487 -14.141 1.00 86.94 342 ALA A N 1
ATOM 2614 C CA . ALA A 1 342 ? 47.299 -7.103 -13.805 1.00 86.94 342 ALA A CA 1
ATOM 2615 C C . ALA A 1 342 ? 46.103 -6.582 -14.624 1.00 86.94 342 ALA A C 1
ATOM 2617 O O . ALA A 1 342 ? 45.244 -5.886 -14.085 1.00 86.94 342 ALA A O 1
ATOM 2618 N N . ASN A 1 343 ? 46.002 -6.942 -15.908 1.00 85.31 343 ASN A N 1
ATOM 2619 C CA . ASN A 1 343 ? 44.845 -6.604 -16.741 1.00 85.31 343 ASN A CA 1
ATOM 2620 C C . ASN A 1 343 ? 43.561 -7.309 -16.278 1.00 85.31 343 ASN A C 1
ATOM 2622 O O . ASN A 1 343 ? 42.522 -6.658 -16.198 1.00 85.31 343 ASN A O 1
ATOM 2626 N N . GLU A 1 344 ? 43.634 -8.593 -15.920 1.00 87.94 344 GLU A N 1
ATOM 2627 C CA . GLU A 1 344 ? 42.505 -9.341 -15.342 1.00 87.94 344 GLU A CA 1
ATOM 2628 C C . GLU A 1 344 ? 42.038 -8.701 -14.022 1.00 87.94 344 GLU A C 1
ATOM 2630 O O . GLU A 1 344 ? 40.850 -8.441 -13.830 1.00 87.94 344 GLU A O 1
ATOM 2635 N N . THR A 1 345 ? 42.977 -8.302 -13.161 1.00 87.81 345 THR A N 1
ATOM 2636 C CA . THR A 1 345 ? 42.654 -7.637 -11.889 1.00 87.81 345 THR A CA 1
ATOM 2637 C C . THR A 1 345 ? 41.950 -6.290 -12.104 1.00 87.81 345 THR A C 1
ATOM 2639 O O . THR A 1 345 ? 41.035 -5.955 -11.355 1.00 87.81 345 THR A O 1
ATOM 2642 N N . VAL A 1 346 ? 42.300 -5.522 -13.148 1.00 89.56 346 VAL A N 1
ATOM 2643 C CA . VAL A 1 346 ? 41.552 -4.294 -13.495 1.00 89.56 346 VAL A CA 1
ATOM 2644 C C . VAL A 1 346 ? 40.093 -4.608 -13.807 1.00 89.56 346 VAL A C 1
ATOM 2646 O O . VAL A 1 346 ? 39.208 -3.920 -13.298 1.00 89.56 346 VAL A O 1
ATOM 2649 N N . THR A 1 347 ? 39.835 -5.656 -14.594 1.00 89.25 347 THR A N 1
ATOM 2650 C CA . THR A 1 347 ? 38.461 -6.037 -14.947 1.00 89.25 347 THR A CA 1
ATOM 2651 C C . THR A 1 347 ? 37.644 -6.464 -13.727 1.00 89.25 347 THR A C 1
ATOM 2653 O O . THR A 1 347 ? 36.482 -6.073 -13.602 1.00 89.25 347 THR A O 1
ATOM 2656 N N . ASP A 1 348 ? 38.259 -7.170 -12.776 1.00 87.88 348 ASP A N 1
ATOM 2657 C CA . ASP A 1 348 ? 37.606 -7.559 -11.523 1.00 87.88 348 ASP A CA 1
ATOM 2658 C C . ASP A 1 348 ? 37.293 -6.346 -10.633 1.00 87.88 348 ASP A C 1
ATOM 2660 O O . ASP A 1 348 ? 36.211 -6.255 -10.042 1.00 87.88 348 ASP A O 1
ATOM 2664 N N . VAL A 1 349 ? 38.210 -5.376 -10.558 1.00 90.69 349 VAL A N 1
ATOM 2665 C CA . VAL A 1 349 ? 38.014 -4.138 -9.790 1.00 90.69 349 VAL A CA 1
ATOM 2666 C C . VAL A 1 349 ? 36.955 -3.233 -10.435 1.00 90.69 349 VAL A C 1
ATOM 2668 O O . VAL A 1 349 ? 36.180 -2.587 -9.723 1.00 90.69 349 VAL A O 1
ATOM 2671 N N . ASP A 1 350 ? 36.856 -3.209 -11.766 1.00 87.38 350 ASP A N 1
ATOM 2672 C CA . ASP A 1 350 ? 35.762 -2.542 -12.481 1.00 87.38 350 ASP A CA 1
ATOM 2673 C C . ASP A 1 350 ? 34.403 -3.191 -12.185 1.00 87.38 350 ASP A C 1
ATOM 2675 O O . ASP A 1 350 ? 33.447 -2.487 -11.845 1.00 87.38 350 ASP A O 1
ATOM 2679 N N . LEU A 1 351 ? 34.326 -4.525 -12.194 1.00 90.75 351 LEU A N 1
ATOM 2680 C CA . LEU A 1 351 ? 33.106 -5.251 -11.835 1.00 90.75 351 LEU A CA 1
ATOM 2681 C C . LEU A 1 351 ? 32.678 -4.981 -10.382 1.00 90.75 351 LEU A C 1
ATOM 2683 O O . LEU A 1 351 ? 31.488 -4.816 -10.098 1.00 90.75 351 LEU A O 1
ATOM 2687 N N . LEU A 1 352 ? 33.636 -4.918 -9.450 1.00 89.44 352 LEU A N 1
ATOM 2688 C CA . LEU A 1 352 ? 33.379 -4.553 -8.054 1.00 89.44 352 LEU A CA 1
ATOM 2689 C C . LEU A 1 352 ? 32.829 -3.129 -7.931 1.00 89.44 352 LEU A C 1
ATOM 2691 O O . LEU A 1 352 ? 31.886 -2.906 -7.170 1.00 89.44 352 LEU A O 1
ATOM 2695 N N . LYS A 1 353 ? 33.363 -2.182 -8.710 1.00 89.25 353 LYS A N 1
ATOM 2696 C CA . LYS A 1 353 ? 32.870 -0.800 -8.746 1.00 89.25 353 LYS A CA 1
ATOM 2697 C C . LYS A 1 353 ? 31.422 -0.726 -9.233 1.00 89.25 353 LYS A C 1
ATOM 2699 O O . LYS A 1 353 ? 30.618 0.000 -8.650 1.00 89.25 353 LYS A O 1
ATOM 2704 N N . ASP A 1 354 ? 31.070 -1.483 -10.266 1.00 89.25 354 ASP A N 1
ATOM 2705 C CA . ASP A 1 354 ? 29.700 -1.500 -10.786 1.00 89.25 354 ASP A CA 1
ATOM 2706 C C . ASP A 1 354 ? 28.718 -2.156 -9.810 1.00 89.25 354 ASP A C 1
ATOM 2708 O O . ASP A 1 354 ? 27.619 -1.637 -9.592 1.00 89.25 354 ASP A O 1
ATOM 2712 N N . ARG A 1 355 ? 29.130 -3.236 -9.134 1.00 88.38 355 ARG A N 1
ATOM 2713 C CA . ARG A 1 355 ? 28.347 -3.834 -8.039 1.00 88.38 355 ARG A CA 1
ATOM 2714 C C . ARG A 1 355 ? 28.138 -2.860 -6.882 1.00 88.38 355 ARG A C 1
ATOM 2716 O O . ARG A 1 355 ? 27.030 -2.784 -6.352 1.00 88.38 355 ARG A O 1
ATOM 2723 N N . LEU A 1 356 ? 29.166 -2.094 -6.512 1.00 89.06 356 LEU A N 1
ATOM 2724 C CA . LEU A 1 356 ? 29.064 -1.090 -5.453 1.00 89.06 356 LEU A CA 1
ATOM 2725 C C . LEU A 1 356 ? 28.047 0.003 -5.811 1.00 89.06 356 LEU A C 1
ATOM 2727 O O . LEU A 1 356 ? 27.187 0.316 -4.991 1.00 89.06 356 LEU A O 1
ATOM 2731 N N . LYS A 1 357 ? 28.055 0.504 -7.053 1.00 88.62 357 LYS A N 1
ATOM 2732 C CA . LYS A 1 357 ? 27.060 1.483 -7.534 1.00 88.62 357 LYS A CA 1
ATOM 2733 C C . LYS A 1 357 ? 25.625 0.954 -7.484 1.00 88.62 357 LYS A C 1
ATOM 2735 O O . LYS A 1 357 ? 24.700 1.677 -7.104 1.00 88.62 357 LYS A O 1
ATOM 2740 N N . GLN A 1 358 ? 25.417 -0.306 -7.871 1.00 88.00 358 GLN A N 1
ATOM 2741 C CA . GLN A 1 358 ? 24.098 -0.946 -7.785 1.00 88.00 358 GLN A CA 1
ATOM 2742 C C . GLN A 1 358 ? 23.624 -1.049 -6.329 1.00 88.00 358 GLN A C 1
ATOM 2744 O O . GLN A 1 358 ? 22.455 -0.786 -6.027 1.00 88.00 358 GLN A O 1
ATOM 2749 N N . LEU A 1 359 ? 24.538 -1.380 -5.414 1.00 86.38 359 LEU A N 1
ATOM 2750 C CA . LEU A 1 359 ? 24.246 -1.465 -3.988 1.00 86.38 359 LEU A CA 1
ATOM 2751 C C . LEU A 1 359 ? 23.939 -0.085 -3.381 1.00 86.38 359 LEU A C 1
ATOM 2753 O O . LEU A 1 359 ? 22.958 0.039 -2.650 1.00 86.38 359 LEU A O 1
ATOM 2757 N N . GLN A 1 360 ? 24.701 0.954 -3.736 1.00 85.25 360 GLN A N 1
ATOM 2758 C CA . GLN A 1 360 ? 24.443 2.348 -3.338 1.00 85.25 360 GLN A CA 1
ATOM 2759 C C . GLN A 1 360 ? 23.047 2.808 -3.792 1.00 85.25 360 GLN A C 1
ATOM 2761 O O . GLN A 1 360 ? 22.284 3.376 -3.011 1.00 85.25 360 GLN A O 1
ATOM 2766 N N . THR A 1 361 ? 22.664 2.488 -5.033 1.00 87.62 361 THR A N 1
ATOM 2767 C CA . THR A 1 361 ? 21.322 2.793 -5.562 1.00 87.62 361 THR A CA 1
ATOM 2768 C C . THR A 1 361 ? 20.229 2.087 -4.756 1.00 87.62 361 THR A C 1
ATOM 2770 O O . THR A 1 361 ? 19.215 2.691 -4.408 1.00 87.62 361 THR A O 1
ATOM 2773 N N . SER A 1 362 ? 20.445 0.815 -4.415 1.00 83.12 362 SER A N 1
ATOM 2774 C CA . SER A 1 362 ? 19.487 0.023 -3.635 1.00 83.12 362 SER A CA 1
ATOM 2775 C C . SER A 1 362 ? 19.325 0.554 -2.205 1.00 83.12 362 SER A C 1
ATOM 2777 O O . SER A 1 362 ? 18.207 0.611 -1.698 1.00 83.12 362 SER A O 1
ATOM 2779 N N . VAL A 1 363 ? 20.416 0.995 -1.567 1.00 81.81 363 VAL A N 1
ATOM 2780 C CA . VAL A 1 363 ? 20.386 1.612 -0.229 1.00 81.81 363 VAL A CA 1
ATOM 2781 C C . VAL A 1 363 ? 19.573 2.906 -0.234 1.00 81.81 363 VAL A C 1
ATOM 2783 O O . VAL A 1 363 ? 18.712 3.062 0.625 1.00 81.81 363 VAL A O 1
ATOM 2786 N N . LEU A 1 364 ? 19.752 3.776 -1.233 1.00 84.62 364 LEU A N 1
ATOM 2787 C CA . LEU A 1 364 ? 18.969 5.014 -1.361 1.00 84.62 364 LEU A CA 1
ATOM 2788 C C . LEU A 1 364 ? 17.463 4.752 -1.519 1.00 84.62 364 LEU A C 1
ATOM 2790 O O . LEU A 1 364 ? 16.637 5.457 -0.938 1.00 84.62 364 LEU A O 1
ATOM 2794 N N . ILE A 1 365 ? 17.092 3.730 -2.297 1.00 84.75 365 ILE A N 1
ATOM 2795 C CA . ILE A 1 365 ? 15.687 3.331 -2.463 1.00 84.75 365 ILE A CA 1
ATOM 2796 C C . ILE A 1 365 ? 15.117 2.828 -1.130 1.00 84.75 365 ILE A C 1
ATOM 2798 O O . ILE A 1 365 ? 14.025 3.242 -0.734 1.00 84.75 365 ILE A O 1
ATOM 2802 N N . ASN A 1 366 ? 15.864 1.978 -0.423 1.00 78.62 366 ASN A N 1
ATOM 2803 C CA . ASN A 1 366 ? 15.454 1.444 0.874 1.00 78.62 366 ASN A CA 1
ATOM 2804 C C . ASN A 1 366 ? 15.341 2.544 1.940 1.00 78.62 366 ASN A C 1
ATOM 2806 O O . ASN A 1 366 ? 14.408 2.517 2.737 1.00 78.62 366 ASN A O 1
ATOM 2810 N N . GLU A 1 367 ? 16.238 3.532 1.929 1.00 80.94 367 GLU A N 1
ATOM 2811 C CA . GLU A 1 367 ? 16.223 4.670 2.856 1.00 80.94 367 GLU A CA 1
ATOM 2812 C C . GLU A 1 367 ? 14.976 5.529 2.645 1.00 80.94 367 GLU A C 1
ATOM 2814 O O . GLU A 1 367 ? 14.272 5.875 3.596 1.00 80.94 367 GLU A O 1
ATOM 2819 N N . ARG A 1 368 ? 14.644 5.822 1.384 1.00 85.12 368 ARG A N 1
ATOM 2820 C CA . ARG A 1 368 ? 13.415 6.542 1.047 1.00 85.12 368 ARG A CA 1
ATOM 2821 C C . ARG A 1 368 ? 12.172 5.777 1.502 1.00 85.12 368 ARG A C 1
ATOM 2823 O O . ARG A 1 368 ? 11.309 6.367 2.147 1.00 85.12 368 ARG A O 1
ATOM 2830 N N . ALA A 1 369 ? 12.098 4.480 1.210 1.00 79.19 369 ALA A N 1
ATOM 2831 C CA . ALA A 1 369 ? 10.970 3.645 1.615 1.00 79.19 369 ALA A CA 1
ATOM 2832 C C . ALA A 1 369 ? 10.830 3.571 3.147 1.00 79.19 369 ALA A C 1
ATOM 2834 O O . ALA A 1 369 ? 9.725 3.698 3.672 1.00 79.19 369 ALA A O 1
ATOM 2835 N N . ALA A 1 370 ? 11.941 3.425 3.876 1.00 77.19 370 ALA A N 1
ATOM 2836 C CA . ALA A 1 370 ? 11.941 3.399 5.337 1.00 77.19 370 ALA A CA 1
ATOM 2837 C C . ALA A 1 370 ? 11.446 4.727 5.935 1.00 77.19 370 ALA A C 1
ATOM 2839 O O . ALA A 1 370 ? 10.623 4.721 6.852 1.00 77.19 370 ALA A O 1
ATOM 2840 N N . ASN A 1 371 ? 11.871 5.863 5.375 1.00 81.25 371 ASN A N 1
ATOM 2841 C CA . ASN A 1 371 ? 11.401 7.185 5.792 1.00 81.25 371 ASN A CA 1
ATOM 2842 C C . ASN A 1 371 ? 9.902 7.395 5.514 1.00 81.25 371 ASN A C 1
ATOM 2844 O O . ASN A 1 371 ? 9.185 7.904 6.378 1.00 81.25 371 ASN A O 1
ATOM 2848 N N . GLU A 1 372 ? 9.406 6.965 4.351 1.00 83.44 372 GLU A N 1
ATOM 2849 C CA . GLU A 1 372 ? 7.976 7.025 4.013 1.00 83.44 372 GLU A CA 1
ATOM 2850 C C . GLU A 1 372 ? 7.133 6.171 4.981 1.00 83.44 372 GLU A C 1
ATOM 2852 O O . GLU A 1 372 ? 6.101 6.628 5.483 1.00 83.44 372 GLU A O 1
ATOM 2857 N N . VAL A 1 373 ? 7.603 4.963 5.322 1.00 78.50 373 VAL A N 1
ATOM 2858 C CA . VAL A 1 373 ? 6.961 4.092 6.324 1.00 78.50 373 VAL A CA 1
ATOM 2859 C C . VAL A 1 373 ? 6.975 4.734 7.713 1.00 78.50 373 VAL A C 1
ATOM 2861 O O . VAL A 1 373 ? 5.956 4.708 8.405 1.00 78.50 373 VAL A O 1
ATOM 2864 N N . ALA A 1 374 ? 8.087 5.350 8.121 1.00 78.62 374 ALA A N 1
ATOM 2865 C CA . ALA A 1 374 ? 8.192 6.039 9.405 1.00 78.62 374 ALA A CA 1
ATOM 2866 C C . ALA A 1 374 ? 7.210 7.220 9.507 1.00 78.62 374 ALA A C 1
ATOM 2868 O O . ALA A 1 374 ? 6.556 7.405 10.537 1.00 78.62 374 ALA A O 1
ATOM 2869 N N . GLU A 1 375 ? 7.062 8.015 8.445 1.00 85.31 375 GLU A N 1
ATOM 2870 C CA . GLU A 1 375 ? 6.106 9.124 8.423 1.00 85.31 375 GLU A CA 1
ATOM 2871 C C . GLU A 1 375 ? 4.654 8.627 8.467 1.00 85.31 375 GLU A C 1
ATOM 2873 O O . GLU A 1 375 ? 3.843 9.150 9.238 1.00 85.31 375 GLU A O 1
ATOM 2878 N N . ALA A 1 376 ? 4.326 7.587 7.696 1.00 80.69 376 ALA A N 1
ATOM 2879 C CA . ALA A 1 376 ? 3.003 6.970 7.719 1.00 80.69 376 ALA A CA 1
ATOM 2880 C C . ALA A 1 376 ? 2.665 6.414 9.113 1.00 80.69 376 ALA A C 1
ATOM 2882 O O . ALA A 1 376 ? 1.586 6.683 9.643 1.00 80.69 376 ALA A O 1
ATOM 2883 N N . ALA A 1 377 ? 3.610 5.719 9.753 1.00 76.12 377 ALA A N 1
ATOM 2884 C CA . ALA A 1 377 ? 3.447 5.200 11.108 1.00 76.12 377 ALA A CA 1
ATOM 2885 C C . ALA A 1 377 ? 3.226 6.321 12.139 1.00 76.12 377 ALA A C 1
ATOM 2887 O O . ALA A 1 377 ? 2.383 6.185 13.027 1.00 76.12 377 ALA A O 1
ATOM 2888 N N . ARG A 1 378 ? 3.915 7.467 12.004 1.00 82.94 378 ARG A N 1
ATOM 2889 C CA . ARG A 1 378 ? 3.664 8.646 12.855 1.00 82.94 378 ARG A CA 1
ATOM 2890 C C . ARG A 1 378 ? 2.242 9.177 12.695 1.00 82.94 378 ARG A C 1
ATOM 2892 O O . ARG A 1 378 ? 1.590 9.407 13.710 1.00 82.94 378 ARG A O 1
ATOM 2899 N N . LYS A 1 379 ? 1.748 9.315 11.460 1.00 86.50 379 LYS A N 1
ATOM 2900 C CA . LYS A 1 379 ? 0.369 9.768 11.196 1.00 86.50 379 LYS A CA 1
ATOM 2901 C C . LYS A 1 379 ? -0.659 8.827 11.819 1.00 86.50 379 LYS A C 1
ATOM 2903 O O . LYS A 1 379 ? -1.524 9.286 12.556 1.00 86.50 379 LYS A O 1
ATOM 2908 N N . VAL A 1 380 ? -0.505 7.516 11.616 1.00 79.88 380 VAL A N 1
ATOM 2909 C CA . VAL A 1 380 ? -1.395 6.502 12.212 1.00 79.88 380 VAL A CA 1
ATOM 2910 C C . VAL A 1 380 ? -1.379 6.574 13.740 1.00 79.88 380 VAL A C 1
ATOM 2912 O O . VAL A 1 380 ? -2.429 6.503 14.373 1.00 79.88 380 VAL A O 1
ATOM 2915 N N . LYS A 1 381 ? -0.204 6.758 14.354 1.00 85.69 381 LYS A N 1
ATOM 2916 C CA . LYS A 1 381 ? -0.079 6.933 15.807 1.00 85.69 381 LYS A CA 1
ATOM 2917 C C . LYS A 1 381 ? -0.836 8.176 16.299 1.00 85.69 381 LYS A C 1
ATOM 2919 O O . LYS A 1 381 ? -1.518 8.104 17.319 1.00 85.69 381 LYS A O 1
ATOM 2924 N N . ASP A 1 382 ? -0.728 9.303 15.600 1.00 84.12 382 ASP A N 1
ATOM 2925 C CA . ASP A 1 382 ? -1.387 10.555 15.994 1.00 84.12 382 ASP A CA 1
ATOM 2926 C C . ASP A 1 382 ? -2.916 10.498 15.794 1.00 84.12 382 ASP A C 1
ATOM 2928 O O . ASP A 1 382 ? -3.682 10.973 16.642 1.00 84.12 382 ASP A O 1
ATOM 2932 N N . GLU A 1 383 ? -3.380 9.842 14.728 1.00 82.88 383 GLU A N 1
ATOM 2933 C CA . GLU A 1 383 ? -4.800 9.539 14.513 1.00 82.88 383 GLU A CA 1
ATOM 2934 C C . GLU A 1 383 ? -5.347 8.601 15.596 1.00 82.88 383 GLU A C 1
ATOM 2936 O O . GLU A 1 383 ? -6.423 8.852 16.143 1.00 82.88 383 GLU A O 1
ATOM 2941 N N . ALA A 1 384 ? -4.588 7.566 15.969 1.00 78.25 384 ALA A N 1
ATOM 2942 C CA . ALA A 1 384 ? -4.958 6.649 17.041 1.00 78.25 384 ALA A CA 1
ATOM 2943 C C . ALA A 1 384 ? -5.068 7.366 18.399 1.00 78.25 384 ALA A C 1
ATOM 2945 O O . ALA A 1 384 ? -6.045 7.151 19.113 1.00 78.25 384 ALA A O 1
ATOM 2946 N N . ASN A 1 385 ? -4.144 8.281 18.721 1.00 81.12 385 ASN A N 1
ATOM 2947 C CA . ASN A 1 385 ? -4.234 9.122 19.925 1.00 81.12 385 ASN A CA 1
ATOM 2948 C C . ASN A 1 385 ? -5.513 9.974 19.933 1.00 81.12 385 ASN A C 1
ATOM 2950 O O . ASN A 1 385 ? -6.182 10.106 20.958 1.00 81.12 385 ASN A O 1
ATOM 2954 N N . SER A 1 386 ? -5.867 10.552 18.784 1.00 86.25 386 SER A N 1
ATOM 2955 C CA . SER A 1 386 ? -7.075 11.372 18.651 1.00 86.25 386 SER A CA 1
ATOM 2956 C C . SER A 1 386 ? -8.346 10.531 18.815 1.00 86.25 386 SER A C 1
ATOM 2958 O O . SER A 1 386 ? -9.283 10.939 19.502 1.00 86.25 386 SER A O 1
ATOM 2960 N N . ALA A 1 387 ? -8.372 9.331 18.227 1.00 76.12 387 ALA A N 1
ATOM 2961 C CA . ALA A 1 387 ? -9.472 8.384 18.375 1.00 76.12 387 ALA A CA 1
ATOM 2962 C C . ALA A 1 387 ? -9.632 7.907 19.829 1.00 76.12 387 ALA A C 1
ATOM 2964 O O . ALA A 1 387 ? -10.754 7.848 20.330 1.00 76.12 387 ALA A O 1
ATOM 2965 N N . GLU A 1 388 ? -8.525 7.627 20.522 1.00 81.44 388 GLU A N 1
ATOM 2966 C CA . GLU A 1 388 ? -8.521 7.256 21.940 1.00 81.44 388 GLU A CA 1
ATOM 2967 C C . GLU A 1 388 ? -9.077 8.387 22.819 1.00 81.44 388 GLU A C 1
ATOM 2969 O O . GLU A 1 388 ? -9.943 8.153 23.664 1.00 81.44 388 GLU A O 1
ATOM 2974 N N . ALA A 1 389 ? -8.634 9.629 22.592 1.00 81.50 389 ALA A N 1
ATOM 2975 C CA . ALA A 1 389 ? -9.129 10.797 23.315 1.00 81.50 389 ALA A CA 1
ATOM 2976 C C . ALA A 1 389 ? -10.645 10.969 23.132 1.00 81.50 389 ALA A C 1
ATOM 2978 O O . ALA A 1 389 ? -11.373 11.106 24.115 1.00 81.50 389 ALA A O 1
ATOM 2979 N N . ASN A 1 390 ? -11.135 10.884 21.892 1.00 79.62 390 ASN A N 1
ATOM 2980 C CA . ASN A 1 390 ? -12.564 10.981 21.591 1.00 79.62 390 ASN A CA 1
ATOM 2981 C C . ASN A 1 390 ? -13.373 9.849 22.240 1.00 79.62 390 ASN A C 1
ATOM 2983 O O . ASN A 1 390 ? -14.449 10.096 22.784 1.00 79.62 390 ASN A O 1
ATOM 2987 N N . ALA A 1 391 ? -12.854 8.619 22.231 1.00 76.62 391 ALA A N 1
ATOM 2988 C CA . ALA A 1 391 ? -13.500 7.486 22.888 1.00 76.62 391 ALA A CA 1
ATOM 2989 C C . ALA A 1 391 ? -13.558 7.662 24.418 1.00 76.62 391 ALA A C 1
ATOM 2991 O O . ALA A 1 391 ? -14.580 7.356 25.033 1.00 76.62 391 ALA A O 1
ATOM 2992 N N . ASN A 1 392 ? -12.503 8.213 25.030 1.00 78.50 392 ASN A N 1
ATOM 2993 C CA . ASN A 1 392 ? -12.488 8.556 26.455 1.00 78.50 392 ASN A CA 1
ATOM 2994 C C . ASN A 1 392 ? -13.521 9.643 26.797 1.00 78.50 392 ASN A C 1
ATOM 2996 O O . ASN A 1 392 ? -14.239 9.501 27.787 1.00 78.50 392 ASN A O 1
ATOM 3000 N N . TYR A 1 393 ? -13.633 10.697 25.978 1.00 79.50 393 TYR A N 1
ATOM 3001 C CA . TYR A 1 393 ? -14.672 11.721 26.144 1.00 79.50 393 TYR A CA 1
ATOM 3002 C C . TYR A 1 393 ? -16.073 11.111 26.081 1.00 79.50 393 TYR A C 1
ATOM 3004 O O . TYR A 1 393 ? -16.870 11.318 26.993 1.00 79.50 393 TYR A O 1
ATOM 3012 N N . LEU A 1 394 ? -16.344 10.297 25.057 1.00 78.62 394 LEU A N 1
ATOM 3013 C CA . LEU A 1 394 ? -17.641 9.647 24.878 1.00 78.62 394 LEU A CA 1
ATOM 3014 C C . LEU A 1 394 ? -17.988 8.715 26.047 1.00 78.62 394 LEU A C 1
ATOM 3016 O O . LEU A 1 394 ? -19.122 8.713 26.517 1.00 78.62 394 LEU A O 1
ATOM 3020 N N . SER A 1 395 ? -17.015 7.948 26.546 1.00 76.31 395 SER A N 1
ATOM 3021 C CA . SER A 1 395 ? -17.214 7.086 27.713 1.00 76.31 395 SER A CA 1
ATOM 3022 C C . SER A 1 395 ? -17.565 7.886 28.971 1.00 76.31 395 SER A C 1
ATOM 3024 O O . SER A 1 395 ? -18.393 7.434 29.758 1.00 76.31 395 SER A O 1
ATOM 3026 N N . ASN A 1 396 ? -16.948 9.053 29.175 1.00 79.25 396 ASN A N 1
ATOM 3027 C CA . ASN A 1 396 ? -17.209 9.900 30.340 1.00 79.25 396 ASN A CA 1
ATOM 3028 C C . ASN A 1 396 ? -18.597 10.560 30.266 1.00 79.25 396 ASN A C 1
ATOM 3030 O O . ASN A 1 396 ? -19.338 10.545 31.248 1.00 79.25 396 ASN A O 1
ATOM 3034 N N . ASP A 1 397 ? -18.983 11.060 29.090 1.00 76.62 397 ASP A N 1
ATOM 3035 C CA . ASP A 1 397 ? -20.332 11.591 28.851 1.00 76.62 397 ASP A CA 1
ATOM 3036 C C . ASP A 1 397 ? -21.405 10.523 29.101 1.00 76.62 397 ASP A C 1
ATOM 3038 O O . ASP A 1 397 ? -22.419 10.794 29.749 1.00 76.62 397 ASP A O 1
ATOM 3042 N N . TYR A 1 398 ? -21.160 9.283 28.661 1.00 73.69 398 TYR A N 1
ATOM 3043 C CA . TYR A 1 398 ? -22.055 8.161 28.939 1.00 73.69 398 TYR A CA 1
ATOM 3044 C C . TYR A 1 398 ? -22.179 7.860 30.432 1.00 73.69 398 TYR A C 1
ATOM 3046 O O . TYR A 1 398 ? -23.291 7.655 30.919 1.00 73.69 398 TYR A O 1
ATOM 3054 N N . GLN A 1 399 ? -21.063 7.866 31.163 1.00 76.31 399 GLN A N 1
ATOM 3055 C CA . GLN A 1 399 ? -21.063 7.647 32.608 1.00 76.31 399 GLN A CA 1
ATOM 3056 C C . GLN A 1 399 ? -21.893 8.725 33.326 1.00 76.31 399 GLN A C 1
ATOM 3058 O O . GLN A 1 399 ? -22.767 8.399 34.126 1.00 76.31 399 GLN A O 1
ATOM 3063 N N . GLN A 1 400 ? -21.700 10.003 32.977 1.00 79.50 400 GLN A N 1
ATOM 3064 C CA . GLN A 1 400 ? -22.483 11.106 33.547 1.00 79.50 400 GLN A CA 1
ATOM 3065 C C . GLN A 1 400 ? -23.977 11.002 33.223 1.00 79.50 400 GLN A C 1
ATOM 3067 O O . GLN A 1 400 ? -24.821 11.277 34.080 1.00 79.50 400 GLN A O 1
ATOM 3072 N N . ALA A 1 401 ? -24.321 10.610 31.994 1.00 71.44 401 ALA A N 1
ATOM 3073 C CA . ALA A 1 401 ? -25.709 10.409 31.599 1.00 71.44 401 ALA A CA 1
ATOM 3074 C C . ALA A 1 401 ? -26.361 9.262 32.390 1.00 71.44 401 ALA A C 1
ATOM 3076 O O . ALA A 1 401 ? -27.485 9.419 32.876 1.00 71.44 401 ALA A O 1
ATOM 3077 N N . ALA A 1 402 ? -25.644 8.146 32.571 1.00 67.50 402 ALA A N 1
ATOM 3078 C CA . ALA A 1 402 ? -26.096 7.004 33.360 1.00 67.50 402 ALA A CA 1
ATOM 3079 C C . ALA A 1 402 ? -26.314 7.380 34.835 1.00 67.50 402 ALA A C 1
ATOM 3081 O O . ALA A 1 402 ? -27.389 7.114 35.377 1.00 67.50 402 ALA A O 1
ATOM 3082 N N . ASP A 1 403 ? -25.361 8.082 35.454 1.00 74.62 403 ASP A N 1
ATOM 3083 C CA . ASP A 1 403 ? -25.454 8.528 36.850 1.00 74.62 403 ASP A CA 1
ATOM 3084 C C . ASP A 1 403 ? -26.642 9.482 37.063 1.00 74.62 403 ASP A C 1
ATOM 3086 O O . ASP A 1 403 ? -27.417 9.342 38.015 1.00 74.62 403 ASP A O 1
ATOM 3090 N N . SER A 1 404 ? -26.841 10.432 36.142 1.00 74.88 404 SER A N 1
ATOM 3091 C CA . SER A 1 404 ? -27.975 11.366 36.177 1.00 74.88 404 SER A CA 1
ATOM 3092 C C . SER A 1 404 ? -29.317 10.636 36.059 1.00 74.88 404 SER A C 1
ATOM 3094 O O . SER A 1 404 ? -30.268 10.920 36.798 1.00 74.88 404 SER A O 1
ATOM 3096 N N . LEU A 1 405 ? -29.398 9.645 35.168 1.00 67.25 405 LEU A N 1
ATOM 3097 C CA . LEU A 1 405 ? -30.597 8.836 34.979 1.00 67.25 405 LEU A CA 1
ATOM 3098 C C . LEU A 1 405 ? -30.885 7.953 36.199 1.00 67.25 405 LEU A C 1
ATOM 3100 O O . LEU A 1 405 ? -32.034 7.884 36.646 1.00 67.25 405 LEU A O 1
ATOM 3104 N N . GLN A 1 406 ? -29.858 7.346 36.794 1.00 67.56 406 GLN A N 1
ATOM 3105 C CA . GLN A 1 406 ? -29.985 6.554 38.015 1.00 67.56 406 GLN A CA 1
ATOM 3106 C C . GLN A 1 406 ? -30.465 7.415 39.190 1.00 67.56 406 GLN A C 1
ATOM 3108 O O . GLN A 1 406 ? -31.390 7.019 39.902 1.00 67.56 406 GLN A O 1
ATOM 3113 N N . HIS A 1 407 ? -29.932 8.631 39.344 1.00 69.94 407 HIS A N 1
ATOM 3114 C CA . HIS A 1 407 ? -30.392 9.582 40.359 1.00 69.94 407 HIS A CA 1
ATOM 3115 C C . HIS A 1 407 ? -31.872 9.949 40.195 1.00 69.94 407 HIS A C 1
ATOM 3117 O O . HIS A 1 407 ? -32.629 9.946 41.172 1.00 69.94 407 HIS A O 1
ATOM 3123 N N . ARG A 1 408 ? -32.316 10.233 38.964 1.00 67.81 408 ARG A N 1
ATOM 3124 C CA . ARG A 1 408 ? -33.730 10.539 38.679 1.00 67.81 408 ARG A CA 1
ATOM 3125 C C . ARG A 1 408 ? -34.638 9.330 38.907 1.00 67.81 408 ARG A C 1
ATOM 3127 O O . ARG A 1 408 ? -35.759 9.493 39.390 1.00 67.81 408 ARG A O 1
ATOM 3134 N N . THR A 1 409 ? -34.147 8.128 38.618 1.00 62.88 409 THR A N 1
ATOM 3135 C CA . THR A 1 409 ? -34.878 6.869 38.817 1.00 62.88 409 THR A CA 1
ATOM 3136 C C . THR A 1 409 ? -35.033 6.538 40.300 1.00 62.88 409 THR A C 1
ATOM 3138 O O . THR A 1 409 ? -36.135 6.216 40.743 1.00 62.88 409 THR A O 1
ATOM 3141 N N . ALA A 1 410 ? -33.975 6.699 41.097 1.00 64.12 410 ALA A N 1
ATOM 3142 C CA . ALA A 1 410 ? -34.029 6.527 42.547 1.00 64.12 410 ALA A CA 1
ATOM 3143 C C . ALA A 1 410 ? -35.020 7.510 43.192 1.00 64.12 410 ALA A C 1
ATOM 3145 O O . ALA A 1 410 ? -35.891 7.093 43.955 1.00 64.12 410 ALA A O 1
ATOM 3146 N N . ALA A 1 411 ? -34.973 8.791 42.807 1.00 64.88 411 ALA A N 1
ATOM 3147 C CA . ALA A 1 411 ? -35.919 9.802 43.286 1.00 64.88 411 ALA A CA 1
ATOM 3148 C C . ALA A 1 411 ? -37.384 9.478 42.914 1.00 64.88 411 ALA A C 1
ATOM 3150 O O . ALA A 1 411 ? -38.307 9.726 43.699 1.00 64.88 411 ALA A O 1
ATOM 3151 N N . SER A 1 412 ? -37.609 8.891 41.734 1.00 63.34 412 SER A N 1
ATOM 3152 C CA . SER A 1 412 ? -38.935 8.448 41.285 1.00 63.34 412 SER A CA 1
ATOM 3153 C C . SER A 1 412 ? -39.433 7.207 42.047 1.00 63.34 412 SER A C 1
ATOM 3155 O O . SER A 1 412 ? -40.577 7.181 42.506 1.00 63.34 412 SER A O 1
ATOM 3157 N N . SER A 1 413 ? -38.566 6.214 42.273 1.00 60.53 413 SER A N 1
ATOM 3158 C CA . SER A 1 413 ? -38.874 4.985 43.024 1.00 60.53 413 SER A CA 1
ATOM 3159 C C . SER A 1 413 ? -39.179 5.256 44.503 1.00 60.53 413 SER A C 1
ATOM 3161 O O . SER A 1 413 ? -40.146 4.724 45.051 1.00 60.53 413 SER A O 1
ATOM 3163 N N . GLU A 1 414 ? -38.419 6.150 45.143 1.00 63.81 414 GLU A N 1
ATOM 3164 C CA . GLU A 1 414 ? -38.679 6.637 46.507 1.00 63.81 414 GLU A CA 1
ATOM 3165 C C . GLU A 1 414 ? -40.080 7.267 46.605 1.00 63.81 414 GLU A C 1
ATOM 3167 O O . GLU A 1 414 ? -40.868 6.961 47.504 1.00 63.81 414 GLU A O 1
ATOM 3172 N N . SER A 1 415 ? -40.427 8.095 45.615 1.00 58.59 415 SER A N 1
ATOM 3173 C CA . SER A 1 415 ? -41.737 8.742 45.519 1.00 58.59 415 SER A CA 1
ATOM 3174 C C . SER A 1 415 ? -42.866 7.723 45.307 1.00 58.59 415 SER A C 1
ATOM 3176 O O . SER A 1 415 ? -43.916 7.837 45.940 1.00 58.59 415 SER A O 1
ATOM 3178 N N . GLN A 1 416 ? -42.645 6.677 44.499 1.00 56.22 416 GLN A N 1
ATOM 3179 C CA . GLN A 1 416 ? -43.589 5.565 44.322 1.00 56.22 416 GLN A CA 1
ATOM 3180 C C . GLN A 1 416 ? -43.783 4.736 45.595 1.00 56.22 416 GLN A C 1
ATOM 3182 O O . GLN A 1 416 ? -44.919 4.417 45.947 1.00 56.22 416 GLN A O 1
ATOM 3187 N N . LYS A 1 417 ? -42.704 4.386 46.306 1.00 63.84 417 LYS A N 1
ATOM 3188 C CA . LYS A 1 417 ? -42.791 3.663 47.584 1.00 63.84 417 LYS A CA 1
ATOM 3189 C C . LYS A 1 417 ? -43.555 4.476 48.619 1.00 63.84 417 LYS A C 1
ATOM 3191 O O . LYS A 1 417 ? -44.420 3.934 49.303 1.00 63.84 417 LYS A O 1
ATOM 3196 N N . ARG A 1 418 ? -43.294 5.784 48.691 1.00 65.12 418 ARG A N 1
ATOM 3197 C CA . ARG A 1 418 ? -44.019 6.697 49.579 1.00 65.12 418 ARG A CA 1
ATOM 3198 C C . ARG A 1 418 ? -45.507 6.771 49.228 1.00 65.12 418 ARG A C 1
ATOM 3200 O O . ARG A 1 418 ? -46.334 6.716 50.133 1.00 65.12 418 ARG A O 1
ATOM 3207 N N . ALA A 1 419 ? -45.851 6.826 47.941 1.00 54.81 419 ALA A N 1
ATOM 3208 C CA . ALA A 1 419 ? -47.239 6.804 47.482 1.00 54.81 419 ALA A CA 1
ATOM 3209 C C . ALA A 1 419 ? -47.945 5.471 47.800 1.00 54.81 419 ALA A C 1
ATOM 3211 O O . ALA A 1 419 ? -49.056 5.484 48.325 1.00 54.81 419 ALA A O 1
ATOM 3212 N N . ARG A 1 420 ? -47.290 4.320 47.575 1.00 57.78 420 ARG A N 1
ATOM 3213 C CA . ARG A 1 420 ? -47.828 2.996 47.948 1.00 57.78 420 ARG A CA 1
ATOM 3214 C C . ARG A 1 420 ? -48.013 2.845 49.456 1.00 57.78 420 ARG A C 1
ATOM 3216 O O . ARG A 1 420 ? -49.053 2.364 49.884 1.00 57.78 420 ARG A O 1
ATOM 3223 N N . GLY A 1 421 ? -47.053 3.303 50.258 1.00 65.81 421 GLY A N 1
ATOM 3224 C CA . GLY A 1 421 ? -47.169 3.272 51.716 1.00 65.81 421 GLY A CA 1
ATOM 3225 C C . GLY A 1 421 ? -48.302 4.161 52.239 1.00 65.81 421 GLY A C 1
ATOM 3226 O O . GLY A 1 421 ? -48.981 3.796 53.195 1.00 65.81 421 GLY A O 1
ATOM 3227 N N . LEU A 1 422 ? -48.551 5.310 51.603 1.00 62.38 422 LEU A N 1
ATOM 3228 C CA . LEU A 1 422 ? -49.711 6.148 51.919 1.00 62.38 422 LEU A CA 1
ATOM 3229 C C . LEU A 1 422 ? -51.029 5.469 51.526 1.00 62.38 422 LEU A C 1
ATOM 3231 O O . LEU A 1 422 ? -51.968 5.499 52.316 1.00 62.38 422 LEU A O 1
ATOM 3235 N N . LEU A 1 423 ? -51.080 4.810 50.365 1.00 54.19 423 LEU A N 1
ATOM 3236 C CA . LEU A 1 423 ? -52.243 4.046 49.904 1.00 54.19 423 LEU A CA 1
ATOM 3237 C C . LEU A 1 423 ? -52.576 2.888 50.854 1.00 54.19 423 LEU A C 1
ATOM 3239 O O . LEU A 1 423 ? -53.725 2.720 51.243 1.00 54.19 423 LEU A O 1
ATOM 3243 N N . GLU A 1 424 ? -51.577 2.103 51.251 1.00 61.84 424 GLU A N 1
ATOM 3244 C CA . GLU A 1 424 ? -51.768 0.959 52.143 1.00 61.84 424 GLU A CA 1
ATOM 3245 C C . GLU A 1 424 ? -52.254 1.409 53.523 1.00 61.84 424 GLU A C 1
ATOM 3247 O O . GLU A 1 424 ? -53.210 0.851 54.060 1.00 61.84 424 GLU A O 1
ATOM 3252 N N . ARG A 1 425 ? -51.678 2.496 54.052 1.00 64.88 425 ARG A N 1
ATOM 3253 C CA . ARG A 1 425 ? -52.145 3.115 55.298 1.00 64.88 425 ARG A CA 1
ATOM 3254 C C . ARG A 1 425 ? -53.568 3.651 55.176 1.00 64.88 425 ARG A C 1
ATOM 3256 O O . ARG A 1 425 ? -54.355 3.446 56.093 1.00 64.88 425 ARG A O 1
ATOM 3263 N N . ALA A 1 426 ? -53.912 4.301 54.066 1.00 58.28 426 ALA A N 1
ATOM 3264 C CA . ALA A 1 426 ? -55.265 4.794 53.818 1.00 58.28 426 ALA A CA 1
ATOM 3265 C C . ALA A 1 426 ? -56.277 3.644 53.672 1.00 58.28 426 ALA A C 1
ATOM 3267 O O . ALA A 1 426 ? -57.375 3.721 54.216 1.00 58.28 426 ALA A O 1
ATOM 3268 N N . SER A 1 427 ? -55.895 2.547 53.012 1.00 53.97 427 SER A N 1
ATOM 3269 C CA . SER A 1 427 ? -56.728 1.350 52.861 1.00 53.97 427 SER A CA 1
ATOM 3270 C C . SER A 1 427 ? -56.948 0.635 54.193 1.00 53.97 427 SER A C 1
ATOM 3272 O O . SER A 1 427 ? -58.076 0.257 54.497 1.00 53.97 427 SER A O 1
ATOM 3274 N N . GLN A 1 428 ? -55.898 0.456 55.000 1.00 64.31 428 GLN A N 1
ATOM 3275 C CA . GLN A 1 428 ? -56.015 -0.131 56.339 1.00 64.31 428 GLN A CA 1
ATOM 3276 C C . GLN A 1 428 ? -56.880 0.739 57.249 1.00 64.31 428 GLN A C 1
ATOM 3278 O O . GLN A 1 428 ? -57.738 0.221 57.964 1.00 64.31 428 GLN A O 1
ATOM 3283 N N . PHE A 1 429 ? -56.688 2.058 57.184 1.00 63.56 429 PHE A N 1
ATOM 3284 C CA . PHE A 1 429 ? -57.503 3.008 57.927 1.00 63.56 429 PHE A CA 1
ATOM 3285 C C . PHE A 1 429 ? -58.972 2.910 57.509 1.00 63.56 429 PHE A C 1
ATOM 3287 O O . PHE A 1 429 ? -59.825 2.728 58.367 1.00 63.56 429 PHE A O 1
ATOM 3294 N N . SER A 1 430 ? -59.263 2.896 56.205 1.00 56.56 430 SER A N 1
ATOM 3295 C CA . SER A 1 430 ? -60.622 2.748 55.675 1.00 56.56 430 SER A CA 1
ATOM 3296 C C . SER A 1 430 ? -61.305 1.463 56.149 1.00 56.56 430 SER A C 1
ATOM 3298 O O . SER A 1 430 ? -62.414 1.538 56.671 1.00 56.56 430 SER A O 1
ATOM 3300 N N . VAL A 1 431 ? -60.643 0.303 56.048 1.00 68.56 431 VAL A N 1
ATOM 3301 C CA . VAL A 1 431 ? -61.202 -0.977 56.526 1.00 68.56 431 VAL A CA 1
ATOM 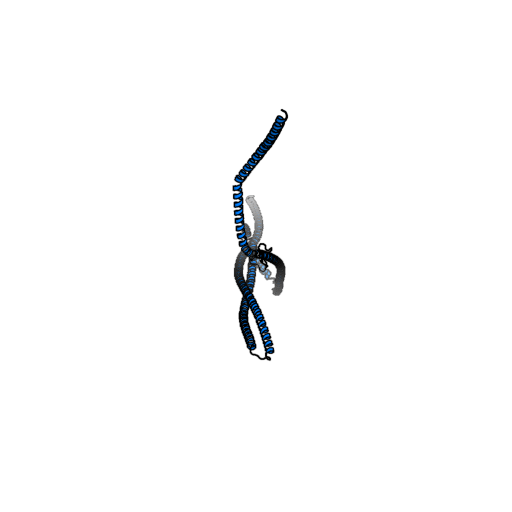3302 C C . VAL A 1 431 ? -61.486 -0.926 58.030 1.00 68.56 431 VAL A C 1
ATOM 3304 O O . VAL A 1 431 ? -62.549 -1.367 58.472 1.00 68.56 431 VAL A O 1
ATOM 3307 N N . GLY A 1 432 ? -60.572 -0.346 58.815 1.00 66.06 432 GLY A N 1
ATOM 3308 C CA . GLY A 1 432 ? -60.757 -0.148 60.253 1.00 66.06 432 GLY A CA 1
ATOM 3309 C C . GLY A 1 432 ? -61.936 0.774 60.580 1.00 66.06 432 GLY A C 1
ATOM 3310 O O . GLY A 1 432 ? -62.750 0.452 61.446 1.00 66.06 432 GLY A O 1
ATOM 3311 N N . THR A 1 433 ? -62.077 1.886 59.856 1.00 63.22 433 THR A N 1
ATOM 3312 C CA . THR A 1 433 ? -63.187 2.832 60.018 1.00 63.22 433 THR A CA 1
ATOM 3313 C C . THR A 1 433 ? -64.526 2.203 59.633 1.00 63.22 433 THR A C 1
ATOM 3315 O O . THR A 1 433 ? -65.499 2.390 60.356 1.00 63.22 433 THR A O 1
ATOM 3318 N N . THR A 1 434 ? -64.598 1.414 58.556 1.00 59.62 434 THR A N 1
ATOM 3319 C CA . THR A 1 434 ? -65.836 0.723 58.149 1.00 59.62 434 THR A CA 1
ATOM 3320 C C . THR A 1 434 ? -66.256 -0.341 59.162 1.00 59.62 434 THR A C 1
ATOM 3322 O O . THR A 1 434 ? -67.439 -0.447 59.478 1.00 59.62 434 THR A O 1
ATOM 3325 N N . ALA A 1 435 ? -65.304 -1.095 59.721 1.00 66.19 435 ALA A N 1
ATOM 3326 C CA . ALA A 1 435 ? -65.596 -2.046 60.792 1.00 66.19 435 ALA A CA 1
ATOM 3327 C C . ALA A 1 435 ? -66.154 -1.334 62.037 1.00 66.19 435 ALA A C 1
ATOM 3329 O O . ALA A 1 435 ? -67.163 -1.759 62.591 1.00 66.19 435 ALA A O 1
ATOM 3330 N N . LYS A 1 436 ? -65.555 -0.202 62.428 1.00 67.00 436 LYS A N 1
ATOM 3331 C CA . LYS A 1 436 ? -66.031 0.601 63.564 1.00 67.00 436 LYS A CA 1
ATOM 3332 C C . LYS A 1 436 ? -67.371 1.287 63.313 1.00 67.00 436 LYS A C 1
ATOM 3334 O O . LYS A 1 436 ? -68.155 1.426 64.245 1.00 67.00 436 LYS A O 1
ATOM 3339 N N . LEU A 1 437 ? -67.646 1.698 62.077 1.00 65.25 437 LEU A N 1
ATOM 3340 C CA . LEU A 1 437 ? -68.950 2.231 61.692 1.00 65.25 437 LEU A CA 1
ATOM 3341 C C . LEU A 1 437 ? -70.039 1.165 61.849 1.00 65.25 437 LEU A C 1
ATOM 3343 O O . LEU A 1 437 ? -71.085 1.454 62.417 1.00 65.25 437 LEU A O 1
ATOM 3347 N N . LYS A 1 438 ? -69.758 -0.072 61.428 1.00 67.62 438 LYS A N 1
ATOM 3348 C CA . LYS A 1 438 ? -70.675 -1.199 61.611 1.00 67.62 438 LYS A CA 1
ATOM 3349 C C . LYS A 1 438 ? -70.939 -1.496 63.091 1.00 67.62 438 LYS A C 1
ATOM 3351 O O . LYS A 1 438 ? -72.094 -1.625 63.477 1.00 67.62 438 LYS A O 1
ATOM 3356 N N . ASP A 1 439 ? -69.894 -1.510 63.924 1.00 70.88 439 ASP A N 1
ATOM 3357 C CA . ASP A 1 439 ? -70.047 -1.661 65.381 1.00 70.88 439 ASP A CA 1
ATOM 3358 C C . ASP A 1 439 ? -70.985 -0.579 65.972 1.00 70.88 439 ASP A C 1
ATOM 3360 O O . ASP A 1 439 ? -71.763 -0.847 66.888 1.00 70.88 439 ASP A O 1
ATOM 3364 N N . LEU A 1 440 ? -70.913 0.658 65.460 1.00 67.00 440 LEU A N 1
ATOM 3365 C CA . LEU A 1 440 ? -71.758 1.775 65.899 1.00 67.00 440 LEU A CA 1
ATOM 3366 C C . LEU A 1 440 ? -73.203 1.667 65.401 1.00 67.00 440 LEU A C 1
ATOM 3368 O O . LEU A 1 440 ? -74.120 2.013 66.145 1.00 67.00 440 LEU A O 1
ATOM 3372 N N . GLU A 1 441 ? -73.422 1.200 64.173 1.00 66.00 441 GLU A N 1
ATOM 3373 C CA . GLU A 1 441 ? -74.764 0.933 63.641 1.00 66.00 441 GLU A CA 1
ATOM 3374 C C . GLU A 1 441 ? -75.468 -0.162 64.448 1.00 66.00 441 GLU A C 1
ATOM 3376 O O . GLU A 1 441 ? -76.617 0.021 64.859 1.00 66.00 441 GLU A O 1
ATOM 3381 N N . ASP A 1 442 ? -74.752 -1.247 64.756 1.00 72.88 442 ASP A N 1
ATOM 3382 C CA . ASP A 1 442 ? -75.252 -2.335 65.597 1.00 72.88 442 ASP A CA 1
ATOM 3383 C C . ASP A 1 442 ? -75.624 -1.803 66.998 1.00 72.88 442 ASP A C 1
ATOM 3385 O O . ASP A 1 442 ? -76.726 -2.045 67.495 1.00 72.88 442 ASP A O 1
ATOM 3389 N N . MET A 1 443 ? -74.770 -0.963 67.598 1.00 69.50 443 MET A N 1
ATOM 3390 C CA . MET A 1 443 ? -75.042 -0.334 68.898 1.00 69.50 443 MET A CA 1
ATOM 3391 C C . MET A 1 443 ? -76.224 0.650 68.862 1.00 69.50 443 MET A C 1
ATOM 3393 O O . MET A 1 443 ? -77.000 0.724 69.815 1.00 69.50 443 MET A O 1
ATOM 3397 N N . SER A 1 444 ? -76.389 1.403 67.771 1.00 65.50 444 SER A N 1
ATOM 3398 C CA . SER A 1 444 ? -77.533 2.302 67.581 1.00 65.50 444 SER A CA 1
ATOM 3399 C C . SER A 1 444 ? -78.844 1.526 67.447 1.00 65.50 444 SER A C 1
ATOM 3401 O O . SER A 1 444 ? -79.872 1.970 67.962 1.00 65.50 444 SER A O 1
ATOM 3403 N N . SER A 1 445 ? -78.821 0.378 66.766 1.00 71.44 445 SER A N 1
ATOM 3404 C CA . SER A 1 445 ? -79.971 -0.522 66.654 1.00 71.44 445 SER A CA 1
ATOM 3405 C C . SER A 1 445 ? -80.369 -1.081 68.023 1.00 71.44 445 SER A C 1
ATOM 3407 O O . SER A 1 445 ? -81.546 -1.041 68.393 1.00 71.44 445 SER A O 1
ATOM 3409 N N . ASP A 1 446 ? -79.390 -1.529 68.811 1.00 74.06 446 ASP A N 1
ATOM 3410 C CA . ASP A 1 446 ? -79.621 -1.999 70.180 1.00 74.06 446 ASP A CA 1
ATOM 3411 C C . ASP A 1 446 ? -80.216 -0.896 71.066 1.00 74.06 446 ASP A C 1
ATOM 3413 O O . ASP A 1 446 ? -81.164 -1.141 71.818 1.00 74.06 446 ASP A O 1
ATOM 3417 N N . TYR A 1 447 ? -79.717 0.338 70.945 1.00 69.44 447 TYR A N 1
ATOM 3418 C CA . TYR A 1 447 ? -80.237 1.480 71.696 1.00 69.44 447 TYR A CA 1
ATOM 3419 C C . TYR A 1 447 ? -81.694 1.795 71.333 1.00 69.44 447 TYR A C 1
ATOM 3421 O O . TYR A 1 447 ? -82.523 1.952 72.227 1.00 69.44 447 TYR A O 1
ATOM 3429 N N . ALA A 1 448 ? -82.034 1.809 70.040 1.00 70.56 448 ALA A N 1
ATOM 3430 C CA . ALA A 1 448 ? -83.406 2.022 69.575 1.00 70.56 448 ALA A CA 1
ATOM 3431 C C . ALA A 1 448 ? -84.361 0.916 70.063 1.00 70.56 448 ALA A C 1
ATOM 3433 O O . ALA A 1 448 ? -85.501 1.190 70.447 1.00 70.56 448 ALA A O 1
ATOM 3434 N N . SER A 1 449 ? -83.892 -0.338 70.109 1.00 74.25 449 SER A N 1
ATOM 3435 C CA . SER A 1 449 ? -84.658 -1.443 70.697 1.00 74.25 449 SER A CA 1
ATOM 3436 C C . SER A 1 449 ? -84.911 -1.221 72.189 1.00 74.25 449 SER A C 1
ATOM 3438 O O . SER A 1 449 ? -86.021 -1.458 72.667 1.00 74.25 449 SER A O 1
ATOM 3440 N N . LYS A 1 450 ? -83.904 -0.748 72.933 1.00 76.00 450 LYS A N 1
ATOM 3441 C CA . LYS A 1 450 ? -84.032 -0.472 74.370 1.00 76.00 450 LYS A CA 1
ATOM 3442 C C . LYS A 1 450 ? -84.914 0.734 74.667 1.00 76.00 450 LYS A C 1
ATOM 3444 O O . LYS A 1 450 ? -85.687 0.683 75.615 1.00 76.00 450 LYS A O 1
ATOM 3449 N N . GLU A 1 451 ? -84.859 1.777 73.849 1.00 65.25 451 GLU A N 1
ATOM 3450 C CA . GLU A 1 451 ? -85.753 2.933 73.949 1.00 65.25 451 GLU A CA 1
ATOM 3451 C C . GLU A 1 451 ? -87.219 2.531 73.742 1.00 65.25 451 GLU A C 1
ATOM 3453 O O . GLU A 1 451 ? -88.098 2.969 74.487 1.00 65.25 451 GLU A O 1
ATOM 3458 N N . LYS A 1 452 ? -87.489 1.639 72.781 1.00 76.19 452 LYS A N 1
ATOM 3459 C CA . LYS A 1 452 ? -88.833 1.099 72.562 1.00 76.19 452 LYS A CA 1
ATOM 3460 C C . LYS A 1 452 ? -89.337 0.295 73.764 1.00 76.19 452 LYS A C 1
ATOM 3462 O O . LYS A 1 452 ? -90.439 0.565 74.227 1.00 76.19 452 LYS A O 1
ATOM 3467 N N . GLU A 1 453 ? -88.522 -0.621 74.298 1.00 78.44 453 GLU A N 1
ATOM 3468 C CA . GLU A 1 453 ? -88.856 -1.358 75.531 1.00 78.44 453 GLU A CA 1
ATOM 3469 C C . GLU A 1 453 ? -89.185 -0.399 76.689 1.00 78.44 453 GLU A C 1
ATOM 3471 O O . GLU A 1 453 ? -90.122 -0.629 77.449 1.00 78.44 453 GLU A O 1
ATOM 3476 N N . LEU A 1 454 ? -88.436 0.698 76.817 1.00 73.69 454 LEU A N 1
ATOM 3477 C CA . LEU A 1 454 ? -88.613 1.677 77.890 1.00 73.69 454 LEU A CA 1
ATOM 3478 C C . LEU A 1 454 ? -89.916 2.478 77.733 1.00 73.69 454 LEU A C 1
ATOM 3480 O O . LEU A 1 454 ? -90.618 2.708 78.719 1.00 73.69 454 LEU A O 1
ATOM 3484 N N . ASN A 1 455 ? -90.270 2.852 76.501 1.00 75.06 455 ASN A N 1
ATOM 3485 C CA . ASN A 1 455 ? -91.545 3.499 76.191 1.00 75.06 455 ASN A CA 1
ATOM 3486 C C . ASN A 1 455 ? -92.741 2.571 76.442 1.00 75.06 455 ASN A C 1
ATOM 3488 O O . ASN A 1 455 ? -93.741 3.021 77.003 1.00 75.06 455 ASN A O 1
ATOM 3492 N N . ASP A 1 456 ? -92.629 1.286 76.089 1.00 79.38 456 ASP A N 1
ATOM 3493 C CA . ASP A 1 456 ? -93.671 0.288 76.353 1.00 79.38 456 ASP A CA 1
ATOM 3494 C C . ASP A 1 456 ? -93.907 0.141 77.870 1.00 79.38 456 ASP A C 1
ATOM 3496 O O . ASP A 1 456 ? -95.041 0.251 78.340 1.00 79.38 456 ASP A O 1
ATOM 3500 N N . VAL A 1 457 ? -92.831 0.018 78.661 1.00 78.31 457 VAL A N 1
ATOM 3501 C CA . VAL A 1 457 ? -92.906 -0.035 80.135 1.00 78.31 457 VAL A CA 1
ATOM 3502 C C . VAL A 1 457 ? -93.496 1.251 80.725 1.00 78.31 457 VAL A C 1
ATOM 3504 O O . VAL A 1 457 ? -94.297 1.191 81.658 1.00 78.31 457 VAL A O 1
ATOM 3507 N N . SER A 1 458 ? -93.137 2.424 80.195 1.00 72.50 458 SER A N 1
ATOM 3508 C CA . SER A 1 458 ? -93.731 3.695 80.632 1.00 72.50 458 SER A CA 1
ATOM 3509 C C . SER A 1 458 ? -95.240 3.735 80.368 1.00 72.50 458 SER A C 1
ATOM 3511 O O . SER A 1 458 ? -95.996 4.186 81.226 1.00 72.50 458 SER A O 1
ATOM 3513 N N . GLY A 1 459 ? -95.686 3.227 79.215 1.00 79.38 459 GLY A N 1
ATOM 3514 C CA . GLY A 1 459 ? -97.105 3.122 78.880 1.00 79.38 459 GLY A CA 1
ATOM 3515 C C . GLY A 1 459 ? -97.872 2.196 79.828 1.00 79.38 459 GLY A C 1
ATOM 3516 O O . GLY A 1 459 ? -98.955 2.555 80.292 1.00 79.38 459 GLY A O 1
ATOM 3517 N N . GLU A 1 460 ? -97.296 1.044 80.184 1.00 82.12 460 GLU A N 1
ATOM 3518 C CA . GLU A 1 460 ? -97.884 0.137 81.182 1.00 82.12 460 GLU A CA 1
ATOM 3519 C C . GLU A 1 460 ? -98.025 0.808 82.558 1.00 82.12 460 GLU A C 1
ATOM 3521 O O . GLU A 1 460 ? -99.040 0.639 83.243 1.00 82.12 460 GLU A O 1
ATOM 3526 N N . ILE A 1 461 ? -97.029 1.603 82.966 1.00 77.69 461 ILE A N 1
ATOM 3527 C CA . ILE A 1 461 ? -97.074 2.369 84.218 1.00 77.69 461 ILE A CA 1
ATOM 3528 C C . ILE A 1 461 ? -98.208 3.403 84.182 1.00 77.69 461 ILE A C 1
ATOM 3530 O O . ILE A 1 461 ? -98.977 3.486 85.142 1.00 77.69 461 ILE A O 1
ATOM 3534 N N . ASP A 1 462 ? -98.359 4.153 83.089 1.00 78.56 462 ASP A N 1
ATOM 3535 C CA . ASP A 1 462 ? -99.439 5.135 82.938 1.00 78.56 462 ASP A CA 1
ATOM 3536 C C . ASP A 1 462 ? -100.827 4.475 82.973 1.00 78.56 462 ASP A C 1
ATOM 3538 O O . ASP A 1 462 ? -101.760 4.989 83.602 1.00 78.56 462 ASP A O 1
ATOM 3542 N N . GLU A 1 463 ? -100.980 3.299 82.359 1.00 82.31 463 GLU A N 1
ATOM 3543 C CA . GLU A 1 463 ? -102.223 2.528 82.414 1.00 82.31 463 GLU A CA 1
ATOM 3544 C C . GLU A 1 463 ? -102.541 2.059 83.844 1.00 82.31 463 GLU A C 1
ATOM 3546 O O . GLU A 1 463 ? -103.680 2.183 84.313 1.00 82.31 463 GLU A O 1
ATOM 3551 N N . LEU A 1 464 ? -101.534 1.585 84.584 1.00 81.25 464 LEU A N 1
ATOM 3552 C CA . LEU A 1 464 ? -101.675 1.229 85.997 1.00 81.25 464 LEU A CA 1
ATOM 3553 C C . LEU A 1 464 ? -102.048 2.440 86.863 1.00 81.25 464 LEU A C 1
ATOM 3555 O O . LEU A 1 464 ? -102.917 2.314 87.730 1.00 81.25 464 LEU A O 1
ATOM 3559 N N . ILE A 1 465 ? -101.457 3.613 86.613 1.00 75.44 465 ILE A N 1
ATOM 3560 C CA . ILE A 1 465 ? -101.800 4.869 87.299 1.00 75.44 465 ILE A CA 1
ATOM 3561 C C . ILE A 1 465 ? -103.257 5.254 87.018 1.00 75.44 465 ILE A C 1
ATOM 3563 O O . ILE A 1 465 ? -103.987 5.602 87.947 1.00 75.44 465 ILE A O 1
ATOM 3567 N N . ASN A 1 466 ? -103.716 5.141 85.770 1.00 80.62 466 ASN A N 1
ATOM 3568 C CA . ASN A 1 466 ? -105.108 5.415 85.408 1.00 80.62 466 ASN A CA 1
ATOM 3569 C C . ASN A 1 466 ? -106.079 4.461 86.111 1.00 80.62 466 ASN A C 1
ATOM 3571 O O . ASN A 1 466 ? -107.050 4.918 86.714 1.00 80.62 466 ASN A O 1
ATOM 3575 N N . ARG A 1 467 ? -105.783 3.155 86.135 1.00 80.75 467 ARG A N 1
ATOM 3576 C CA . ARG A 1 467 ? -106.581 2.170 86.888 1.00 80.75 467 ARG A CA 1
ATOM 3577 C C . ARG A 1 467 ? -106.608 2.484 88.380 1.00 80.75 467 ARG A C 1
ATOM 3579 O O . ARG A 1 467 ? -107.660 2.384 89.009 1.00 80.75 467 ARG A O 1
ATOM 3586 N N . MET A 1 468 ? -105.472 2.878 88.953 1.00 77.94 468 MET A N 1
ATOM 3587 C CA . MET A 1 468 ? -105.386 3.276 90.356 1.00 77.94 468 MET A CA 1
ATOM 3588 C C . MET A 1 468 ? -106.246 4.516 90.636 1.00 77.94 468 MET A C 1
ATOM 3590 O O . MET A 1 468 ? -107.001 4.516 91.607 1.00 77.94 468 MET A O 1
ATOM 3594 N N . ASN A 1 469 ? -106.197 5.532 89.772 1.00 78.31 469 ASN A N 1
ATOM 3595 C CA . ASN A 1 469 ? -107.028 6.734 89.872 1.00 78.31 469 ASN A CA 1
ATOM 3596 C C . ASN A 1 469 ? -108.523 6.428 89.717 1.00 78.31 469 ASN A C 1
ATOM 3598 O O . ASN A 1 469 ? -109.332 6.985 90.459 1.00 78.31 469 ASN A O 1
ATOM 3602 N N . ASP A 1 470 ? -108.902 5.520 88.816 1.00 80.44 470 ASP A N 1
ATOM 3603 C CA . ASP A 1 470 ? -110.287 5.070 88.654 1.00 80.44 470 ASP A CA 1
ATOM 3604 C C . ASP A 1 470 ? -110.794 4.327 89.889 1.00 80.44 470 ASP A C 1
ATOM 3606 O O . ASP A 1 470 ? -111.906 4.595 90.352 1.00 80.44 470 ASP A O 1
ATOM 3610 N N . TYR A 1 471 ? -109.982 3.441 90.477 1.00 79.44 471 TYR A N 1
ATOM 3611 C CA . TYR A 1 471 ? -110.314 2.820 91.758 1.00 79.44 471 TYR A CA 1
ATOM 3612 C C . TYR A 1 471 ? -110.446 3.866 92.865 1.00 79.44 471 TYR A C 1
ATOM 3614 O O . TYR A 1 471 ? -111.404 3.815 93.631 1.00 79.44 471 TYR A O 1
ATOM 3622 N N . LEU A 1 472 ? -109.546 4.847 92.924 1.00 74.38 472 LEU A N 1
ATOM 3623 C CA . LEU A 1 472 ? -109.567 5.916 93.923 1.00 74.38 472 LEU A CA 1
ATOM 3624 C C . LEU A 1 472 ? -110.804 6.815 93.766 1.00 74.38 472 LEU A C 1
ATOM 3626 O O . LEU A 1 472 ? -111.449 7.172 94.751 1.00 74.38 472 LEU A O 1
ATOM 3630 N N . LYS A 1 473 ? -111.210 7.104 92.525 1.00 80.19 473 LYS A N 1
ATOM 3631 C CA . LYS A 1 473 ? -112.458 7.803 92.198 1.00 80.19 473 LYS A CA 1
ATOM 3632 C C . LYS A 1 473 ? -113.685 6.979 92.586 1.00 80.19 473 LYS A C 1
ATOM 3634 O O . LYS A 1 473 ? -114.603 7.531 93.182 1.00 80.19 473 LYS A O 1
ATOM 3639 N N . ASN A 1 474 ? -113.697 5.675 92.306 1.00 78.50 474 ASN A N 1
ATOM 3640 C CA . ASN A 1 474 ? -114.775 4.774 92.726 1.00 78.50 474 ASN A CA 1
ATOM 3641 C C . ASN A 1 474 ? -114.894 4.699 94.253 1.00 78.50 474 ASN A C 1
ATOM 3643 O O . ASN A 1 474 ? -115.998 4.771 94.786 1.00 78.50 474 ASN A O 1
ATOM 3647 N N . ILE A 1 475 ? -113.764 4.606 94.959 1.00 77.50 475 ILE A N 1
ATOM 3648 C CA . ILE A 1 475 ? -113.708 4.634 96.424 1.00 77.50 475 ILE A CA 1
ATOM 3649 C C . ILE A 1 475 ? -114.250 5.966 96.949 1.00 77.50 475 ILE A C 1
ATOM 3651 O O . ILE A 1 475 ? -115.049 5.955 97.881 1.00 77.50 475 ILE A O 1
ATOM 3655 N N . ASN A 1 476 ? -113.885 7.099 96.341 1.00 74.56 476 ASN A N 1
ATOM 3656 C CA . ASN A 1 476 ? -114.421 8.408 96.721 1.00 74.56 476 ASN A CA 1
ATOM 3657 C C . ASN A 1 476 ? -115.932 8.515 96.468 1.00 74.56 476 ASN A C 1
ATOM 3659 O O . ASN A 1 476 ? -116.649 8.961 97.355 1.00 74.56 476 ASN A O 1
ATOM 3663 N N . ILE A 1 477 ? -116.436 8.043 95.321 1.00 79.56 477 ILE A N 1
ATOM 3664 C CA . ILE A 1 477 ? -117.880 8.009 95.025 1.00 79.56 477 ILE A CA 1
ATOM 3665 C C . ILE A 1 477 ? -118.624 7.132 96.040 1.00 79.56 477 ILE A C 1
ATOM 3667 O O . ILE A 1 477 ? -119.662 7.539 96.551 1.00 79.56 477 ILE A O 1
ATOM 3671 N N . GLN A 1 478 ? -118.100 5.945 96.357 1.00 74.75 478 GLN A N 1
ATOM 3672 C CA . GLN A 1 478 ? -118.665 5.065 97.384 1.00 74.75 478 GLN A CA 1
ATOM 3673 C C . GLN A 1 478 ? -118.633 5.734 98.764 1.00 74.75 478 GLN A C 1
ATOM 3675 O O . GLN A 1 478 ? -119.636 5.728 99.468 1.00 74.75 478 GLN A O 1
ATOM 3680 N N . SER A 1 479 ? -117.516 6.361 99.138 1.00 72.94 479 SER A N 1
ATOM 3681 C CA . SER A 1 479 ? -117.362 7.107 100.393 1.00 72.94 479 SER A CA 1
ATOM 3682 C C . SER A 1 479 ? -118.370 8.258 100.511 1.00 72.94 479 SER A C 1
ATOM 3684 O O . SER A 1 479 ? -119.032 8.397 101.540 1.00 72.94 479 SER A O 1
ATOM 3686 N N . ASP A 1 480 ? -118.561 9.038 99.443 1.00 72.00 480 ASP A N 1
ATOM 3687 C CA . ASP A 1 480 ? -119.549 10.121 99.389 1.00 72.00 480 ASP A CA 1
ATOM 3688 C C . ASP A 1 480 ? -120.992 9.592 99.386 1.00 72.00 480 ASP A C 1
ATOM 3690 O O . ASP A 1 480 ? -121.861 10.166 100.046 1.00 72.00 480 ASP A O 1
ATOM 3694 N N . TYR A 1 481 ? -121.258 8.464 98.720 1.00 73.06 481 TYR A N 1
ATOM 3695 C CA . TYR A 1 481 ? -122.544 7.765 98.786 1.00 73.06 481 TYR A CA 1
ATOM 3696 C C . TYR A 1 481 ? -122.865 7.311 100.219 1.00 73.06 481 TYR A C 1
ATOM 3698 O O . TYR A 1 481 ? -123.958 7.577 100.719 1.00 73.06 481 TYR A O 1
ATOM 3706 N N . TYR A 1 482 ? -121.901 6.717 100.933 1.00 67.81 482 TYR A N 1
ATOM 3707 C CA . TYR A 1 482 ? -122.069 6.363 102.348 1.00 67.81 482 TYR A CA 1
ATOM 3708 C C . TYR A 1 482 ? -122.207 7.595 103.255 1.00 67.81 482 TYR A C 1
ATOM 3710 O O . TYR A 1 482 ? -122.916 7.530 104.254 1.00 67.81 482 TYR A O 1
ATOM 3718 N N . ARG A 1 483 ? -121.592 8.735 102.908 1.00 66.19 483 ARG A N 1
ATOM 3719 C CA . ARG A 1 483 ? -121.772 10.012 103.626 1.00 66.19 483 ARG A CA 1
ATOM 3720 C C . ARG A 1 483 ? -123.130 10.676 103.393 1.00 66.19 483 ARG A C 1
ATOM 3722 O O . ARG A 1 483 ? -123.552 11.465 104.234 1.00 66.19 483 ARG A O 1
ATOM 3729 N N . THR A 1 484 ? -123.791 10.404 102.269 1.00 66.94 484 THR A N 1
ATOM 3730 C CA . THR A 1 484 ? -125.066 11.036 101.876 1.00 66.94 484 THR A CA 1
ATOM 3731 C C . THR A 1 484 ? -126.289 10.137 102.075 1.00 66.94 484 THR A C 1
ATOM 3733 O O . THR A 1 484 ? -127.416 10.630 102.032 1.00 66.94 484 THR A O 1
ATOM 3736 N N . CYS A 1 485 ? -126.097 8.847 102.370 1.00 57.56 485 CYS A N 1
ATOM 3737 C CA . CYS A 1 485 ? -127.164 7.962 102.829 1.00 57.56 485 CYS A CA 1
ATOM 3738 C C . CYS A 1 485 ? -127.567 8.308 104.269 1.00 57.56 485 CYS A C 1
ATOM 3740 O O . CYS A 1 485 ? -126.968 7.849 105.238 1.00 57.56 485 CYS A O 1
ATOM 3742 N N . VAL A 1 486 ? -128.604 9.135 104.391 1.00 54.16 486 VAL A N 1
ATOM 3743 C CA . VAL A 1 486 ? -129.308 9.404 105.645 1.00 54.16 486 VAL A CA 1
ATOM 3744 C C . VAL A 1 486 ? -130.331 8.291 105.878 1.00 54.16 486 VAL A C 1
ATOM 3746 O O . VAL A 1 486 ? -131.341 8.217 105.175 1.00 54.16 486 VAL A O 1
ATOM 3749 N N . SER A 1 487 ? -130.081 7.457 106.885 1.00 49.03 487 SER A N 1
ATOM 3750 C CA . SER A 1 487 ? -131.122 6.795 107.679 1.00 49.03 487 SER A CA 1
ATOM 3751 C C . SER A 1 487 ? -130.709 6.792 109.139 1.00 49.03 487 SER A C 1
ATOM 3753 O O . SER A 1 487 ? -129.641 6.195 109.413 1.00 49.03 487 SER A O 1
#

Organism: Timema californicum (NCBI:txid61474)

Secondary structure (DSSP, 8-state):
-HHHHHHHHHHHHHHHHHHHHHHHHHHHHHHHHHHHHHHHHHHHHHHHHHHHHHHHHHHHHHHHHHHHHHHHHHHHHHHHHHHSS--SSPBTTTB-TTSS-B--TTT-TTSHHHHHHHHHHHHHHHHHHHHHHHHHHHHHHHHHHHHHHHHHHHHHHHHHHHHHHHHHHHHHHHHHHHHHHHHHHHHHHHHPPPPPTTHHHHHHHHGGG-------SSHHHHHHHHHHHHTT---HHHHHHHHHHHHHHHHHHHHHHHHHHHHHHHHHHHHHHHHHHHHHHHHHHHHHHHHHHHHHHHHHHHHHHHHHHHHHHHHHTTS--TTSHHHHHHHHHHHHHHHHHHHHHHHHHHHHHHHHHHHHHHHHHHHHHHHHHHHHHHHHHHHHHHHHHHHHHHHHHHHHHHHHHHHHHHHHHHHHHHHHHHHHHHHHHHHHHHHHHHHHHHHHHHHHHHHHHHHHHHHHHHHHHHHHHHHHHHHHHHHHHHHH---

pLDDT: mean 77.48, std 14.25, range [28.09, 95.81]

Sequence (487 aa):
ILGALNLTQEAQKGSLKAQQIADGSEEQVAEAERYYKRTEARINRTANQFEEEREGNSRFLVTLSEKLKELELDIPDLNEKVCDKRGDPCDQLCGGAGCGSCGGLLSCEQGAVTKADTTVQLAEDAKQAIKEKEAQAEGLLRKISQAKQETLTAHDVAKEAYDAAVLVRNRSENTIEESRDVTKRIQDFMETPKATPANIRDLAEEVMQKNIDLKPEEITELAEAINERIASLTNIDTILTDTSDNLALANYLKTKADLTRKDAIQILETAQNVVDALNEAKEAQDKAEDAISKAKEDIETAKLDLTSLANALVVLSSTAEDGEIEVRISISSETDEAQQKANETVTDVDLLKDRLKQLQTSVLINERAANEVAEAARKVKDEANSAEANANYLSNDYQQAADSLQHRTAASSESQKRARGLLERASQFSVGTTAKLKDLEDMSSDYASKEKELNDVSGEIDELINRMNDYLKNINIQSDYYRTCVS

Foldseek 3Di:
DPPVVVVVVVVVVVVVVVVVVVVVVVVVVVVVVVVVVVVVVVCVVCVVVVVVVVVVVVVVVVVVVVVVVVVVVCQQVLLCQAQVGSVVVADPAAGGVVRPHHHHQPPRCNHPPNVVVVVVVVVVVVVVVVVVVVVVVVVVVVVVVVVVVVVVVVVVVVVVVVVVVVVVVVVVVVVVVVVVVVVVVVVCVVPDDDDDPVVVVVVVVVVVPDDDDDDDDCPVVVVVVVVVVVVPDDCLVVVVVVLVVVLVVLVVLLVVLVVLLVVLVVLLVVLVVLLVVLVVVVVVLVVLVVVLVVLVVVLVVVLVVLVVVLVVLVVVVVPDDDPCVVVSVVVNVVSVVSNVVSVVSVVVSVVSVVVSVVVVVVSVVSNVVSVVSNVVSVVSNVVSVVSNVVSVVVSVVSVVVVVVSVVVVVVVVVVVVVVVVVVVVVVVVVVVVVVVVVVVVVVVVVVVVVVVVVVVVVVVVVVVVVVVVVVVVVVVVVVVVVVPDDD

Radius of gyration: 73.25 Å; chains: 1; bounding box: 208×40×261 Å